Protein AF-0000000071047175 (afdb_homodimer)

Solvent-accessible surface area (backbone atoms only — not comparable to full-atom values): 27008 Å² total; per-residue (Å²): 74,52,68,36,80,56,88,89,31,33,40,33,56,40,33,31,44,79,56,23,27,21,34,29,43,36,45,96,90,42,44,33,27,39,29,23,22,46,61,53,76,79,46,48,75,31,45,37,35,42,34,24,40,42,45,44,27,26,43,45,18,48,69,45,33,38,42,41,19,49,75,69,73,45,76,83,41,38,36,36,29,43,47,86,38,47,66,38,50,52,50,36,31,51,30,47,26,52,40,52,73,45,59,81,89,34,74,54,55,68,49,73,41,68,42,47,70,74,40,72,47,80,78,50,96,44,34,32,39,32,30,36,70,42,41,34,80,52,82,29,31,19,40,35,32,24,42,44,52,93,96,46,78,63,42,50,36,38,34,40,37,49,64,23,24,53,64,47,66,73,45,17,76,80,77,40,48,57,68,39,51,10,51,34,37,37,36,48,32,36,36,73,86,71,65,78,67,49,52,52,49,21,55,72,63,16,28,16,36,39,60,58,50,48,75,46,47,77,63,47,72,55,36,58,26,39,35,34,31,31,35,37,74,89,51,48,42,69,58,46,59,53,54,69,43,49,87,38,60,67,77,55,36,74,28,51,42,75,59,40,49,44,44,50,55,54,65,36,78,107,75,52,67,36,79,55,89,88,32,32,40,34,56,40,32,33,44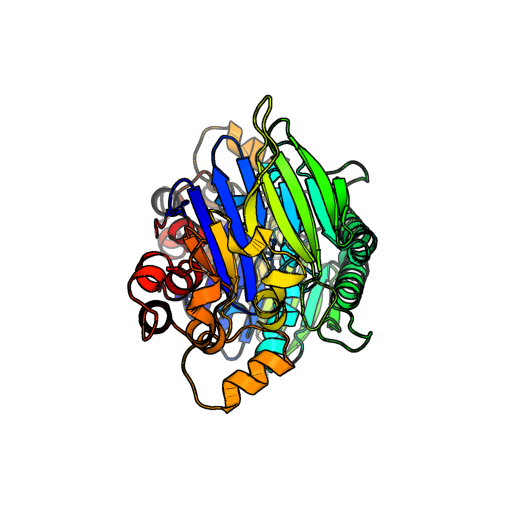,78,57,24,26,21,35,29,43,38,45,96,89,42,43,33,27,40,29,23,22,46,62,52,78,79,46,46,74,31,44,38,35,42,35,24,41,41,44,44,27,26,42,45,18,48,67,45,34,39,42,41,18,50,75,68,72,44,76,82,41,39,38,36,28,46,47,86,40,47,66,39,50,52,50,37,31,51,31,46,27,51,38,50,72,45,60,81,90,36,72,54,55,67,50,73,44,67,41,47,68,73,38,70,45,76,78,50,97,42,34,31,39,30,30,36,71,43,40,35,80,52,81,31,31,19,40,36,34,25,43,44,50,92,99,45,80,63,43,49,37,37,35,40,36,49,65,23,23,50,64,46,68,72,45,17,77,80,77,40,48,57,70,39,52,10,50,34,35,37,37,48,32,37,35,74,84,72,65,78,67,47,52,53,48,21,55,73,63,15,28,16,35,40,60,59,52,48,77,47,47,75,63,45,71,55,36,59,28,41,35,36,31,31,35,38,76,89,51,49,41,68,57,47,58,51,54,70,44,49,86,38,61,68,77,54,37,73,28,51,45,75,58,40,48,42,45,50,56,55,65,36,78,108

pLDDT: mean 94.44, std 6.18, range [58.53, 98.88]

Radius of gyration: 23.99 Å; Cα contacts (8 Å, |Δi|>4): 1275; chains: 2; bounding box: 53×71×54 Å

Foldseek 3Di:
DFFDDAPQKTKDWDAAAPQATKMWIDHPNATEMEFPLDQDPSNLQHQEYEFWDDRSRGHVCVLVSLVVNVVVVHDAHEYEYAQVCQVVLLVVLVVVCVVVVHDPPDSSPHHYDHADAQDKADPDPFKIKGWHFAAFPDTTIKIWIWGDDPPDDTATAEIEGEFAECVCLVCCVPVPLSQQQYQEYEFEAQAFDDDPVVSVVCVVGGHYHLVSCLVPVVSNVNHNAYEYHHYHLVDALVRCLVRNLPNHPPVNSVRYHYDHVNRVVVPDDD/DFFDDAPQKTKDWDAAAPQATKMWIDHPNATEMEFPLDQDPSNLQHQEYEFWDDRNRGHVCVLVSLVVNVVVVHDAHEYEYAQVCQVVLVVVLVVVCVVVVHDPPDSSPHHYDHADAQDKADPDPFKIKGWHFAAFPDTTIKIWIWGDDPPDDTATAEIEGEFAECVCLVCCVPVPLSQQQYQEYEFEAQAFDDDPVVCVVCVVGGHYHLVSCLVPVVSNVNHNAYEYHHYHLVDALVRCLPRNLPNHPPVRSVRYHYDHVNRVVVPDDD

Secondary structure (DSSP, 8-state):
---EEETTEEEEEEEETTTEEEEEEEETTEEEEEEESS--GGGTT--EEE---S-HHHHTTHHHHHHHHHHTTPPPPEEEEEHHHHHHHHHHHHHHHHHTT--SSSTT--EEEEE-TT-EEE-SSSEEEEEEE--SSS--EEEEEEE--TTS--EEEEEE--S--THHHHTHHHH-GGGGG-SEEEEE--B-SSSHHHHHHHHHTT--BHHHHHHTGGGGTT-SEEEEE---TTS-HHHHHHHHHTTS-HHHHTTEEE--HHHHHHT---/---EEETTEEEEEEEETTTEEEEEEEETTEEEEEEESS--GGGTT--EEE---S-HHHHTTHHHHHHHHHHTTPPPPEEEEEHHHHHHHHHHHHHHHHHTT--SSSTT--EEEEE-TT-EEE-SSSEEEEEEE--SSS--EEEEEEE--TTS--EEEEEE--S--THHHHTHHHH-GGGGG-SEEEEE--B-S--THHHHHHHHTT--BHHHHHHTGGGGTT-SEEEEE---TTS-HHHHHHHHHTTS-HHHHTTEEE--HHHHHHT---

Structure (mmCIF, N/CA/C/O backbone):
data_AF-0000000071047175-model_v1
#
loop_
_entity.id
_entity.type
_entity.pdbx_description
1 polymer 'Ribonuclease Z chloroplastic'
#
loop_
_atom_site.group_PDB
_atom_site.id
_atom_site.type_symbol
_atom_site.label_atom_id
_atom_site.label_alt_id
_atom_site.label_comp_id
_atom_site.label_asym_id
_atom_site.label_entity_id
_atom_site.label_seq_id
_atom_site.pdbx_PDB_ins_code
_atom_site.Cartn_x
_atom_site.Cartn_y
_atom_site.Cartn_z
_atom_site.occupancy
_atom_site.B_iso_or_equiv
_atom_site.auth_seq_id
_atom_site.auth_comp_id
_atom_site.auth_asym_id
_atom_site.auth_atom_id
_atom_site.pdbx_PDB_model_num
ATOM 1 N N . MET A 1 1 ? -6.668 2.668 -13.648 1 86.56 1 MET A N 1
ATOM 2 C CA . MET A 1 1 ? -6.102 1.331 -13.5 1 86.56 1 MET A CA 1
ATOM 3 C C . MET A 1 1 ? -7.156 0.261 -13.766 1 86.56 1 MET A C 1
ATOM 5 O O . MET A 1 1 ? -8.125 0.137 -13.016 1 86.56 1 MET A O 1
ATOM 9 N N . LYS A 1 2 ? -7.008 -0.431 -14.93 1 88.94 2 LYS A N 1
ATOM 10 C CA . LYS A 1 2 ? -8.016 -1.401 -15.352 1 88.94 2 LYS A CA 1
ATOM 11 C C . LYS A 1 2 ? -7.391 -2.777 -15.57 1 88.94 2 LYS A C 1
ATOM 13 O O . LYS A 1 2 ? -6.176 -2.898 -15.719 1 88.94 2 LYS A O 1
ATOM 18 N N . TYR A 1 3 ? -8.289 -3.684 -15.5 1 95.12 3 TYR A N 1
ATOM 19 C CA . TYR A 1 3 ? -7.879 -5.031 -15.891 1 95.12 3 TYR A CA 1
ATOM 20 C C . TYR A 1 3 ? -7.469 -5.07 -17.359 1 95.12 3 TYR A C 1
ATOM 22 O O . TYR A 1 3 ? -8.016 -4.336 -18.188 1 95.12 3 TYR A O 1
ATOM 30 N N . GLN A 1 4 ? -6.488 -5.879 -17.672 1 94.88 4 GLN A N 1
ATOM 31 C CA . GLN A 1 4 ? -6.098 -6.113 -19.047 1 94.88 4 GLN A CA 1
ATOM 32 C C . GLN A 1 4 ? -6.449 -7.531 -19.484 1 94.88 4 GLN A C 1
ATOM 34 O O . GLN A 1 4 ? -6.367 -8.469 -18.703 1 94.88 4 GLN A O 1
ATOM 39 N N . PRO A 1 5 ? -6.801 -7.676 -20.719 1 95.19 5 PRO A N 1
ATOM 40 C CA . PRO A 1 5 ? -7.102 -9.023 -21.219 1 95.19 5 PRO A CA 1
ATOM 41 C C . PRO A 1 5 ? -5.852 -9.891 -21.359 1 95.19 5 PRO A C 1
ATOM 43 O O . PRO A 1 5 ? -4.816 -9.414 -21.828 1 95.19 5 PRO A O 1
ATOM 46 N N . VAL A 1 6 ? -5.883 -11.102 -20.938 1 97.12 6 VAL A N 1
ATOM 47 C CA . VAL A 1 6 ? -4.883 -12.148 -21.109 1 97.12 6 VAL A CA 1
ATOM 48 C C . VAL A 1 6 ? -5.57 -13.461 -21.484 1 97.12 6 VAL A C 1
ATOM 50 O O . VAL A 1 6 ? -6.02 -14.203 -20.609 1 97.12 6 VAL A O 1
ATOM 53 N N . GLY A 1 7 ? -5.574 -13.766 -22.766 1 95.5 7 GLY A N 1
ATOM 54 C CA . GLY A 1 7 ? -6.402 -14.875 -23.219 1 95.5 7 GLY A CA 1
ATOM 55 C C . GLY A 1 7 ? -7.871 -14.695 -22.875 1 95.5 7 GLY A C 1
ATOM 56 O O . GLY A 1 7 ? -8.469 -13.672 -23.219 1 95.5 7 GLY A O 1
ATOM 57 N N . ASN A 1 8 ? -8.445 -15.68 -22.219 1 94.38 8 ASN A N 1
ATOM 58 C CA . ASN A 1 8 ? -9.852 -15.641 -21.828 1 94.38 8 ASN A CA 1
ATOM 59 C C . ASN A 1 8 ? -10.031 -15.039 -20.438 1 94.38 8 ASN A C 1
ATOM 61 O O . ASN A 1 8 ? -11.094 -15.18 -19.844 1 94.38 8 ASN A O 1
ATOM 65 N N . TYR A 1 9 ? -8.969 -14.375 -20 1 96.88 9 TYR A N 1
ATOM 66 C CA . TYR A 1 9 ? -8.977 -13.836 -18.641 1 96.88 9 TYR A CA 1
ATOM 67 C C . TYR A 1 9 ? -8.734 -12.328 -18.656 1 96.88 9 TYR A C 1
ATOM 69 O O . TYR A 1 9 ? -8.312 -11.766 -19.672 1 96.88 9 TYR A O 1
ATOM 77 N N . GLU A 1 10 ? -9.172 -11.703 -17.625 1 97.19 10 GLU A N 1
ATOM 78 C CA . GLU A 1 10 ? -8.758 -10.336 -17.328 1 97.19 10 GLU A CA 1
ATOM 79 C C . GLU A 1 10 ? -7.84 -10.289 -16.109 1 97.19 10 GLU A C 1
ATOM 81 O O . GLU A 1 10 ? -8.18 -10.828 -15.047 1 97.19 10 GLU A O 1
ATOM 86 N N . VAL A 1 11 ? -6.688 -9.648 -16.266 1 98.06 11 VAL A N 1
ATOM 87 C CA . VAL A 1 11 ? -5.691 -9.656 -15.195 1 98.06 11 VAL A CA 1
ATOM 88 C C . VAL A 1 11 ? -5.324 -8.227 -14.82 1 98.06 11 VAL A C 1
ATOM 90 O O . VAL A 1 11 ? -5.148 -7.375 -15.695 1 98.06 11 VAL A O 1
ATOM 93 N N . PHE A 1 12 ? -5.355 -7.934 -13.586 1 97.06 12 PHE A N 1
ATOM 94 C CA . PHE A 1 12 ? -4.727 -6.742 -13.031 1 97.06 12 PHE A CA 1
ATOM 95 C C . PHE A 1 12 ? -3.52 -7.109 -12.18 1 97.06 12 PHE A C 1
ATOM 97 O O . PHE A 1 12 ? -3.582 -8.047 -11.375 1 97.06 12 PHE A O 1
ATOM 104 N N . SER A 1 13 ? -2.445 -6.375 -12.367 1 97.38 13 SER A N 1
ATOM 105 C CA . SER A 1 13 ? -1.309 -6.664 -11.5 1 97.38 13 SER A CA 1
ATOM 106 C C . SER A 1 13 ? -0.534 -5.391 -11.172 1 97.38 13 SER A C 1
ATOM 108 O O . SER A 1 13 ? -0.425 -4.488 -12 1 97.38 13 SER A O 1
ATOM 110 N N . TRP A 1 14 ? -0.156 -5.293 -9.992 1 96.38 14 TRP A N 1
ATOM 111 C CA . TRP A 1 14 ? 0.855 -4.383 -9.469 1 96.38 14 TRP A CA 1
ATOM 112 C C . TRP A 1 14 ? 1.952 -5.148 -8.734 1 96.38 14 TRP A C 1
ATOM 114 O O . TRP A 1 14 ? 1.732 -5.656 -7.633 1 96.38 14 TRP A O 1
ATOM 124 N N . SER A 1 15 ? 3.139 -5.137 -9.414 1 97.94 15 SER A N 1
ATOM 125 C CA . SER A 1 15 ? 4.141 -6.043 -8.867 1 97.94 15 SER A CA 1
ATOM 126 C C . SER A 1 15 ? 5.555 -5.539 -9.133 1 97.94 15 SER A C 1
ATOM 128 O O . SER A 1 15 ? 5.961 -5.406 -10.289 1 97.94 15 SER A O 1
ATOM 130 N N . ILE A 1 16 ? 6.215 -5.207 -8.086 1 97.19 16 ILE A N 1
ATOM 131 C CA . ILE A 1 16 ? 7.637 -4.887 -8.078 1 97.19 16 ILE A CA 1
ATOM 132 C C . ILE A 1 16 ? 8.336 -5.672 -6.969 1 97.19 16 ILE A C 1
ATOM 134 O O . ILE A 1 16 ? 7.918 -5.629 -5.809 1 97.19 16 ILE A O 1
ATOM 138 N N . ALA A 1 17 ? 9.398 -6.352 -7.363 1 97.38 17 ALA A N 1
ATOM 139 C CA . ALA A 1 17 ? 10.109 -7.223 -6.434 1 97.38 17 ALA A CA 1
ATOM 140 C C . ALA A 1 17 ? 10.508 -6.465 -5.172 1 97.38 17 ALA A C 1
ATOM 142 O O . ALA A 1 17 ? 11.094 -5.383 -5.25 1 97.38 17 ALA A O 1
ATOM 143 N N . GLY A 1 18 ? 10.172 -7.008 -4.031 1 95.94 18 GLY A N 1
ATOM 144 C CA . GLY A 1 18 ? 10.562 -6.441 -2.748 1 95.94 18 GLY A CA 1
ATOM 145 C C . GLY A 1 18 ? 9.711 -5.262 -2.326 1 95.94 18 GLY A C 1
ATOM 146 O O . GLY A 1 18 ? 9.766 -4.836 -1.171 1 95.94 18 GLY A O 1
ATOM 147 N N . ASN A 1 19 ? 8.906 -4.727 -3.184 1 96 19 ASN A N 1
ATOM 148 C CA . ASN A 1 19 ? 8.117 -3.537 -2.889 1 96 19 ASN A CA 1
ATOM 149 C C . ASN A 1 19 ? 6.648 -3.891 -2.646 1 96 19 ASN A C 1
ATOM 151 O O . ASN A 1 19 ? 6.176 -3.846 -1.511 1 96 19 ASN A O 1
ATOM 155 N N . GLU A 1 20 ? 5.938 -4.297 -3.633 1 96.69 20 GLU A N 1
ATOM 156 C CA . GLU A 1 20 ? 4.566 -4.777 -3.498 1 96.69 20 GLU A CA 1
ATOM 157 C C . GLU A 1 20 ? 4.207 -5.742 -4.625 1 96.69 20 GLU A C 1
ATOM 159 O O . GLU A 1 20 ? 4.602 -5.535 -5.773 1 96.69 20 GLU A O 1
ATOM 164 N N . THR A 1 21 ? 3.467 -6.691 -4.293 1 98.44 21 THR A N 1
ATOM 165 C CA . THR A 1 21 ? 2.936 -7.605 -5.297 1 98.44 21 THR A CA 1
ATOM 166 C C . THR A 1 21 ? 1.473 -7.934 -5.008 1 98.44 21 THR A C 1
ATOM 168 O O . THR A 1 21 ? 1.124 -8.312 -3.889 1 98.44 21 THR A O 1
ATOM 171 N N . CYS A 1 22 ? 0.647 -7.695 -5.945 1 98.5 22 CYS A N 1
ATOM 172 C CA . CYS A 1 22 ? -0.733 -8.164 -5.973 1 98.5 22 CYS A CA 1
ATOM 173 C C . CYS A 1 22 ? -1.187 -8.445 -7.398 1 98.5 22 CYS A C 1
ATOM 175 O O . CYS A 1 22 ? -0.797 -7.742 -8.328 1 98.5 22 CYS A O 1
ATOM 177 N N . VAL A 1 23 ? -1.974 -9.469 -7.566 1 98.81 23 VAL A N 1
ATOM 178 C CA . VAL A 1 23 ? -2.496 -9.859 -8.875 1 98.81 23 VAL A CA 1
ATOM 179 C C . VAL A 1 23 ? -3.975 -10.219 -8.758 1 98.81 23 VAL A C 1
ATOM 181 O O . VAL A 1 23 ? -4.359 -11.023 -7.902 1 98.81 23 VAL A O 1
ATOM 184 N N . GLY A 1 24 ? -4.812 -9.594 -9.562 1 98.5 24 GLY A N 1
ATOM 185 C CA . GLY A 1 24 ? -6.223 -9.938 -9.664 1 98.5 24 GLY A CA 1
ATOM 186 C C . GLY A 1 24 ? -6.566 -10.664 -10.953 1 98.5 24 GLY A C 1
ATOM 187 O O . GLY A 1 24 ? -6.035 -10.328 -12.016 1 98.5 24 GLY A O 1
ATOM 188 N N . VAL A 1 25 ? -7.398 -11.672 -10.867 1 98.44 25 VAL A N 1
ATOM 189 C CA . VAL A 1 25 ? -7.863 -12.398 -12.047 1 98.44 25 VAL A CA 1
ATOM 190 C C . VAL A 1 25 ? -9.391 -12.484 -12.031 1 98.44 25 VAL A C 1
ATOM 192 O O . VAL A 1 25 ? -9.984 -12.812 -11 1 98.44 25 VAL A O 1
ATOM 195 N N . ARG A 1 26 ? -9.898 -12.164 -13.141 1 95.69 26 ARG A N 1
ATOM 196 C CA . ARG A 1 26 ? -11.336 -12.297 -13.352 1 95.69 26 ARG A CA 1
ATOM 197 C C . ARG A 1 26 ? -11.633 -13.164 -14.57 1 95.69 26 ARG A C 1
ATOM 199 O O . ARG A 1 26 ? -11.008 -13.016 -15.617 1 95.69 26 ARG A O 1
ATOM 206 N N . ALA A 1 27 ? -12.516 -14.117 -14.391 1 86.88 27 ALA A N 1
ATOM 207 C CA . ALA A 1 27 ? -13.031 -14.883 -15.516 1 86.88 27 ALA A CA 1
ATOM 208 C C . ALA A 1 27 ? -14.211 -15.758 -15.094 1 86.88 27 ALA A C 1
ATOM 210 O O . ALA A 1 27 ? -14.148 -16.438 -14.07 1 86.88 27 ALA A O 1
ATOM 211 N N . GLY A 1 28 ? -15.203 -15.875 -15.945 1 81.5 28 GLY A N 1
ATOM 212 C CA . GLY A 1 28 ? -16.328 -16.766 -15.727 1 81.5 28 GLY A CA 1
ATOM 213 C C . GLY A 1 28 ? -16.938 -16.625 -14.352 1 81.5 28 GLY A C 1
ATOM 214 O O . GLY A 1 28 ? -17.141 -17.625 -13.648 1 81.5 28 GLY A O 1
ATOM 215 N N . GLY A 1 29 ? -17.078 -15.422 -13.789 1 83.56 29 GLY A N 1
ATOM 216 C CA . GLY A 1 29 ? -17.672 -15.211 -12.477 1 83.56 29 GLY A CA 1
ATOM 217 C C . GLY A 1 29 ? -16.641 -15.234 -11.359 1 83.56 29 GLY A C 1
ATOM 218 O O . GLY A 1 29 ? -16.984 -14.953 -10.203 1 83.56 29 GLY A O 1
ATOM 219 N N . LEU A 1 30 ? -15.461 -15.727 -11.734 1 91 30 LEU A N 1
ATOM 220 C CA . LEU A 1 30 ? -14.383 -15.773 -10.758 1 91 30 LEU A CA 1
ATOM 221 C C . LEU A 1 30 ? -13.758 -14.398 -10.57 1 91 30 LEU A C 1
ATOM 223 O O . LEU A 1 30 ? -13.508 -13.688 -11.547 1 91 30 LEU A O 1
ATOM 227 N N . ARG A 1 31 ? -13.609 -13.93 -9.336 1 95.88 31 ARG A N 1
ATOM 228 C CA . ARG A 1 31 ? -12.859 -12.734 -8.953 1 95.88 31 ARG A CA 1
ATOM 229 C C . ARG A 1 31 ? -11.938 -13.023 -7.777 1 95.88 31 ARG A C 1
ATOM 231 O O . ARG A 1 31 ? -12.367 -13.031 -6.625 1 95.88 31 ARG A O 1
ATOM 238 N N . VAL A 1 32 ? -10.672 -13.242 -8.109 1 98.31 32 VAL A N 1
ATOM 239 C CA . VAL A 1 32 ? -9.742 -13.648 -7.059 1 98.31 32 VAL A CA 1
ATOM 240 C C . VAL A 1 32 ? -8.5 -12.766 -7.102 1 98.31 32 VAL A C 1
ATOM 242 O O . VAL A 1 32 ? -8.211 -12.133 -8.125 1 98.31 32 VAL A O 1
ATOM 245 N N . ALA A 1 33 ? -7.895 -12.688 -6.008 1 98.75 33 ALA A N 1
ATOM 246 C CA . ALA A 1 33 ? -6.617 -11.992 -5.918 1 98.75 33 ALA A CA 1
ATOM 247 C C . ALA A 1 33 ? -5.523 -12.914 -5.387 1 98.75 33 ALA A C 1
ATOM 249 O O . ALA A 1 33 ? -5.793 -13.805 -4.574 1 98.75 33 ALA A O 1
ATOM 250 N N . PHE A 1 34 ? -4.359 -12.719 -5.93 1 98.88 34 PHE A N 1
ATOM 251 C CA . PHE A 1 34 ? -3.162 -13.375 -5.426 1 98.88 34 PHE A CA 1
ATOM 252 C C . PHE A 1 34 ? -2.215 -12.367 -4.789 1 98.88 34 PHE A C 1
ATOM 254 O O . PHE A 1 34 ? -1.811 -11.398 -5.434 1 98.88 34 PHE A O 1
ATOM 261 N N . ASP A 1 35 ? -1.86 -12.641 -3.5 1 98.88 35 ASP A N 1
ATOM 262 C CA . ASP A 1 35 ? -1.046 -11.758 -2.672 1 98.88 35 ASP A CA 1
ATOM 263 C C . ASP A 1 35 ? -1.674 -10.367 -2.57 1 98.88 35 ASP A C 1
ATOM 265 O O . ASP A 1 35 ? -2.504 -9.992 -3.4 1 98.88 35 ASP A O 1
ATOM 269 N N . MET A 1 36 ? -1.304 -9.688 -1.556 1 98.44 36 MET A N 1
ATOM 270 C CA . MET A 1 36 ? -1.877 -8.383 -1.247 1 98.44 36 MET A CA 1
ATOM 271 C C . MET A 1 36 ? -0.84 -7.473 -0.597 1 98.44 36 MET A C 1
ATOM 273 O O . MET A 1 36 ? -1.035 -7.004 0.526 1 98.44 36 MET A O 1
ATOM 277 N N . GLY A 1 37 ? 0.214 -7.238 -1.363 1 97.56 37 GLY A N 1
ATOM 278 C CA . GLY A 1 37 ? 1.187 -6.25 -0.916 1 97.56 37 GLY A CA 1
ATOM 279 C C . GLY A 1 37 ? 0.732 -4.82 -1.136 1 97.56 37 GLY A C 1
ATOM 280 O O . GLY A 1 37 ? 1.274 -3.893 -0.535 1 97.56 37 GLY A O 1
ATOM 281 N N . PHE A 1 38 ? -0.17 -4.695 -1.959 1 94.94 38 PHE A N 1
ATOM 282 C CA . PHE A 1 38 ? -0.89 -3.473 -2.301 1 94.94 38 PHE A CA 1
ATOM 283 C C . PHE A 1 38 ? -2.355 -3.771 -2.592 1 94.94 38 PHE A C 1
ATOM 285 O O . PHE A 1 38 ? -2.678 -4.809 -3.178 1 94.94 38 PHE A O 1
ATOM 292 N N . ALA A 1 39 ? -3.293 -2.92 -2.066 1 96.06 39 ALA A N 1
ATOM 293 C CA . ALA A 1 39 ? -4.723 -3.152 -2.266 1 96.06 39 ALA A CA 1
ATOM 294 C C . ALA A 1 39 ? -5.336 -2.062 -3.139 1 96.06 39 ALA A C 1
ATOM 296 O O . ALA A 1 39 ? -6.156 -1.27 -2.668 1 96.06 39 ALA A O 1
ATOM 297 N N . PRO A 1 40 ? -4.973 -2.117 -4.418 1 93.38 40 PRO A N 1
ATOM 298 C CA . PRO A 1 40 ? -5.547 -1.101 -5.301 1 93.38 40 PRO A CA 1
ATOM 299 C C . PRO A 1 40 ? -7.031 -1.325 -5.574 1 93.38 40 PRO A C 1
ATOM 301 O O . PRO A 1 40 ? -7.562 -2.398 -5.273 1 93.38 40 PRO A O 1
ATOM 304 N N . LEU A 1 41 ? -7.684 -0.363 -6.145 1 91.56 41 LEU A N 1
ATOM 305 C CA . LEU A 1 41 ? -9.133 -0.321 -6.332 1 91.56 41 LEU A CA 1
ATOM 306 C C . LEU A 1 41 ? -9.609 -1.531 -7.129 1 91.56 41 LEU A C 1
ATOM 308 O O . LEU A 1 41 ? -10.617 -2.152 -6.777 1 91.56 41 LEU A O 1
ATOM 312 N N . PRO A 1 42 ? -8.867 -1.979 -8.172 1 93.56 42 PRO A N 1
ATOM 313 C CA . PRO A 1 42 ? -9.367 -3.105 -8.961 1 93.56 42 PRO A CA 1
ATOM 314 C C . PRO A 1 42 ? -9.461 -4.398 -8.156 1 93.56 42 PRO A C 1
ATOM 316 O O . PRO A 1 42 ? -10.234 -5.297 -8.508 1 93.56 42 PRO A O 1
ATOM 319 N N . LEU A 1 43 ? -8.727 -4.488 -7.113 1 97 43 LEU A N 1
ATOM 320 C CA . LEU A 1 43 ? -8.688 -5.75 -6.379 1 97 43 LEU A CA 1
ATOM 321 C C . LEU A 1 43 ? -9.734 -5.758 -5.266 1 97 43 LEU A C 1
ATOM 323 O O . LEU A 1 43 ? -9.984 -6.801 -4.66 1 97 43 LEU A O 1
ATOM 327 N N . ILE A 1 44 ? -10.344 -4.66 -5.004 1 96 44 ILE A N 1
ATOM 328 C CA . ILE A 1 44 ? -11.242 -4.516 -3.863 1 96 44 ILE A CA 1
ATOM 329 C C . ILE A 1 44 ? -12.422 -5.473 -4.016 1 96 44 ILE A C 1
ATOM 331 O O . ILE A 1 44 ? -12.961 -5.973 -3.021 1 96 44 ILE A O 1
ATOM 335 N N . GLU A 1 45 ? -12.812 -5.766 -5.238 1 95.31 45 GLU A N 1
ATOM 336 C CA . GLU A 1 45 ? -13.969 -6.621 -5.484 1 95.31 45 GLU A CA 1
ATOM 337 C C . GLU A 1 45 ? -13.609 -8.094 -5.324 1 95.31 45 GLU A C 1
ATOM 339 O O . GLU A 1 45 ? -14.492 -8.953 -5.301 1 95.31 45 GLU A O 1
ATOM 344 N N . CYS A 1 46 ? -12.352 -8.422 -5.305 1 97.38 46 CYS A N 1
ATOM 345 C CA . CYS A 1 46 ? -11.945 -9.812 -5.133 1 97.38 46 CYS A CA 1
ATOM 346 C C . CYS A 1 46 ? -12.328 -10.328 -3.752 1 97.38 46 CYS A C 1
ATOM 348 O O . CYS A 1 46 ? -11.852 -9.812 -2.738 1 97.38 46 CYS A O 1
ATOM 350 N N . ASP A 1 47 ? -13.148 -11.352 -3.732 1 96.44 47 ASP A N 1
ATOM 351 C CA . ASP A 1 47 ? -13.664 -11.82 -2.449 1 96.44 47 ASP A CA 1
ATOM 352 C C . ASP A 1 47 ? -12.906 -13.055 -1.966 1 96.44 47 ASP A C 1
ATOM 354 O O . ASP A 1 47 ? -13.148 -13.539 -0.857 1 96.44 47 ASP A O 1
ATOM 358 N N . HIS A 1 48 ? -12.055 -13.672 -2.787 1 97.88 48 HIS A N 1
ATOM 359 C CA . HIS A 1 48 ? -11.086 -14.688 -2.389 1 97.88 48 HIS A CA 1
ATOM 360 C C . HIS A 1 48 ? -9.656 -14.211 -2.637 1 97.88 48 HIS A C 1
ATOM 362 O O . HIS A 1 48 ? -9.297 -13.883 -3.768 1 97.88 48 HIS A O 1
ATOM 368 N N . VAL A 1 49 ? -8.898 -14.164 -1.6 1 98.69 49 VAL A N 1
ATOM 369 C CA . VAL A 1 49 ? -7.516 -13.719 -1.683 1 98.69 49 VAL A CA 1
ATOM 370 C C . VAL A 1 49 ? -6.582 -14.852 -1.269 1 98.69 49 VAL A C 1
ATOM 372 O O . VAL A 1 49 ? -6.711 -15.406 -0.174 1 98.69 49 VAL A O 1
ATOM 375 N N . PHE A 1 50 ? -5.676 -15.234 -2.133 1 98.88 50 PHE A N 1
ATOM 376 C CA . PHE A 1 50 ? -4.715 -16.297 -1.883 1 98.88 50 PHE A CA 1
ATOM 377 C C . PHE A 1 50 ? -3.326 -15.727 -1.626 1 98.88 50 PHE A C 1
ATOM 379 O O . PHE A 1 50 ? -2.715 -15.141 -2.523 1 98.88 50 PHE A O 1
ATOM 386 N N . VAL A 1 51 ? -2.789 -15.906 -0.432 1 98.88 51 VAL A N 1
ATOM 387 C CA . VAL A 1 51 ? -1.508 -15.352 -0.015 1 98.88 51 VAL A CA 1
ATOM 388 C C . VAL A 1 51 ? -0.414 -16.406 -0.151 1 98.88 51 VAL A C 1
ATOM 390 O O . VAL A 1 51 ? -0.544 -17.516 0.374 1 98.88 51 VAL A O 1
ATOM 393 N N . SER A 1 52 ? 0.642 -16.047 -0.827 1 98.88 52 SER A N 1
ATOM 394 C CA . SER A 1 52 ? 1.712 -17 -1.081 1 98.88 52 SER A CA 1
ATOM 395 C C . SER A 1 52 ? 2.604 -17.172 0.145 1 98.88 52 SER A C 1
ATOM 397 O O . SER A 1 52 ? 2.875 -18.297 0.569 1 98.88 52 SER A O 1
ATOM 399 N N . HIS A 1 53 ? 3.068 -16.078 0.7 1 98.75 53 HIS A N 1
ATOM 400 C CA . HIS A 1 53 ? 3.969 -16.172 1.844 1 98.75 53 HIS A CA 1
ATOM 401 C C . HIS A 1 53 ? 3.953 -14.883 2.664 1 98.75 53 HIS A C 1
ATOM 403 O O . HIS A 1 53 ? 3.215 -13.945 2.346 1 98.75 53 HIS A O 1
ATOM 409 N N . GLY A 1 54 ? 4.773 -14.859 3.676 1 98.12 54 GLY A N 1
ATOM 410 C CA . GLY A 1 54 ? 4.562 -13.898 4.746 1 98.12 54 GLY A CA 1
ATOM 411 C C . GLY A 1 54 ? 5.348 -12.617 4.562 1 98.12 54 GLY A C 1
ATOM 412 O O . GLY A 1 54 ? 5.242 -11.695 5.371 1 98.12 54 GLY A O 1
ATOM 413 N N . HIS A 1 55 ? 6.152 -12.445 3.514 1 97.62 55 HIS A N 1
ATOM 414 C CA . HIS A 1 55 ? 6.859 -11.188 3.311 1 97.62 55 HIS A CA 1
ATOM 415 C C . HIS A 1 55 ? 5.883 -10.031 3.137 1 97.62 55 HIS A C 1
ATOM 417 O O . HIS A 1 55 ? 4.852 -10.172 2.473 1 97.62 55 HIS A O 1
ATOM 423 N N . ALA A 1 56 ? 6.215 -8.883 3.652 1 96.75 56 ALA A N 1
ATOM 424 C CA . ALA A 1 56 ? 5.328 -7.719 3.701 1 96.75 56 ALA A CA 1
ATOM 425 C C . ALA A 1 56 ? 4.91 -7.289 2.299 1 96.75 56 ALA A C 1
ATOM 427 O O . ALA A 1 56 ? 3.789 -6.816 2.096 1 96.75 56 ALA A O 1
ATOM 428 N N . ASP A 1 57 ? 5.809 -7.434 1.335 1 97.06 57 ASP A N 1
ATOM 429 C CA . ASP A 1 57 ? 5.477 -7.004 -0.02 1 97.06 57 ASP A CA 1
ATOM 430 C C . ASP A 1 57 ? 4.469 -7.949 -0.666 1 97.06 57 ASP A C 1
ATOM 432 O O . ASP A 1 57 ? 3.975 -7.684 -1.765 1 97.06 57 ASP A O 1
ATOM 436 N N . HIS A 1 58 ? 4.043 -9 -0.005 1 98.62 58 HIS A N 1
ATOM 437 C CA . HIS A 1 58 ? 3.051 -9.93 -0.536 1 98.62 58 HIS A CA 1
ATOM 438 C C . HIS A 1 58 ? 1.805 -9.961 0.344 1 98.62 58 HIS A C 1
ATOM 440 O O . HIS A 1 58 ? 0.742 -10.406 -0.096 1 98.62 58 HIS A O 1
ATOM 446 N N . ILE A 1 59 ? 1.888 -9.547 1.558 1 98.38 59 ILE A N 1
ATOM 447 C CA . ILE A 1 59 ? 0.764 -9.758 2.463 1 98.38 59 ILE A CA 1
ATOM 448 C C . ILE A 1 59 ? 0.473 -8.469 3.234 1 98.38 59 ILE A C 1
ATOM 450 O O . ILE A 1 59 ? -0.54 -8.375 3.93 1 98.38 59 ILE A O 1
ATOM 454 N N . GLY A 1 60 ? 1.241 -7.434 3.123 1 97.06 60 GLY A N 1
ATOM 455 C CA . GLY A 1 60 ? 1.274 -6.285 4.012 1 97.06 60 GLY A CA 1
ATOM 456 C C . GLY A 1 60 ? 0.045 -5.402 3.895 1 97.06 60 GLY A C 1
ATOM 457 O O . GLY A 1 60 ? -0.196 -4.547 4.75 1 97.06 60 GLY A O 1
ATOM 458 N N . ALA A 1 61 ? -0.809 -5.566 2.891 1 97.44 61 ALA A N 1
ATOM 459 C CA . ALA A 1 61 ? -1.929 -4.656 2.662 1 97.44 61 ALA A CA 1
ATOM 460 C C . ALA A 1 61 ? -3.264 -5.359 2.891 1 97.44 61 ALA A C 1
ATOM 462 O O . ALA A 1 61 ? -4.309 -4.879 2.453 1 97.44 61 ALA A O 1
ATOM 463 N N . ILE A 1 62 ? -3.287 -6.492 3.564 1 97.38 62 ILE A N 1
ATOM 464 C CA . ILE A 1 62 ? -4.5 -7.27 3.793 1 97.38 62 ILE A CA 1
ATOM 465 C C . ILE A 1 62 ? -5.504 -6.438 4.59 1 97.38 62 ILE A C 1
ATOM 467 O O . ILE A 1 62 ? -6.688 -6.383 4.25 1 97.38 62 ILE A O 1
ATOM 471 N N . THR A 1 63 ? -5.023 -5.734 5.652 1 96.38 63 THR A N 1
ATOM 472 C CA . THR A 1 63 ? -5.93 -4.934 6.465 1 96.38 63 THR A CA 1
ATOM 473 C C . THR A 1 63 ? -6.504 -3.773 5.656 1 96.38 63 THR A C 1
ATOM 475 O O . THR A 1 63 ? -7.656 -3.379 5.855 1 96.38 63 THR A O 1
ATOM 478 N N . GLN A 1 64 ? -5.719 -3.229 4.789 1 96.56 64 GLN A N 1
ATOM 479 C CA . GLN A 1 64 ? -6.219 -2.182 3.904 1 96.56 64 GLN A CA 1
ATOM 480 C C . GLN A 1 64 ? -7.285 -2.725 2.955 1 96.56 64 GLN A C 1
ATOM 482 O O . GLN A 1 64 ? -8.273 -2.047 2.672 1 96.56 64 GLN A O 1
ATOM 487 N N . HIS A 1 65 ? -7.023 -3.91 2.457 1 97.38 65 HIS A N 1
ATOM 488 C CA . HIS A 1 65 ? -8.023 -4.543 1.602 1 97.38 65 HIS A CA 1
ATOM 489 C C . HIS A 1 65 ? -9.344 -4.715 2.334 1 97.38 65 HIS A C 1
ATOM 491 O O . HIS A 1 65 ? -10.406 -4.379 1.797 1 97.38 65 HIS A O 1
ATOM 497 N N . MET A 1 66 ? -9.289 -5.188 3.547 1 96.62 66 MET A N 1
ATOM 498 C CA . MET A 1 66 ? -10.484 -5.355 4.367 1 96.62 66 MET A CA 1
ATOM 499 C C . MET A 1 66 ? -11.211 -4.031 4.543 1 96.62 66 MET A C 1
ATOM 501 O O . MET A 1 66 ? -12.422 -3.951 4.332 1 96.62 66 MET A O 1
ATOM 505 N N . LYS A 1 67 ? -10.461 -3.061 4.914 1 94.75 67 LYS A N 1
ATOM 506 C CA . LYS A 1 67 ? -11.039 -1.744 5.172 1 94.75 67 LYS A CA 1
ATOM 507 C C . LYS A 1 67 ? -11.688 -1.172 3.918 1 94.75 67 LYS A C 1
ATOM 509 O O . LYS A 1 67 ? -12.805 -0.644 3.973 1 94.75 67 LYS A O 1
ATOM 514 N N . LYS A 1 68 ? -10.984 -1.265 2.852 1 95.62 68 LYS A N 1
ATOM 515 C CA . LYS A 1 68 ? -11.484 -0.707 1.599 1 95.62 68 LYS A CA 1
ATOM 516 C C . LYS A 1 68 ? -12.742 -1.431 1.142 1 95.62 68 LYS A C 1
ATOM 518 O O . LYS A 1 68 ? -13.656 -0.812 0.584 1 95.62 68 LYS A O 1
ATOM 523 N N . ARG A 1 69 ? -12.836 -2.738 1.302 1 95.69 69 ARG A N 1
ATOM 524 C CA . ARG A 1 69 ? -14.062 -3.461 0.982 1 95.69 69 ARG A CA 1
ATOM 525 C C . ARG A 1 69 ? -15.234 -2.945 1.814 1 95.69 69 ARG A C 1
ATOM 527 O O . ARG A 1 69 ? -16.312 -2.693 1.282 1 95.69 69 ARG A O 1
ATOM 534 N N . ARG A 1 70 ? -14.969 -2.748 3.076 1 93.44 70 ARG A N 1
ATOM 535 C CA . ARG A 1 70 ? -16.016 -2.227 3.957 1 93.44 70 ARG A CA 1
ATOM 536 C C . ARG A 1 70 ? -16.438 -0.825 3.533 1 93.44 70 ARG A C 1
ATOM 538 O O . ARG A 1 70 ? -17.625 -0.509 3.518 1 93.44 70 ARG A O 1
ATOM 545 N N . LEU A 1 71 ? -15.43 -0.011 3.26 1 92.88 71 LEU A N 1
ATOM 546 C CA . LEU A 1 71 ? -15.68 1.353 2.807 1 92.88 71 LEU A CA 1
ATOM 547 C C . LEU A 1 71 ? -16.609 1.362 1.601 1 92.88 71 LEU A C 1
ATOM 549 O O . LEU A 1 71 ? -17.406 2.289 1.433 1 92.88 71 LEU A O 1
ATOM 553 N N . ASN A 1 72 ? -16.547 0.323 0.817 1 93.81 72 ASN A N 1
ATOM 554 C CA . ASN A 1 72 ? -17.344 0.252 -0.405 1 93.81 72 ASN A CA 1
ATOM 555 C C . ASN A 1 72 ? -18.578 -0.605 -0.213 1 93.81 72 ASN A C 1
ATOM 557 O O . ASN A 1 72 ? -19.25 -0.977 -1.186 1 93.81 72 ASN A O 1
ATOM 561 N N . GLY A 1 73 ? -18.891 -1.042 0.989 1 93.88 73 GLY A N 1
ATOM 562 C CA . GLY A 1 73 ? -20.109 -1.778 1.306 1 93.88 73 GLY A CA 1
ATOM 563 C C . GLY A 1 73 ? -20.078 -3.219 0.831 1 93.88 73 GLY A C 1
ATOM 564 O O . GLY A 1 73 ? -21.125 -3.824 0.591 1 93.88 73 GLY A O 1
ATOM 565 N N . LEU A 1 74 ? -18.906 -3.762 0.618 1 95.12 74 LEU A N 1
ATOM 566 C CA . LEU A 1 74 ? -18.766 -5.129 0.132 1 95.12 74 LEU A CA 1
ATOM 567 C C . LEU A 1 74 ? -18.672 -6.113 1.295 1 95.12 74 LEU A C 1
ATOM 569 O O . LEU A 1 74 ? -18.203 -5.754 2.381 1 95.12 74 LEU A O 1
ATOM 573 N N . PRO A 1 75 ? -19.141 -7.34 1.069 1 94.62 75 PRO A N 1
ATOM 574 C CA . PRO A 1 75 ? -19 -8.352 2.123 1 94.62 75 PRO A CA 1
ATOM 575 C C . PRO A 1 75 ? -17.547 -8.695 2.426 1 94.62 75 PRO A C 1
ATOM 577 O O . PRO A 1 75 ? -16.656 -8.352 1.646 1 94.62 75 PRO A O 1
ATOM 580 N N . LYS A 1 76 ? -17.359 -9.391 3.535 1 95.31 76 LYS A N 1
ATOM 581 C CA . LYS A 1 76 ? -16.031 -9.828 3.939 1 95.31 76 LYS A CA 1
ATOM 582 C C . LYS A 1 76 ? -15.438 -10.805 2.928 1 95.31 76 LYS A C 1
ATOM 584 O O . LYS A 1 76 ? -16.141 -11.672 2.412 1 95.31 76 LYS A O 1
ATOM 589 N N . ALA A 1 77 ? -14.195 -10.609 2.627 1 96.88 77 ALA A N 1
ATOM 590 C CA . ALA A 1 77 ? -13.469 -11.562 1.787 1 96.88 77 ALA A CA 1
ATOM 591 C C . ALA A 1 77 ? -12.945 -12.734 2.613 1 96.88 77 ALA A C 1
ATOM 593 O O . ALA A 1 77 ? -12.961 -12.688 3.846 1 96.88 77 ALA A O 1
ATOM 594 N N . VAL A 1 78 ? -12.625 -13.773 1.93 1 97.88 78 VAL A N 1
ATOM 595 C CA . VAL A 1 78 ? -11.938 -14.914 2.527 1 97.88 78 VAL A CA 1
ATOM 596 C C . VAL A 1 78 ? -10.469 -14.914 2.117 1 97.88 78 VAL A C 1
ATOM 598 O O . VAL A 1 78 ? -10.148 -14.742 0.939 1 97.88 78 VAL A O 1
ATOM 601 N N . TYR A 1 79 ? -9.633 -15.07 3.113 1 98.5 79 TYR A N 1
ATOM 602 C CA . TYR A 1 79 ? -8.195 -15.039 2.873 1 98.5 79 TYR A CA 1
ATOM 603 C C . TYR A 1 79 ? -7.574 -16.406 3.123 1 98.5 79 TYR A C 1
ATOM 605 O O . TYR A 1 79 ? -7.684 -16.953 4.223 1 98.5 79 TYR A O 1
ATOM 613 N N . TYR A 1 80 ? -6.973 -16.953 2.084 1 98.81 80 TYR A N 1
ATOM 614 C CA . TYR A 1 80 ? -6.262 -18.219 2.152 1 98.81 80 TYR A CA 1
ATOM 615 C C . TYR A 1 80 ? -4.758 -18 2.281 1 98.81 80 TYR A C 1
ATOM 617 O O . TYR A 1 80 ? -4.172 -17.234 1.52 1 98.81 80 TYR A O 1
ATOM 625 N N . MET A 1 81 ? -4.145 -18.641 3.236 1 98.75 81 MET A N 1
ATOM 626 C CA . MET A 1 81 ? -2.723 -18.391 3.471 1 98.75 81 MET A CA 1
ATOM 627 C C . MET A 1 81 ? -2.062 -19.609 4.113 1 98.75 81 MET A C 1
ATOM 629 O O . MET A 1 81 ? -2.75 -20.484 4.652 1 98.75 81 MET A O 1
ATOM 633 N N . PRO A 1 82 ? -0.69 -19.719 3.975 1 98.75 82 PRO A N 1
ATOM 634 C CA . PRO A 1 82 ? -0.012 -20.781 4.727 1 98.75 82 PRO A CA 1
ATOM 635 C C 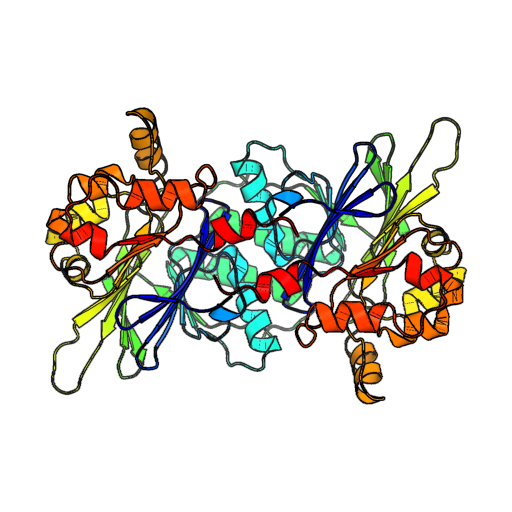. PRO A 1 82 ? -0.427 -20.812 6.195 1 98.75 82 PRO A C 1
ATOM 637 O O . PRO A 1 82 ? -0.561 -19.766 6.832 1 98.75 82 PRO A O 1
ATOM 640 N N . GLU A 1 83 ? -0.6 -21.984 6.688 1 98.5 83 GLU A N 1
ATOM 641 C CA . GLU A 1 83 ? -1.115 -22.203 8.039 1 98.5 83 GLU A CA 1
ATOM 642 C C . GLU A 1 83 ? -0.289 -21.438 9.07 1 98.5 83 GLU A C 1
ATOM 644 O O . GLU A 1 83 ? -0.837 -20.891 10.023 1 98.5 83 GLU A O 1
ATOM 649 N N . CYS A 1 84 ? 1.007 -21.328 8.859 1 98.12 84 CYS A N 1
ATOM 650 C CA . CYS A 1 84 ? 1.918 -20.734 9.836 1 98.12 84 CYS A CA 1
ATOM 651 C C . CYS A 1 84 ? 1.714 -19.234 9.922 1 98.12 84 CYS A C 1
ATOM 653 O O . CYS A 1 84 ? 2.207 -18.594 10.852 1 98.12 84 CYS A O 1
ATOM 655 N N . LEU A 1 85 ? 0.968 -18.641 9.016 1 98.62 85 LEU A N 1
ATOM 656 C CA . LEU A 1 85 ? 0.779 -17.203 8.992 1 98.62 85 LEU A CA 1
ATOM 657 C C . LEU A 1 85 ? -0.497 -16.797 9.727 1 98.62 85 LEU A C 1
ATOM 659 O O . LEU A 1 85 ? -0.666 -15.641 10.109 1 98.62 85 LEU A O 1
ATOM 663 N N . VAL A 1 86 ? -1.426 -17.703 9.906 1 98.5 86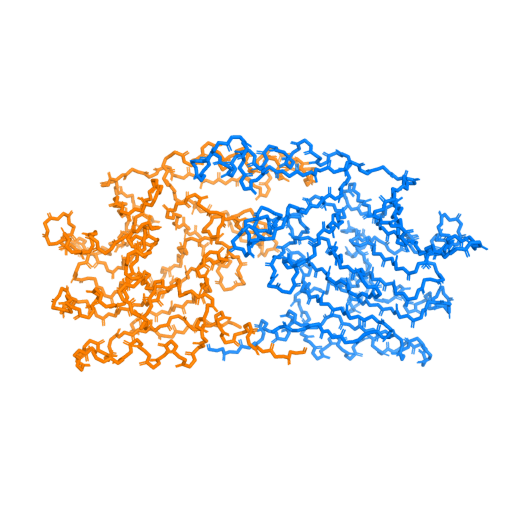 VAL A N 1
ATOM 664 C CA . VAL A 1 86 ? -2.811 -17.438 10.273 1 98.5 86 VAL A CA 1
ATOM 665 C C . VAL A 1 86 ? -2.852 -16.703 11.617 1 98.5 86 VAL A C 1
ATOM 667 O O . VAL A 1 86 ? -3.461 -15.641 11.734 1 98.5 86 VAL A O 1
ATOM 670 N N . GLU A 1 87 ? -2.158 -17.25 12.586 1 98.12 87 GLU A N 1
ATOM 671 C CA . GLU A 1 87 ? -2.211 -16.672 13.922 1 98.12 87 GLU A CA 1
ATOM 672 C C . GLU A 1 87 ? -1.592 -15.273 13.938 1 98.12 87 GLU A C 1
ATOM 674 O O . GLU A 1 87 ? -2.072 -14.383 14.641 1 98.12 87 GLU A O 1
ATOM 679 N N . HIS A 1 88 ? -0.492 -15.133 13.203 1 97.88 88 HIS A N 1
ATOM 680 C CA . HIS A 1 88 ? 0.161 -13.828 13.133 1 97.88 88 HIS A CA 1
ATOM 681 C C . HIS A 1 88 ? -0.741 -12.797 12.461 1 97.88 88 HIS A C 1
ATOM 683 O O . HIS A 1 88 ? -0.802 -11.648 12.891 1 97.88 88 HIS A O 1
ATOM 689 N N . MET A 1 89 ? -1.453 -13.203 11.422 1 97.94 89 MET A N 1
ATOM 690 C CA . MET A 1 89 ? -2.348 -12.281 10.734 1 97.94 89 MET A CA 1
ATOM 691 C C . MET A 1 89 ? -3.531 -11.906 11.617 1 97.94 89 MET A C 1
ATOM 693 O O . MET A 1 89 ? -3.998 -10.766 11.594 1 97.94 89 MET A O 1
ATOM 697 N N . HIS A 1 90 ? -4.082 -12.859 12.414 1 97 90 HIS A N 1
ATOM 698 C CA . HIS A 1 90 ? -5.109 -12.523 13.391 1 97 90 HIS A CA 1
ATOM 699 C C . HIS A 1 90 ? -4.621 -11.453 14.359 1 97 90 HIS A C 1
ATOM 701 O O . HIS A 1 90 ? -5.363 -10.523 14.688 1 97 90 HIS A O 1
ATOM 707 N N . THR A 1 91 ? -3.371 -11.633 14.789 1 96.75 91 THR A N 1
ATOM 708 C CA . THR A 1 91 ? -2.764 -10.672 15.703 1 96.75 91 THR A CA 1
ATOM 709 C C . THR A 1 91 ? -2.693 -9.289 15.055 1 96.75 91 THR A C 1
ATOM 711 O O . THR A 1 91 ? -3.012 -8.281 15.695 1 96.75 91 THR A O 1
ATOM 714 N N . VAL A 1 92 ? -2.309 -9.242 13.82 1 97.06 92 VAL A N 1
ATOM 715 C CA . VAL A 1 92 ? -2.223 -7.988 13.078 1 97.06 92 VAL A CA 1
ATOM 716 C C . VAL A 1 92 ? -3.604 -7.344 12.992 1 97.06 92 VAL A C 1
ATOM 718 O O . VAL A 1 92 ? -3.76 -6.148 13.266 1 97.06 92 VAL A O 1
ATOM 721 N N . CYS A 1 93 ? -4.59 -8.133 12.633 1 96.75 93 CYS A N 1
ATOM 722 C CA . CYS A 1 93 ? -5.949 -7.629 12.492 1 96.75 93 CYS A CA 1
ATOM 723 C C . CYS A 1 93 ? -6.469 -7.082 13.82 1 96.75 93 CYS A C 1
ATOM 725 O O . CYS A 1 93 ? -7.098 -6.023 13.852 1 96.75 93 CYS A O 1
ATOM 727 N N . LYS A 1 94 ? -6.211 -7.785 14.875 1 95.94 94 LYS A N 1
ATOM 728 C CA . LYS A 1 94 ? -6.625 -7.328 16.203 1 95.94 94 LYS A CA 1
ATOM 729 C C . LYS A 1 94 ? -5.961 -6.004 16.562 1 95.94 94 LYS A C 1
ATOM 731 O O . LYS A 1 94 ? -6.605 -5.109 17.109 1 95.94 94 LYS A O 1
ATOM 736 N N . ALA A 1 95 ? -4.672 -5.906 16.266 1 96.44 95 ALA A N 1
ATOM 737 C CA . ALA A 1 95 ? -3.936 -4.68 16.547 1 96.44 95 ALA A CA 1
ATOM 738 C C . ALA A 1 95 ? -4.512 -3.5 15.766 1 96.44 95 ALA A C 1
ATOM 740 O O . ALA A 1 95 ? -4.672 -2.404 16.312 1 96.44 95 ALA A O 1
ATOM 741 N N . PHE A 1 96 ? -4.84 -3.723 14.531 1 97 96 PHE A N 1
ATOM 742 C CA . PHE A 1 96 ? -5.395 -2.65 13.711 1 97 96 PHE A CA 1
ATOM 743 C C . PHE A 1 96 ? -6.789 -2.266 14.188 1 97 96 PHE A C 1
ATOM 745 O O . PHE A 1 96 ? -7.164 -1.093 14.148 1 97 96 PHE A O 1
ATOM 752 N N . ALA A 1 97 ? -7.582 -3.258 14.562 1 96.19 97 ALA A N 1
ATOM 753 C CA . ALA A 1 97 ? -8.883 -2.953 15.164 1 96.19 97 ALA A CA 1
ATOM 754 C C . ALA A 1 97 ? -8.727 -2.051 16.375 1 96.19 97 ALA A C 1
ATOM 756 O O . ALA A 1 97 ? -9.43 -1.045 16.516 1 96.19 97 ALA A O 1
ATOM 757 N N . ALA A 1 98 ? -7.793 -2.385 17.219 1 96.19 98 ALA A N 1
ATOM 758 C CA . ALA A 1 98 ? -7.547 -1.599 18.422 1 96.19 98 ALA A CA 1
ATOM 759 C C . ALA A 1 98 ? -7.094 -0.185 18.078 1 96.19 98 ALA A C 1
ATOM 761 O O . ALA A 1 98 ? -7.562 0.79 18.656 1 96.19 98 ALA A O 1
ATOM 762 N N . MET A 1 99 ? -6.234 -0.042 17.109 1 96.75 99 MET A N 1
ATOM 763 C CA . MET A 1 99 ? -5.699 1.257 16.703 1 96.75 99 MET A CA 1
ATOM 764 C C . MET A 1 99 ? -6.789 2.121 16.078 1 96.75 99 MET A C 1
ATOM 766 O O . MET A 1 99 ? -6.68 3.35 16.062 1 96.75 99 MET A O 1
ATOM 770 N N . SER A 1 100 ? -7.785 1.452 15.555 1 95.19 100 SER A N 1
ATOM 771 C CA . SER A 1 100 ? -8.914 2.168 14.977 1 95.19 100 SER A CA 1
ATOM 772 C C . SER A 1 100 ? -10.031 2.359 15.992 1 95.19 100 SER A C 1
ATOM 774 O O . SER A 1 100 ? -11.133 2.779 15.641 1 95.19 100 SER A O 1
ATOM 776 N N . GLU A 1 101 ? -9.75 1.97 17.25 1 94.94 101 GLU A N 1
ATOM 777 C CA . GLU A 1 101 ? -10.703 2.084 18.344 1 94.94 101 GLU A CA 1
ATOM 778 C C . GLU A 1 101 ? -12.008 1.354 18.031 1 94.94 101 GLU A C 1
ATOM 780 O O . GLU A 1 101 ? -13.094 1.88 18.281 1 94.94 101 GLU A O 1
ATOM 785 N N . LEU A 1 102 ? -11.859 0.219 17.406 1 90.56 102 LEU A N 1
ATOM 786 C CA . LEU A 1 102 ? -13 -0.621 17.078 1 90.56 102 LEU A CA 1
ATOM 787 C C . LEU A 1 102 ? -13.055 -1.853 17.984 1 90.56 102 LEU A C 1
ATOM 789 O O . LEU A 1 102 ? -12.062 -2.188 18.641 1 90.56 102 LEU A O 1
ATOM 793 N N . ASP A 1 103 ? -14.266 -2.465 17.953 1 83.75 103 ASP A N 1
ATOM 794 C CA . ASP A 1 103 ? -14.469 -3.68 18.734 1 83.75 103 ASP A CA 1
ATOM 795 C C . ASP A 1 103 ? -14.062 -4.918 17.953 1 83.75 103 ASP A C 1
ATOM 797 O O . ASP A 1 103 ? -13.664 -4.816 16.781 1 83.75 103 ASP A O 1
ATOM 801 N N . GLU A 1 104 ? -14.242 -6.055 18.609 1 71.25 104 GLU A N 1
ATOM 802 C CA . GLU A 1 104 ? -13.797 -7.312 18.031 1 71.25 104 GLU A CA 1
ATOM 803 C C . GLU A 1 104 ? -14.594 -7.652 16.781 1 71.25 104 GLU A C 1
ATOM 805 O O . GLU A 1 104 ? -14.062 -8.25 15.836 1 71.25 104 GLU A O 1
ATOM 810 N N . ASP A 1 105 ? -15.773 -7.387 16.719 1 76.75 105 ASP A N 1
ATOM 811 C CA . ASP A 1 105 ? -16.609 -7.645 15.555 1 76.75 105 ASP A CA 1
ATOM 812 C C . ASP A 1 105 ? -16.656 -6.434 14.625 1 76.75 105 ASP A C 1
ATOM 814 O O . ASP A 1 105 ? -17.625 -5.668 14.641 1 76.75 105 ASP A O 1
ATOM 818 N N . ASN A 1 106 ? -15.445 -6.254 14.062 1 79.56 106 ASN A N 1
ATOM 819 C CA . ASN A 1 106 ? -15.32 -5.016 13.305 1 79.56 106 ASN A CA 1
ATOM 820 C C . ASN A 1 106 ? -14.766 -5.27 11.906 1 79.56 106 ASN A C 1
ATOM 822 O O . ASN A 1 106 ? -14.797 -6.402 11.414 1 79.56 106 ASN A O 1
ATOM 826 N N . GLU A 1 107 ? -14.297 -4.191 11.289 1 79.69 107 GLU A N 1
ATOM 827 C CA . GLU A 1 107 ? -13.867 -4.156 9.891 1 79.69 107 GLU A CA 1
ATOM 828 C C . GLU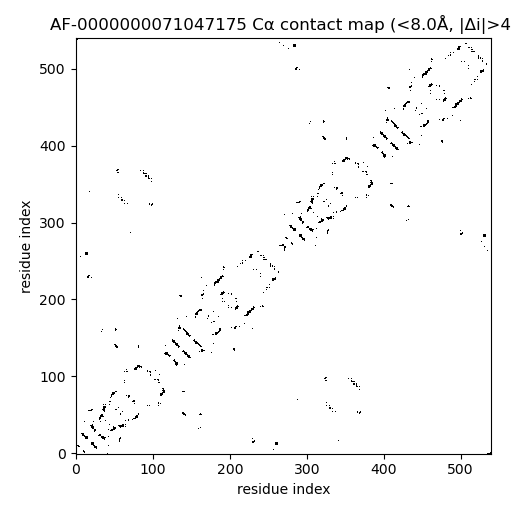 A 1 107 ? -12.68 -5.086 9.656 1 79.69 107 GLU A C 1
ATOM 830 O O . GLU A 1 107 ? -12.359 -5.41 8.508 1 79.69 107 GLU A O 1
ATOM 835 N N . TYR A 1 108 ? -12.117 -5.633 10.758 1 89.75 108 TYR A N 1
ATOM 836 C CA . TYR A 1 108 ? -10.938 -6.48 10.594 1 89.75 108 TYR A CA 1
ATOM 837 C C . TYR A 1 108 ? -11.25 -7.918 11 1 89.75 108 TYR A C 1
ATOM 839 O O . TYR A 1 108 ? -10.352 -8.766 11.031 1 89.75 108 TYR A O 1
ATOM 847 N N . ALA A 1 109 ? -12.57 -8.102 11.281 1 85.69 109 ALA A N 1
ATOM 848 C CA . ALA A 1 109 ? -13.016 -9.484 11.453 1 85.69 109 ALA A CA 1
ATOM 849 C C . ALA A 1 109 ? -13.016 -10.227 10.125 1 85.69 109 ALA A C 1
ATOM 851 O O . ALA A 1 109 ? -13.75 -9.859 9.203 1 85.69 109 ALA A O 1
ATOM 852 N N . CYS A 1 110 ? -12.039 -11.109 9.938 1 86.56 110 CYS A N 1
ATOM 853 C CA . CYS A 1 110 ? -11.891 -11.773 8.648 1 86.56 110 CYS A CA 1
ATOM 854 C C . CYS A 1 110 ? -11.852 -13.289 8.82 1 86.56 110 CYS A C 1
ATOM 856 O O . CYS A 1 110 ? -11.688 -13.797 9.93 1 86.56 110 CYS A O 1
ATOM 858 N N . THR A 1 111 ? -12.219 -13.898 7.727 1 94.19 111 THR A N 1
ATOM 859 C CA . THR A 1 111 ? -12.062 -15.352 7.633 1 94.19 111 THR A CA 1
ATOM 860 C C . THR A 1 111 ? -10.703 -15.703 7.043 1 94.19 111 THR A C 1
ATOM 862 O O . THR A 1 111 ? -10.43 -15.43 5.871 1 94.19 111 THR A O 1
ATOM 865 N N . LEU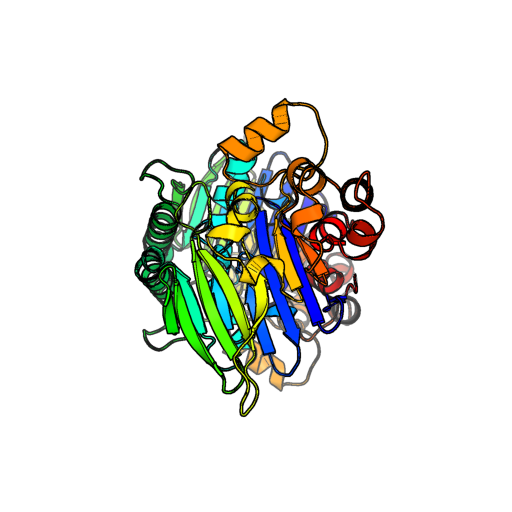 A 1 112 ? -9.859 -16.281 7.871 1 97.69 112 LEU A N 1
ATOM 866 C CA . LEU A 1 112 ? -8.555 -16.781 7.449 1 97.69 112 LEU A CA 1
ATOM 867 C C . LEU A 1 112 ? -8.562 -18.297 7.34 1 97.69 112 LEU A C 1
ATOM 869 O O . LEU A 1 112 ? -8.883 -19 8.305 1 97.69 112 LEU A O 1
ATOM 873 N N . VAL A 1 113 ? -8.273 -18.781 6.199 1 98.38 113 VAL A N 1
ATOM 874 C CA . VAL A 1 113 ? -8.266 -20.219 5.953 1 98.38 113 VAL A CA 1
ATOM 875 C C . VAL A 1 113 ? -6.828 -20.719 5.875 1 98.38 113 VAL A C 1
ATOM 877 O O . VAL A 1 113 ? -6.086 -20.359 4.957 1 98.38 113 VAL A O 1
ATOM 880 N N . PRO A 1 114 ? -6.449 -21.562 6.816 1 98.5 114 PRO A N 1
ATOM 881 C CA . PRO A 1 114 ? -5.105 -22.141 6.738 1 98.5 114 PRO A CA 1
ATOM 882 C C . PRO A 1 114 ? -4.953 -23.125 5.586 1 98.5 114 PRO A C 1
ATOM 884 O O . PRO A 1 114 ? -5.816 -23.984 5.391 1 98.5 114 PRO A O 1
ATOM 887 N N . MET A 1 115 ? -3.951 -22.969 4.852 1 98.56 115 MET A N 1
ATOM 888 C CA . MET A 1 115 ? -3.68 -23.859 3.727 1 98.56 115 MET A CA 1
ATOM 889 C C . MET A 1 115 ? -2.41 -24.672 3.969 1 98.56 115 MET A C 1
ATOM 891 O O . MET A 1 115 ? -1.398 -24.125 4.418 1 98.56 115 MET A O 1
ATOM 895 N N . LEU A 1 116 ? -2.484 -25.938 3.705 1 97.94 116 LEU A N 1
ATOM 896 C CA . LEU A 1 116 ? -1.346 -26.859 3.713 1 97.94 116 LEU A CA 1
ATOM 897 C C . LEU A 1 116 ? -1.047 -27.359 2.305 1 97.94 116 LEU A C 1
ATOM 899 O O . LEU A 1 116 ? -1.939 -27.422 1.456 1 97.94 116 LEU A O 1
ATOM 903 N N . PRO A 1 117 ? 0.238 -27.688 2.076 1 96.81 117 PRO A N 1
ATOM 904 C CA . PRO A 1 117 ? 0.518 -28.266 0.761 1 96.81 117 PRO A CA 1
ATOM 905 C C . PRO A 1 117 ? -0.4 -29.438 0.429 1 96.81 117 PRO A C 1
ATOM 907 O O . PRO A 1 117 ? -0.695 -30.266 1.3 1 96.81 117 PRO A O 1
ATOM 910 N N . ARG A 1 118 ? -0.933 -29.453 -0.735 1 94.25 118 ARG A N 1
ATOM 911 C CA . ARG A 1 118 ? -1.755 -30.5 -1.31 1 94.25 118 ARG A CA 1
ATOM 912 C C . ARG A 1 118 ? -3.17 -30.469 -0.744 1 94.25 118 ARG A C 1
ATOM 914 O O . ARG A 1 118 ? -3.988 -31.344 -1.045 1 94.25 118 ARG A O 1
ATOM 921 N N . SER A 1 119 ? -3.426 -29.438 0.056 1 95.25 119 SER A N 1
ATOM 922 C CA . SER A 1 119 ? -4.809 -29.266 0.481 1 95.25 119 SER A CA 1
ATOM 923 C C . SER A 1 119 ? -5.648 -28.625 -0.621 1 95.25 119 SER A C 1
ATOM 925 O O . SER A 1 119 ? -5.164 -27.75 -1.348 1 95.25 119 SER A O 1
ATOM 927 N N . ARG A 1 120 ? -6.879 -29.172 -0.845 1 95.12 120 ARG A N 1
ATOM 928 C CA . ARG A 1 120 ? -7.812 -28.641 -1.832 1 95.12 120 ARG A CA 1
ATOM 929 C C . ARG A 1 120 ? -9.102 -28.156 -1.168 1 95.12 120 ARG A C 1
ATOM 931 O O . ARG A 1 120 ? -9.68 -28.875 -0.345 1 95.12 120 ARG A O 1
ATOM 938 N N . ILE A 1 121 ? -9.508 -26.984 -1.464 1 96.94 121 ILE A N 1
ATOM 939 C CA . ILE A 1 121 ? -10.703 -26.391 -0.875 1 96.94 121 ILE A CA 1
ATOM 940 C C . ILE A 1 121 ? -11.633 -25.906 -1.98 1 96.94 121 ILE A C 1
ATOM 942 O O . ILE A 1 121 ? -11.188 -25.312 -2.969 1 96.94 121 ILE A O 1
ATOM 946 N N . LYS A 1 122 ? -12.945 -26.234 -1.786 1 95.44 122 LYS A N 1
ATOM 947 C CA . LYS A 1 122 ? -13.953 -25.703 -2.699 1 95.44 122 LYS A CA 1
ATOM 948 C C . LYS A 1 122 ? -14.234 -24.219 -2.41 1 95.44 122 LYS A C 1
ATOM 950 O O . LYS A 1 122 ? -14.477 -23.844 -1.261 1 95.44 122 LYS A O 1
ATOM 955 N N . ILE A 1 123 ? -14.148 -23.391 -3.396 1 94 123 ILE A N 1
ATOM 956 C CA . ILE A 1 123 ? -14.375 -21.969 -3.131 1 94 123 ILE A CA 1
ATOM 957 C C . ILE A 1 123 ? -15.695 -21.547 -3.764 1 94 123 ILE A C 1
ATOM 959 O O . ILE A 1 123 ? -16.25 -20.5 -3.408 1 94 123 ILE A O 1
ATOM 963 N N . SER A 1 124 ? -16.188 -22.203 -4.73 1 92.69 124 SER A N 1
ATOM 964 C CA . SER A 1 124 ? -17.531 -22.047 -5.297 1 92.69 124 SER A CA 1
ATOM 965 C C . SER A 1 124 ? -18 -23.344 -5.953 1 92.69 124 SER A C 1
ATOM 967 O O . SER A 1 124 ? -17.297 -24.359 -5.918 1 92.69 124 SER A O 1
ATOM 969 N N . ASP A 1 125 ? -19.188 -23.297 -6.559 1 90.88 125 ASP A N 1
ATOM 970 C CA . ASP A 1 125 ? -19.719 -24.484 -7.219 1 90.88 125 ASP A CA 1
ATOM 971 C C . ASP A 1 125 ? -18.859 -24.875 -8.414 1 90.88 125 ASP A C 1
ATOM 973 O O . ASP A 1 125 ? -18.812 -26.047 -8.781 1 90.88 125 ASP A O 1
ATOM 977 N N . ARG A 1 126 ? -18.094 -23.969 -8.906 1 93.19 126 ARG A N 1
ATOM 978 C CA . ARG A 1 126 ? -17.391 -24.234 -10.156 1 93.19 126 ARG A CA 1
ATOM 979 C C . ARG A 1 126 ? -15.875 -24.25 -9.93 1 93.19 126 ARG A C 1
ATOM 981 O O . ARG A 1 126 ? -15.117 -24.625 -10.82 1 93.19 126 ARG A O 1
ATOM 988 N N . TRP A 1 127 ? -15.508 -23.812 -8.68 1 95.25 127 TRP A N 1
ATOM 989 C CA . TRP A 1 127 ? -14.07 -23.594 -8.523 1 95.25 127 TRP A CA 1
ATOM 990 C C . TRP A 1 127 ? -13.57 -24.203 -7.215 1 95.25 127 TRP A C 1
ATOM 992 O O . TRP A 1 127 ? -14.25 -24.125 -6.188 1 95.25 127 TRP A O 1
ATOM 1002 N N . SER A 1 128 ? -12.414 -24.797 -7.305 1 96.44 128 SER A N 1
ATOM 1003 C CA . SER A 1 128 ? -11.648 -25.219 -6.133 1 96.44 128 SER A CA 1
ATOM 1004 C C . SER A 1 128 ? -10.195 -24.766 -6.234 1 96.44 128 SER A C 1
ATOM 1006 O O . SER A 1 128 ? -9.727 -24.406 -7.316 1 96.44 128 SER A O 1
ATOM 1008 N N . VAL A 1 129 ? -9.516 -24.703 -5.113 1 98 129 VAL A N 1
ATOM 1009 C CA . VAL A 1 129 ? -8.125 -24.281 -5.082 1 98 129 VAL A CA 1
ATOM 1010 C C . VAL A 1 129 ? -7.277 -25.312 -4.355 1 98 129 VAL A C 1
ATOM 1012 O O . VAL A 1 129 ? -7.707 -25.891 -3.354 1 98 129 VAL A O 1
ATOM 1015 N N . GLU A 1 130 ? -6.184 -25.609 -4.934 1 98.19 130 GLU A N 1
ATOM 1016 C CA . GLU A 1 130 ? -5.191 -26.469 -4.312 1 98.19 130 GLU A CA 1
ATOM 1017 C C . GLU A 1 130 ? -3.891 -25.719 -4.039 1 98.19 130 GLU A C 1
ATOM 1019 O O . GLU A 1 130 ? -3.387 -25 -4.902 1 98.19 130 GLU A O 1
ATOM 1024 N N . ALA A 1 131 ? -3.402 -25.891 -2.779 1 98.5 131 ALA A N 1
ATOM 1025 C CA . ALA A 1 131 ? -2.121 -25.297 -2.43 1 98.5 131 ALA A CA 1
ATOM 1026 C C . ALA A 1 131 ? -0.963 -26.234 -2.742 1 98.5 131 ALA A C 1
ATOM 1028 O O . ALA A 1 131 ? -1.072 -27.453 -2.551 1 98.5 131 ALA A O 1
ATOM 1029 N N . VAL A 1 132 ? 0.132 -25.703 -3.225 1 98.19 132 VAL A N 1
ATOM 1030 C CA . VAL A 1 132 ? 1.351 -26.469 -3.475 1 98.19 132 VAL A CA 1
ATOM 1031 C C . VAL A 1 132 ? 2.541 -25.766 -2.828 1 98.19 132 VAL A C 1
ATOM 1033 O O . VAL A 1 132 ? 2.621 -24.531 -2.828 1 98.19 132 VAL A O 1
ATOM 1036 N N . GLU A 1 133 ? 3.416 -26.531 -2.248 1 97.75 133 GLU A N 1
ATOM 1037 C CA . GLU A 1 133 ? 4.617 -25.953 -1.644 1 97.75 133 GLU A CA 1
ATOM 1038 C C . GLU A 1 133 ? 5.617 -25.516 -2.709 1 97.75 133 GLU A C 1
ATOM 1040 O O . GLU A 1 133 ? 6.035 -26.328 -3.543 1 97.75 133 GLU A O 1
ATOM 1045 N N . THR A 1 134 ? 5.953 -24.219 -2.68 1 97.94 134 THR A N 1
ATOM 1046 C CA . THR A 1 134 ? 6.957 -23.703 -3.613 1 97.94 134 THR A CA 1
ATOM 1047 C C . THR A 1 134 ? 8.328 -23.656 -2.955 1 97.94 134 THR A C 1
ATOM 1049 O O . THR A 1 134 ? 8.5 -24.109 -1.823 1 97.94 134 THR A O 1
ATOM 1052 N N . ASP A 1 135 ? 9.383 -23.25 -3.734 1 97.69 135 ASP A N 1
ATOM 1053 C CA . ASP A 1 135 ? 10.766 -23.219 -3.27 1 97.69 135 ASP A CA 1
ATOM 1054 C C . ASP A 1 135 ? 11.227 -21.781 -3.057 1 97.69 135 ASP A C 1
ATOM 1056 O O . ASP A 1 135 ? 11.773 -21.156 -3.969 1 97.69 135 ASP A O 1
ATOM 1060 N N . HIS A 1 136 ? 11.039 -21.234 -1.868 1 97.75 136 HIS A N 1
ATOM 1061 C CA . HIS A 1 136 ? 11.398 -19.859 -1.533 1 97.75 136 HIS A CA 1
ATOM 1062 C C . HIS A 1 136 ? 12.195 -19.812 -0.231 1 97.75 136 HIS A C 1
ATOM 1064 O O . HIS A 1 136 ? 12.414 -20.828 0.409 1 97.75 136 HIS A O 1
ATOM 1070 N N . ALA A 1 137 ? 12.758 -18.656 0.079 1 95.12 137 ALA A N 1
ATOM 1071 C CA . ALA A 1 137 ? 13.617 -18.453 1.245 1 95.12 137 ALA A CA 1
ATOM 1072 C C . ALA A 1 137 ? 12.844 -18.688 2.541 1 95.12 137 ALA A C 1
ATOM 1074 O O . ALA A 1 137 ? 13.438 -18.969 3.582 1 95.12 137 ALA A O 1
ATOM 1075 N N . VAL A 1 138 ? 11.523 -18.562 2.51 1 97.12 138 VAL A N 1
ATOM 1076 C CA . VAL A 1 138 ? 10.625 -18.828 3.623 1 97.12 138 VAL A CA 1
ATOM 1077 C C . VAL A 1 138 ? 9.523 -19.797 3.17 1 97.12 138 VAL A C 1
ATOM 1079 O O . VAL A 1 138 ? 9.391 -20.078 1.979 1 97.12 138 VAL A O 1
ATOM 1082 N N . LYS A 1 139 ? 8.773 -20.359 4.141 1 97.69 139 LYS A N 1
ATOM 1083 C CA . LYS A 1 139 ? 7.645 -21.203 3.77 1 97.69 139 LYS A CA 1
ATOM 1084 C C . LYS A 1 139 ? 6.699 -20.469 2.822 1 97.69 139 LYS A C 1
ATOM 1086 O O . LYS A 1 139 ? 6.293 -19.344 3.096 1 97.69 139 LYS A O 1
ATOM 1091 N N . SER A 1 140 ? 6.438 -21.016 1.728 1 98.44 140 SER A N 1
ATOM 1092 C CA . SER A 1 140 ? 5.645 -20.375 0.692 1 98.44 140 SER A CA 1
ATOM 1093 C C . SER A 1 140 ? 4.754 -21.375 -0.034 1 98.44 140 SER A C 1
ATOM 1095 O O . SER A 1 140 ? 5.102 -22.547 -0.15 1 98.44 140 SER A O 1
ATOM 1097 N N . LEU A 1 141 ? 3.643 -20.938 -0.421 1 98.75 141 LEU A N 1
ATOM 1098 C CA . LEU A 1 141 ? 2.68 -21.734 -1.167 1 98.75 141 LEU A CA 1
ATOM 1099 C C . LEU A 1 141 ? 2.387 -21.109 -2.525 1 98.75 141 LEU A C 1
ATOM 1101 O O . LEU A 1 141 ? 2.35 -19.891 -2.654 1 98.75 141 LEU A O 1
ATOM 1105 N N . GLY A 1 142 ? 2.25 -21.922 -3.555 1 98.69 142 GLY A N 1
ATOM 1106 C CA . GLY A 1 142 ? 1.505 -21.578 -4.758 1 98.69 142 GLY A CA 1
ATOM 1107 C C . GLY A 1 142 ? 0.08 -22.109 -4.742 1 98.69 142 GLY A C 1
ATOM 1108 O O . GLY A 1 142 ? -0.309 -22.828 -3.826 1 98.69 142 GLY A O 1
ATOM 1109 N N . TYR A 1 143 ? -0.68 -21.703 -5.734 1 98.81 143 TYR A N 1
ATOM 1110 C CA . TYR A 1 143 ? -2.088 -22.078 -5.781 1 98.81 143 TYR A CA 1
ATOM 1111 C C . TYR A 1 143 ? -2.5 -22.484 -7.195 1 98.81 143 TYR A C 1
ATOM 1113 O O . TYR A 1 143 ? -2.186 -21.781 -8.164 1 98.81 143 TYR A O 1
ATOM 1121 N N . LEU A 1 144 ? -3.16 -23.609 -7.301 1 98.56 144 LEU A N 1
ATOM 1122 C CA . LEU A 1 144 ? -3.818 -24.031 -8.531 1 98.56 144 LEU A CA 1
ATOM 1123 C C . LEU A 1 144 ? -5.336 -23.953 -8.391 1 98.56 144 LEU A C 1
ATOM 1125 O O . LEU A 1 144 ? -5.91 -24.516 -7.461 1 98.56 144 LEU A O 1
ATOM 1129 N N . LEU A 1 145 ? -5.93 -23.219 -9.234 1 97.75 145 LEU A N 1
ATOM 1130 C CA . LEU A 1 145 ? -7.387 -23.156 -9.273 1 97.75 145 LEU A CA 1
ATOM 1131 C C . LEU A 1 145 ? -7.945 -24.125 -10.305 1 97.75 145 LEU A C 1
ATOM 1133 O O . LEU A 1 145 ? -7.539 -24.109 -11.469 1 97.75 145 LEU A O 1
ATOM 1137 N N . TYR A 1 146 ? -8.781 -24.969 -9.859 1 96.62 146 TYR A N 1
ATOM 1138 C CA . TYR A 1 146 ? -9.398 -26 -10.695 1 96.62 146 TYR A CA 1
ATOM 1139 C C . TYR A 1 146 ? -10.828 -25.609 -11.055 1 96.62 146 TYR A C 1
ATOM 1141 O O . TYR A 1 146 ? -11.586 -25.141 -10.203 1 96.62 146 TYR A O 1
ATOM 1149 N N . ARG A 1 147 ? -11.148 -25.797 -12.25 1 95.06 147 ARG A N 1
ATOM 1150 C CA . ARG A 1 147 ? -12.516 -25.578 -12.719 1 95.06 147 ARG A CA 1
ATOM 1151 C C . ARG A 1 147 ? -13.266 -26.906 -12.836 1 95.06 147 ARG A C 1
ATOM 1153 O O . ARG A 1 147 ? -12.703 -27.891 -13.305 1 95.06 147 ARG A O 1
ATOM 1160 N N . SER A 1 148 ? -14.445 -26.812 -12.359 1 91.75 148 SER A N 1
ATOM 1161 C CA . SER A 1 148 ? -15.281 -28.016 -12.422 1 91.75 148 SER A CA 1
ATOM 1162 C C . SER A 1 148 ? -16.516 -27.781 -13.297 1 91.75 148 SER A C 1
ATOM 1164 O O . SER A 1 148 ? -17.078 -26.688 -13.289 1 91.75 148 SER A O 1
ATOM 1166 N N . TYR A 1 149 ? -16.797 -28.734 -14.148 1 87.69 149 TYR A N 1
ATOM 1167 C CA . TYR A 1 149 ? -18.047 -28.812 -14.906 1 87.69 149 TYR A CA 1
ATOM 1168 C C . TYR A 1 149 ? -18.859 -30.031 -14.508 1 87.69 149 TYR A C 1
ATOM 1170 O O . TYR A 1 149 ? -18.297 -31.016 -13.992 1 87.69 149 TYR A O 1
ATOM 1178 N N . PRO A 1 150 ? -20.188 -29.844 -14.742 1 86.19 150 PRO A N 1
ATOM 1179 C CA . PRO A 1 150 ? -20.984 -31.031 -14.461 1 86.19 150 PRO A CA 1
ATOM 1180 C C . PRO A 1 150 ? -20.5 -32.25 -15.227 1 86.19 150 PRO A C 1
ATOM 1182 O O . PRO A 1 150 ? -20.188 -32.156 -16.406 1 86.19 150 PRO A O 1
ATOM 1185 N N . ASN A 1 151 ? -20.25 -33.406 -14.602 1 86.81 151 ASN A N 1
ATOM 1186 C CA . ASN A 1 151 ? -19.938 -34.719 -15.141 1 86.81 151 ASN A CA 1
ATOM 1187 C C . ASN A 1 151 ? -18.547 -34.75 -15.758 1 86.81 151 ASN A C 1
ATOM 1189 O O . ASN A 1 151 ? -18.312 -35.469 -16.734 1 86.81 151 ASN A O 1
ATOM 1193 N N . SER A 1 152 ? -17.75 -33.844 -15.398 1 86.62 152 SER A N 1
ATOM 1194 C CA . SER A 1 152 ? -16.359 -33.875 -15.844 1 86.62 152 SER A CA 1
ATOM 1195 C C . SER A 1 152 ? -15.398 -33.688 -14.664 1 86.62 152 SER A C 1
ATOM 1197 O O . SER A 1 152 ? -15.766 -33.125 -13.633 1 86.62 152 SER A O 1
ATOM 1199 N N . ASP A 1 153 ? -14.273 -34.344 -14.805 1 90.56 153 ASP A N 1
ATOM 1200 C CA . ASP A 1 153 ? -13.242 -34.125 -13.789 1 90.56 153 ASP A CA 1
ATOM 1201 C C . ASP A 1 153 ? -12.734 -32.688 -13.797 1 90.56 153 ASP A C 1
ATOM 1203 O O . ASP A 1 153 ? -12.594 -32.094 -14.859 1 90.56 153 ASP A O 1
ATOM 1207 N N . PRO A 1 154 ? -12.492 -32.156 -12.562 1 92.5 154 PRO A 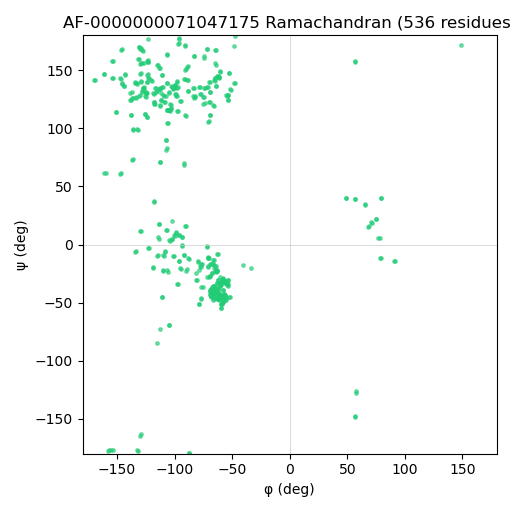N 1
ATOM 1208 C CA . PRO A 1 154 ? -11.93 -30.812 -12.523 1 92.5 154 PRO A CA 1
ATOM 1209 C C . PRO A 1 154 ? -10.562 -30.734 -13.211 1 92.5 154 PRO A C 1
ATOM 1211 O O . PRO A 1 154 ? -9.805 -31.703 -13.211 1 92.5 154 PRO A O 1
ATOM 1214 N N . TYR A 1 155 ? -10.305 -29.688 -13.828 1 94.31 155 TYR A N 1
ATOM 1215 C CA . TYR A 1 155 ? -8.992 -29.469 -14.43 1 94.31 155 TYR A CA 1
ATOM 1216 C C . TYR A 1 155 ? -8.375 -28.172 -13.922 1 94.31 155 TYR A C 1
ATOM 1218 O O . TYR A 1 155 ? -9.086 -27.203 -13.625 1 94.31 155 TYR A O 1
ATOM 1226 N N . ALA A 1 156 ? -7.047 -28.219 -13.797 1 96.31 156 ALA A N 1
ATOM 1227 C CA . ALA A 1 156 ? -6.328 -27.016 -13.375 1 96.31 156 ALA A CA 1
ATOM 1228 C C . ALA A 1 156 ? -6.352 -25.938 -14.461 1 96.31 156 ALA A C 1
ATOM 1230 O O . ALA A 1 156 ? -5.957 -26.203 -15.594 1 96.31 156 ALA A O 1
ATOM 1231 N N . GLU A 1 157 ? -6.855 -24.812 -14.102 1 96.94 157 GLU A N 1
ATOM 1232 C CA . GLU A 1 157 ? -7.047 -23.781 -15.109 1 96.94 157 GLU A CA 1
ATOM 1233 C C . GLU A 1 157 ? -6.094 -22.609 -14.891 1 96.94 157 GLU A C 1
ATOM 1235 O O . GLU A 1 157 ? -5.535 -22.062 -15.844 1 96.94 157 GLU A O 1
ATOM 1240 N N . ILE A 1 158 ? -5.949 -22.141 -13.656 1 98.12 158 ILE A N 1
ATOM 1241 C CA . ILE A 1 158 ? -5.105 -21.016 -13.297 1 98.12 158 ILE A CA 1
ATOM 1242 C C . ILE A 1 158 ? -4.102 -21.438 -12.227 1 98.12 158 ILE A C 1
ATOM 1244 O O . ILE A 1 158 ? -4.445 -22.172 -11.305 1 98.12 158 ILE A O 1
ATOM 1248 N N . ALA A 1 159 ? -2.887 -20.984 -12.336 1 98.75 159 ALA A N 1
ATOM 1249 C CA . ALA A 1 159 ? -1.885 -21.234 -11.305 1 98.75 159 ALA A CA 1
ATOM 1250 C C . ALA A 1 159 ? -1.138 -19.953 -10.945 1 98.75 159 ALA A C 1
ATOM 1252 O O . ALA A 1 159 ? -0.831 -19.141 -11.82 1 98.75 159 ALA A O 1
ATOM 1253 N N . TYR A 1 160 ? -0.915 -19.781 -9.727 1 98.88 160 TYR A N 1
ATOM 1254 C CA . TYR A 1 160 ? -0.105 -18.688 -9.172 1 98.88 160 TYR A CA 1
ATOM 1255 C C . TYR A 1 160 ? 1.002 -19.25 -8.281 1 98.88 160 TYR A C 1
ATOM 1257 O O . TYR A 1 160 ? 0.731 -19.969 -7.32 1 98.88 160 TYR A O 1
ATOM 1265 N N . LEU A 1 161 ? 2.264 -18.844 -8.531 1 98.62 161 LEU A N 1
ATOM 1266 C CA . LEU A 1 161 ? 3.365 -19.5 -7.836 1 98.62 161 LEU A CA 1
ATOM 1267 C C . LEU A 1 161 ? 4 -18.562 -6.816 1 98.62 161 LEU A C 1
ATOM 1269 O O . LEU A 1 161 ? 4.801 -18.984 -5.984 1 98.62 161 LEU A O 1
ATOM 1273 N N . GLY A 1 162 ? 3.652 -17.234 -6.773 1 97.94 162 GLY A N 1
ATOM 1274 C CA . GLY A 1 162 ? 4.371 -16.312 -5.902 1 97.94 162 GLY A CA 1
ATOM 1275 C C . GLY A 1 162 ? 5.867 -16.297 -6.164 1 97.94 162 GLY A C 1
ATOM 1276 O O . GLY A 1 162 ? 6.301 -16.406 -7.312 1 97.94 162 GLY A O 1
ATOM 1277 N N . ASP A 1 163 ? 6.641 -16.047 -5.078 1 98.56 163 ASP A N 1
ATOM 1278 C CA . ASP A 1 163 ? 8.102 -16.094 -5.168 1 98.56 163 ASP A CA 1
ATOM 1279 C C . ASP A 1 163 ? 8.625 -17.516 -5.051 1 98.56 163 ASP A C 1
ATOM 1281 O O . ASP A 1 163 ? 8.266 -18.234 -4.121 1 98.56 163 ASP A O 1
ATOM 1285 N N . SER A 1 164 ? 9.43 -17.891 -6.004 1 98.5 164 SER A N 1
ATOM 1286 C CA . SER A 1 164 ? 9.977 -19.25 -5.965 1 98.5 164 SER A CA 1
ATOM 1287 C C . SER A 1 164 ? 11.211 -19.359 -6.855 1 98.5 164 SER A C 1
ATOM 1289 O O . SER A 1 164 ? 11.273 -18.75 -7.926 1 98.5 164 SER A O 1
ATOM 1291 N N . ARG A 1 165 ? 12.109 -20.219 -6.375 1 98 165 ARG A N 1
ATOM 1292 C CA . ARG A 1 165 ? 13.141 -20.672 -7.297 1 98 165 ARG A CA 1
ATOM 1293 C C . ARG A 1 165 ? 12.523 -21.484 -8.438 1 98 165 ARG A C 1
ATOM 1295 O O . ARG A 1 165 ? 11.461 -22.078 -8.281 1 98 165 ARG A O 1
ATOM 1302 N N . PHE A 1 166 ? 13.266 -21.5 -9.531 1 97.25 166 PHE A N 1
ATOM 1303 C CA . PHE A 1 166 ? 12.781 -22.188 -10.727 1 97.25 166 PHE A CA 1
ATOM 1304 C C . PHE A 1 166 ? 12.758 -23.688 -10.508 1 97.25 166 PHE A C 1
ATOM 1306 O O . PHE A 1 166 ? 12.102 -24.422 -11.25 1 97.25 166 PHE A O 1
ATOM 1313 N N . SER A 1 167 ? 13.43 -24.172 -9.531 1 96.5 167 SER A N 1
ATOM 1314 C CA . SER A 1 167 ? 13.492 -25.594 -9.242 1 96.5 167 SER A CA 1
ATOM 1315 C C . SER A 1 167 ? 12.094 -26.188 -9.086 1 96.5 167 SER A C 1
ATOM 1317 O O . SER A 1 167 ? 11.859 -27.344 -9.453 1 96.5 167 SER A O 1
ATOM 1319 N N . PHE A 1 168 ? 11.188 -25.406 -8.562 1 97.69 168 PHE A N 1
ATOM 1320 C CA . PHE A 1 168 ? 9.828 -25.891 -8.406 1 97.69 168 PHE A CA 1
ATOM 1321 C C . PHE A 1 168 ? 9.211 -26.219 -9.766 1 97.69 168 PHE A C 1
ATOM 1323 O O . PHE A 1 168 ? 8.609 -27.266 -9.945 1 97.69 168 PHE A O 1
ATOM 1330 N N . VAL A 1 169 ? 9.367 -25.312 -10.734 1 97.88 169 VAL A N 1
ATOM 1331 C CA . VAL A 1 169 ? 8.82 -25.5 -12.07 1 97.88 169 VAL A CA 1
ATOM 1332 C C . VAL A 1 169 ? 9.562 -26.625 -12.781 1 97.88 169 VAL A C 1
ATOM 1334 O O . VAL A 1 169 ? 8.953 -27.453 -13.469 1 97.88 169 VAL A O 1
ATOM 1337 N N . GLN A 1 170 ? 10.844 -26.641 -12.555 1 96.38 170 GLN A N 1
ATOM 1338 C CA . GLN A 1 170 ? 11.672 -27.656 -13.195 1 96.38 170 GLN A CA 1
ATOM 1339 C C . GLN A 1 170 ? 11.234 -29.062 -12.781 1 96.38 170 GLN A C 1
ATOM 1341 O O . GLN A 1 170 ? 11.289 -30 -13.578 1 96.38 170 GLN A O 1
ATOM 1346 N N . ASN A 1 171 ? 10.773 -29.172 -11.586 1 96.56 171 ASN A N 1
ATOM 1347 C CA . ASN A 1 171 ? 10.406 -30.484 -11.047 1 96.56 171 ASN A CA 1
ATOM 1348 C C . ASN A 1 171 ? 8.906 -30.719 -11.141 1 96.56 171 ASN A C 1
ATOM 1350 O O . ASN A 1 171 ? 8.398 -31.703 -10.602 1 96.56 171 ASN A O 1
ATOM 1354 N N . ALA A 1 172 ? 8.203 -29.891 -11.812 1 96.12 172 ALA A N 1
ATOM 1355 C CA . ALA A 1 172 ? 6.746 -29.906 -11.781 1 96.12 172 ALA A CA 1
ATOM 1356 C C . ALA A 1 172 ? 6.199 -31.141 -12.5 1 96.12 172 ALA A C 1
ATOM 1358 O O . ALA A 1 172 ? 5.133 -31.656 -12.156 1 96.12 172 ALA A O 1
ATOM 1359 N N . LEU A 1 173 ? 6.926 -31.672 -13.484 1 93.75 173 LEU A N 1
ATOM 1360 C CA . LEU A 1 173 ? 6.473 -32.875 -14.195 1 93.75 173 LEU A CA 1
ATOM 1361 C C . LEU A 1 173 ? 6.223 -34 -13.219 1 93.75 173 LEU A C 1
ATOM 1363 O O . LEU A 1 173 ? 5.293 -34.781 -13.406 1 93.75 173 LEU A O 1
ATOM 1367 N N . ASN A 1 174 ? 6.969 -34.031 -12.18 1 93.81 174 ASN A N 1
ATOM 1368 C CA . ASN A 1 174 ? 6.879 -35.125 -11.211 1 93.81 174 ASN A CA 1
ATOM 1369 C C . ASN A 1 174 ? 6.004 -34.75 -10.023 1 93.81 174 ASN A C 1
ATOM 1371 O O . ASN A 1 174 ? 5.262 -35.562 -9.5 1 93.81 174 ASN A O 1
ATOM 1375 N N . ASN A 1 175 ? 6.039 -33.531 -9.656 1 92.38 175 ASN A N 1
ATOM 1376 C CA . ASN A 1 175 ? 5.48 -33.156 -8.359 1 92.38 175 ASN A CA 1
ATOM 1377 C C . ASN A 1 175 ? 4.152 -32.406 -8.516 1 92.38 175 ASN A C 1
ATOM 1379 O O . ASN A 1 175 ? 3.357 -32.375 -7.574 1 92.38 175 ASN A O 1
ATOM 1383 N N . CYS A 1 176 ? 3.895 -31.828 -9.633 1 95.31 176 CYS A N 1
ATOM 1384 C CA . CYS A 1 176 ? 2.703 -31.016 -9.883 1 95.31 176 CYS A CA 1
ATOM 1385 C C . CYS A 1 176 ? 2.447 -30.859 -11.375 1 95.31 176 CYS A C 1
ATOM 1387 O O . CYS A 1 176 ? 2.463 -29.75 -11.898 1 95.31 176 CYS A O 1
ATOM 1389 N N . PRO A 1 177 ? 2.211 -31.984 -12.062 1 95.38 177 PRO A N 1
ATOM 1390 C CA . PRO A 1 177 ? 2.109 -31.938 -13.523 1 95.38 177 PRO A CA 1
ATOM 1391 C C . PRO A 1 177 ? 1.011 -30.984 -14.008 1 95.38 177 PRO A C 1
ATOM 1393 O O . PRO A 1 177 ? 1.124 -30.406 -15.094 1 95.38 177 PRO A O 1
ATOM 1396 N N . ASP A 1 178 ? -0.042 -30.797 -13.25 1 96.62 178 ASP A N 1
ATOM 1397 C CA . ASP A 1 178 ? -1.149 -29.922 -13.617 1 96.62 178 ASP A CA 1
ATOM 1398 C C . ASP A 1 178 ? -0.665 -28.484 -13.844 1 96.62 178 ASP A C 1
ATOM 1400 O O . ASP A 1 178 ? -1.262 -27.734 -14.617 1 96.62 178 ASP A O 1
ATOM 1404 N N . LEU A 1 179 ? 0.429 -28.125 -13.117 1 97.75 179 LEU A N 1
ATOM 1405 C CA . LEU A 1 179 ? 1.001 -26.797 -13.234 1 97.75 179 LEU A CA 1
ATOM 1406 C C . LEU A 1 179 ? 1.35 -26.484 -14.688 1 97.75 179 LEU A C 1
ATOM 1408 O O . LEU A 1 179 ? 1.24 -25.328 -15.125 1 97.75 179 LEU A O 1
ATOM 1412 N N . LEU A 1 180 ? 1.705 -27.469 -15.453 1 97.62 180 LEU A N 1
ATOM 1413 C CA . LEU A 1 180 ? 2.299 -27.281 -16.766 1 97.62 180 LEU A CA 1
ATOM 1414 C C . LEU A 1 180 ? 1.237 -27.375 -17.859 1 97.62 180 LEU A C 1
ATOM 1416 O O . LEU A 1 180 ? 1.562 -27.344 -19.047 1 97.62 180 LEU A O 1
ATOM 1420 N N . THR A 1 181 ? -0.014 -27.438 -17.531 1 97.38 181 THR A N 1
ATOM 1421 C CA . THR A 1 181 ? -1.074 -27.562 -18.531 1 97.38 181 THR A CA 1
ATOM 1422 C C . THR A 1 181 ? -2.164 -26.531 -18.297 1 97.38 181 THR A C 1
ATOM 1424 O O . THR A 1 181 ? -3.248 -26.609 -18.875 1 97.38 181 THR A O 1
ATOM 1427 N N . VAL A 1 182 ? -1.944 -25.562 -17.453 1 98.12 182 VAL A N 1
ATOM 1428 C CA . VAL A 1 182 ? -2.951 -24.578 -17.094 1 98.12 182 VAL A CA 1
ATOM 1429 C C . VAL A 1 182 ? -3.131 -23.578 -18.25 1 98.12 182 VAL A C 1
ATOM 1431 O O . VAL A 1 182 ? -2.273 -23.484 -19.125 1 98.12 182 VAL A O 1
ATOM 1434 N N . GLN A 1 183 ? -4.27 -22.875 -18.203 1 97.75 183 GLN A N 1
ATOM 1435 C CA . GLN A 1 183 ? -4.578 -21.859 -19.203 1 97.75 183 GLN A CA 1
ATOM 1436 C C . GLN A 1 183 ? -3.875 -20.547 -18.875 1 97.75 183 GLN A C 1
ATOM 1438 O O . GLN A 1 183 ? -3.572 -19.75 -19.766 1 97.75 183 GLN A O 1
ATOM 1443 N N . LEU A 1 184 ? -3.672 -20.312 -17.609 1 98.56 184 LEU A N 1
ATOM 1444 C CA . LEU A 1 184 ? -2.977 -19.109 -17.141 1 98.56 184 LEU A CA 1
ATOM 1445 C C . LEU A 1 184 ? -2.016 -19.453 -16.016 1 98.56 184 LEU A C 1
ATOM 1447 O O . LEU A 1 184 ? -2.443 -19.859 -14.93 1 98.56 184 LEU A O 1
ATOM 1451 N N . LEU A 1 185 ? -0.751 -19.344 -16.297 1 98.81 185 LEU A N 1
ATOM 1452 C CA . LEU A 1 185 ? 0.29 -19.516 -15.289 1 98.81 185 LEU A CA 1
ATOM 1453 C C . LEU A 1 185 ? 0.902 -18.172 -14.914 1 98.81 185 LEU A C 1
ATOM 1455 O O . LEU A 1 185 ? 1.494 -17.5 -15.758 1 98.81 185 LEU A O 1
ATOM 1459 N N . ILE A 1 186 ? 0.733 -17.766 -13.672 1 98.88 186 ILE A N 1
ATOM 1460 C CA . ILE A 1 186 ? 1.326 -16.547 -13.148 1 98.88 186 ILE A CA 1
ATOM 1461 C C . ILE A 1 186 ? 2.535 -16.875 -12.281 1 98.88 186 ILE A C 1
ATOM 1463 O O . ILE A 1 186 ? 2.404 -17.562 -11.258 1 98.88 186 ILE A O 1
ATOM 1467 N N . MET A 1 187 ? 3.699 -16.438 -12.648 1 98.81 187 MET A N 1
ATOM 1468 C CA . MET A 1 187 ? 4.914 -16.734 -11.891 1 98.81 187 MET A CA 1
ATOM 1469 C C . MET A 1 187 ? 5.895 -15.562 -11.977 1 98.81 187 MET A C 1
ATOM 1471 O O . MET A 1 187 ? 5.711 -14.648 -12.781 1 98.81 187 MET A O 1
ATOM 1475 N N . GLU A 1 188 ? 6.883 -15.602 -11.156 1 98.62 188 GLU A N 1
ATOM 1476 C CA . GLU A 1 188 ? 7.84 -14.5 -11.109 1 98.62 188 GLU A CA 1
ATOM 1477 C C . GLU A 1 188 ? 8.969 -14.711 -12.117 1 98.62 188 GLU A C 1
ATOM 1479 O O . GLU A 1 188 ? 9.227 -15.836 -12.547 1 98.62 188 GLU A O 1
ATOM 1484 N N . ALA A 1 189 ? 9.516 -13.664 -12.531 1 96.69 189 ALA A N 1
ATOM 1485 C CA . ALA A 1 189 ? 10.844 -13.562 -13.133 1 96.69 189 ALA A CA 1
ATOM 1486 C C . ALA A 1 189 ? 11.602 -12.352 -12.586 1 96.69 189 ALA A C 1
ATOM 1488 O O . ALA A 1 189 ? 11.812 -11.375 -13.297 1 96.69 189 ALA A O 1
ATOM 1489 N N . THR A 1 190 ? 12.023 -12.461 -11.359 1 97 190 THR A N 1
ATOM 1490 C CA . THR A 1 190 ? 12.57 -11.344 -10.602 1 97 190 THR A CA 1
ATOM 1491 C C . THR A 1 190 ? 13.828 -10.797 -11.273 1 97 190 THR A C 1
ATOM 1493 O O . THR A 1 190 ? 14.023 -9.586 -11.359 1 97 190 THR A O 1
ATOM 1496 N N . PHE A 1 191 ? 14.625 -11.766 -11.82 1 95.5 191 PHE A N 1
ATOM 1497 C CA . PHE A 1 191 ? 15.883 -11.398 -12.453 1 95.5 191 PHE A CA 1
ATOM 1498 C C . PHE A 1 191 ? 15.828 -11.633 -13.953 1 95.5 191 PHE A C 1
ATOM 1500 O O . PHE A 1 191 ? 15.305 -12.656 -14.406 1 95.5 191 PHE A O 1
ATOM 1507 N N . LEU A 1 192 ? 16.219 -10.664 -14.758 1 91.81 192 LEU A N 1
ATOM 1508 C CA . LEU A 1 192 ? 16.094 -10.766 -16.219 1 91.81 192 LEU A CA 1
ATOM 1509 C C . LEU A 1 192 ? 17.469 -10.844 -16.875 1 91.81 192 LEU A C 1
ATOM 1511 O O . LEU A 1 192 ? 17.656 -11.586 -17.828 1 91.81 192 LEU A O 1
ATOM 1515 N N . ASP A 1 193 ? 18.203 -9.414 -16.828 1 71.44 193 ASP A N 1
ATOM 1516 C CA . ASP A 1 193 ? 19.406 -9.227 -17.641 1 71.44 193 ASP A CA 1
ATOM 1517 C C . ASP A 1 193 ? 20.656 -9.18 -16.766 1 71.44 193 ASP A C 1
ATOM 1519 O O . ASP A 1 193 ? 20.562 -9.148 -15.539 1 71.44 193 ASP A O 1
ATOM 1523 N N . GLN A 1 194 ? 21.797 -9.953 -16.938 1 63.78 194 GLN A N 1
ATOM 1524 C CA . GLN A 1 194 ? 23.25 -9.859 -16.766 1 63.78 194 GLN A CA 1
ATOM 1525 C C . GLN A 1 194 ? 23.844 -11.219 -16.406 1 63.78 194 GLN A C 1
ATOM 1527 O O . GLN A 1 194 ? 23.125 -12.133 -15.992 1 63.78 194 GLN A O 1
ATOM 1532 N N . PRO A 1 195 ? 25.188 -11.125 -16.438 1 61 195 PRO A N 1
ATOM 1533 C CA . PRO A 1 195 ? 26.094 -12.258 -16.312 1 61 195 PRO A CA 1
ATOM 1534 C C . PRO A 1 195 ? 25.734 -13.18 -15.148 1 61 195 PRO A C 1
ATOM 1536 O O . PRO A 1 195 ? 24.812 -12.883 -14.375 1 61 195 PRO A O 1
ATOM 1539 N N . GLN A 1 196 ? 26.484 -14.258 -14.945 1 59.09 196 GLN A N 1
ATOM 1540 C CA . GLN A 1 196 ? 26.5 -15.375 -14.008 1 59.09 196 GLN A CA 1
ATOM 1541 C C . GLN A 1 196 ? 26.172 -14.914 -12.594 1 59.09 196 GLN A C 1
ATOM 1543 O O . GLN A 1 196 ? 25.5 -15.617 -11.844 1 59.09 196 GLN A O 1
ATOM 1548 N N . LYS A 1 197 ? 26.281 -13.547 -12.336 1 72.94 197 LYS A N 1
ATOM 1549 C CA . LYS A 1 197 ? 26.172 -13.062 -10.961 1 72.94 197 LYS A CA 1
ATOM 1550 C C . LYS A 1 197 ? 24.703 -12.938 -10.547 1 72.94 197 LYS A C 1
ATOM 1552 O O . LYS A 1 197 ? 24.344 -13.219 -9.398 1 72.94 197 LYS A O 1
ATOM 1557 N N . LEU A 1 198 ? 23.781 -12.773 -11.516 1 78.5 198 LEU A N 1
ATOM 1558 C CA . LEU A 1 198 ? 22.375 -12.57 -11.148 1 78.5 198 LEU A CA 1
ATOM 1559 C C . LEU A 1 198 ? 21.656 -13.898 -11.023 1 78.5 198 LEU A C 1
ATOM 1561 O O . LEU A 1 198 ? 20.641 -14 -10.32 1 78.5 198 LEU A O 1
ATOM 1565 N N . LEU A 1 199 ? 22.188 -14.867 -11.625 1 83 199 LEU A N 1
ATOM 1566 C CA . LEU A 1 199 ? 21.625 -16.203 -11.453 1 83 199 LEU A CA 1
ATOM 1567 C C . LEU A 1 199 ? 21.875 -16.719 -10.039 1 83 199 LEU A C 1
ATOM 1569 O O . LEU A 1 199 ? 20.984 -17.297 -9.422 1 83 199 LEU A O 1
ATOM 1573 N N . GLU A 1 200 ? 23.047 -16.469 -9.633 1 86.25 200 GLU A N 1
ATOM 1574 C CA . GLU A 1 200 ? 23.406 -16.891 -8.281 1 86.25 200 GLU A CA 1
ATOM 1575 C C . GLU A 1 200 ? 22.562 -16.141 -7.242 1 86.25 200 GLU A C 1
ATOM 1577 O O . GLU A 1 200 ? 22.125 -16.734 -6.25 1 86.25 200 GLU A O 1
ATOM 1582 N N . ARG A 1 201 ? 22.406 -14.898 -7.477 1 88.31 201 ARG A N 1
ATOM 1583 C CA . ARG A 1 201 ? 21.609 -14.094 -6.559 1 88.31 201 ARG A CA 1
ATOM 1584 C C . ARG A 1 201 ? 20.156 -14.562 -6.551 1 88.31 201 ARG A C 1
ATOM 1586 O O . ARG A 1 201 ? 19.516 -14.586 -5.496 1 88.31 201 ARG A O 1
ATOM 1593 N N . ALA A 1 202 ? 19.641 -14.859 -7.715 1 91.88 202 ALA A N 1
ATOM 1594 C CA . ALA A 1 202 ? 18.281 -15.383 -7.816 1 91.88 202 ALA A CA 1
ATOM 1595 C C . ALA A 1 202 ? 18.109 -16.641 -6.965 1 91.88 202 ALA A C 1
ATOM 1597 O O . ALA A 1 202 ? 17.156 -16.75 -6.199 1 91.88 202 ALA A O 1
ATOM 1598 N N . GLN A 1 203 ? 19.047 -17.531 -7.102 1 91.19 203 GLN A N 1
ATOM 1599 C CA . GLN A 1 203 ? 19.016 -18.766 -6.348 1 91.19 203 GLN A CA 1
ATOM 1600 C C . GLN A 1 203 ? 19.156 -18.516 -4.848 1 91.19 203 GLN A C 1
ATOM 1602 O O . GLN A 1 203 ? 18.406 -19.062 -4.043 1 91.19 203 GLN A O 1
ATOM 1607 N N . LYS A 1 204 ? 20.078 -17.719 -4.527 1 92 204 LYS A N 1
ATOM 1608 C CA . LYS A 1 204 ? 20.359 -17.422 -3.125 1 92 204 LYS A CA 1
ATOM 1609 C C . LYS A 1 204 ? 19.141 -16.797 -2.436 1 92 204 LYS A C 1
ATOM 1611 O O . LYS A 1 204 ? 18.859 -17.125 -1.279 1 92 204 LYS A O 1
ATOM 1616 N N . HIS A 1 205 ? 18.375 -15.992 -3.164 1 92.5 205 HIS A N 1
ATOM 1617 C CA . HIS A 1 205 ? 17.281 -15.25 -2.541 1 92.5 205 HIS A CA 1
ATOM 1618 C C . HIS A 1 205 ? 15.93 -15.906 -2.824 1 92.5 205 HIS A C 1
ATOM 1620 O O . HIS A 1 205 ? 14.891 -15.359 -2.469 1 92.5 205 HIS A O 1
ATOM 1626 N N . GLY A 1 206 ? 15.977 -17.031 -3.465 1 96.88 206 GLY A N 1
ATOM 1627 C CA . GLY A 1 206 ? 14.758 -17.812 -3.631 1 96.88 206 GLY A CA 1
ATOM 1628 C C . GLY A 1 206 ? 13.867 -17.297 -4.75 1 96.88 206 GLY A C 1
ATOM 1629 O O . GLY A 1 206 ? 12.648 -17.25 -4.602 1 96.88 206 GLY A O 1
ATOM 1630 N N . HIS A 1 207 ? 14.508 -16.891 -5.879 1 97.88 207 HIS A N 1
ATOM 1631 C CA . HIS A 1 207 ? 13.734 -16.312 -6.977 1 97.88 207 HIS A CA 1
ATOM 1632 C C . HIS A 1 207 ? 14.078 -16.984 -8.305 1 97.88 207 HIS A C 1
ATOM 1634 O O . HIS A 1 207 ? 15.016 -17.797 -8.375 1 97.88 207 HIS A O 1
ATOM 1640 N N . THR A 1 208 ? 13.32 -16.734 -9.305 1 97.19 208 THR A N 1
ATOM 1641 C CA . THR A 1 208 ? 13.508 -17.234 -10.656 1 97.19 208 THR A CA 1
ATOM 1642 C C . THR A 1 208 ? 14.219 -16.203 -11.531 1 97.19 208 THR A C 1
ATOM 1644 O O . THR A 1 208 ? 13.93 -15.016 -11.461 1 97.19 208 THR A O 1
ATOM 1647 N N . HIS A 1 209 ? 15.18 -16.703 -12.281 1 96.06 209 HIS A N 1
ATOM 1648 C CA . HIS A 1 209 ? 15.812 -15.906 -13.328 1 96.06 209 HIS A CA 1
ATOM 1649 C C . HIS A 1 209 ? 15.211 -16.219 -14.695 1 96.06 209 HIS A C 1
ATOM 1651 O O . HIS A 1 209 ? 14.945 -17.375 -15.008 1 96.06 209 HIS A O 1
ATOM 1657 N N . LEU A 1 210 ? 15.031 -15.18 -15.477 1 95.31 210 LEU A N 1
ATOM 1658 C CA . LEU A 1 210 ? 14.414 -15.312 -16.797 1 95.31 210 LEU A CA 1
ATOM 1659 C C . LEU A 1 210 ? 15.156 -16.344 -17.641 1 95.31 210 LEU A C 1
ATOM 1661 O O . LEU A 1 210 ? 14.539 -17.062 -18.422 1 95.31 210 LEU A O 1
ATOM 1665 N N . GLN A 1 211 ? 16.438 -16.469 -17.484 1 93.19 211 GLN A N 1
ATOM 1666 C CA . GLN A 1 211 ? 17.266 -17.406 -18.25 1 93.19 211 GLN A CA 1
ATOM 1667 C C . GLN A 1 211 ? 16.812 -18.844 -18 1 93.19 211 GLN A C 1
ATOM 1669 O O . GLN A 1 211 ? 16.859 -19.688 -18.906 1 93.19 211 GLN A O 1
ATOM 1674 N N . GLU A 1 212 ? 16.344 -19.125 -16.812 1 94.88 212 GLU A N 1
ATOM 1675 C CA . GLU A 1 212 ? 15.875 -20.469 -16.5 1 94.88 212 GLU A CA 1
ATOM 1676 C C . GLU A 1 212 ? 14.609 -20.812 -17.281 1 94.88 212 GLU A C 1
ATOM 1678 O O . GLU A 1 212 ? 14.438 -21.938 -17.734 1 94.88 212 GLU A O 1
ATOM 1683 N N . ILE A 1 213 ? 13.773 -19.859 -17.469 1 95.06 213 ILE A N 1
ATOM 1684 C CA . ILE A 1 213 ? 12.57 -20.047 -18.266 1 95.06 213 ILE A CA 1
ATOM 1685 C C . ILE A 1 213 ? 12.953 -20.297 -19.719 1 95.06 213 ILE A C 1
ATOM 1687 O O . ILE A 1 213 ? 12.422 -21.203 -20.359 1 95.06 213 ILE A O 1
ATOM 1691 N N . ARG A 1 214 ? 13.93 -19.547 -20.188 1 93.94 214 ARG A N 1
ATOM 1692 C CA . ARG A 1 214 ? 14.406 -19.703 -21.562 1 93.94 214 ARG A CA 1
ATOM 1693 C C . ARG A 1 214 ? 14.984 -21.094 -21.797 1 93.94 214 ARG A C 1
ATOM 1695 O O . ARG A 1 214 ? 14.664 -21.75 -22.781 1 93.94 214 ARG A O 1
ATOM 1702 N N . GLN A 1 215 ? 15.766 -21.516 -20.875 1 93.25 215 GLN A N 1
ATOM 1703 C CA . GLN A 1 215 ? 16.484 -22.781 -21 1 93.25 215 GLN A CA 1
ATOM 1704 C C . GLN A 1 215 ? 15.523 -23.969 -20.922 1 93.25 215 GLN A C 1
ATOM 1706 O O . GLN A 1 215 ? 15.82 -25.047 -21.438 1 93.25 215 GLN A O 1
ATOM 1711 N N . HIS A 1 216 ? 14.445 -23.75 -20.25 1 96.12 216 HIS A N 1
ATOM 1712 C CA . HIS A 1 216 ? 13.492 -24.844 -20.062 1 96.12 216 HIS A CA 1
ATOM 1713 C C . HIS A 1 216 ? 12.148 -24.516 -20.703 1 96.12 216 HIS A C 1
ATOM 1715 O O . HIS A 1 216 ? 11.094 -24.844 -20.156 1 96.12 216 HIS A O 1
ATOM 1721 N N . ALA A 1 217 ? 12.195 -23.875 -21.812 1 96.62 217 ALA A N 1
ATOM 1722 C CA . ALA A 1 217 ? 11.008 -23.375 -22.5 1 96.62 217 ALA A CA 1
ATOM 1723 C C . ALA A 1 217 ? 10.039 -24.516 -22.812 1 96.62 217 ALA A C 1
ATOM 1725 O O . ALA A 1 217 ? 8.82 -24.328 -22.812 1 96.62 217 ALA A O 1
ATOM 1726 N N . SER A 1 218 ? 10.5 -25.703 -23.047 1 96.62 218 SER A N 1
ATOM 1727 C CA . SER A 1 218 ? 9.688 -26.844 -23.453 1 96.62 218 SER A CA 1
ATOM 1728 C C . SER A 1 218 ? 8.703 -27.234 -22.359 1 96.62 218 SER A C 1
ATOM 1730 O O . SER A 1 218 ? 7.684 -27.859 -22.625 1 96.62 218 SER A O 1
ATOM 1732 N N . LEU A 1 219 ? 8.992 -26.859 -21.078 1 97.5 219 LEU A N 1
ATOM 1733 C CA . LEU A 1 219 ? 8.109 -27.172 -19.953 1 97.5 219 LEU A CA 1
ATOM 1734 C C . LEU A 1 219 ? 6.777 -26.438 -20.109 1 97.5 219 LEU A C 1
ATOM 1736 O O . LEU A 1 219 ? 5.77 -26.844 -19.516 1 97.5 219 LEU A O 1
ATOM 1740 N N . PHE A 1 220 ? 6.762 -25.406 -20.953 1 97.81 220 PHE A N 1
ATOM 1741 C CA . PHE A 1 220 ? 5.594 -24.531 -21 1 97.81 220 PHE A CA 1
ATOM 1742 C C . PHE A 1 220 ? 4.797 -24.766 -22.281 1 97.81 220 PHE A C 1
ATOM 1744 O O . PHE A 1 220 ? 3.939 -23.953 -22.641 1 97.81 220 PHE A O 1
ATOM 1751 N N . LYS A 1 221 ? 5.078 -25.828 -23 1 96.69 221 LYS A N 1
ATOM 1752 C CA . LYS A 1 221 ? 4.469 -26.094 -24.312 1 96.69 221 LYS A CA 1
ATOM 1753 C C . LYS A 1 221 ? 2.947 -26.141 -24.203 1 96.69 221 LYS A C 1
ATOM 1755 O O . LYS A 1 221 ? 2.238 -25.75 -25.125 1 96.69 221 LYS A O 1
ATOM 1760 N N . SER A 1 222 ? 2.461 -26.609 -23.078 1 97.31 222 SER A N 1
ATOM 1761 C CA . SER A 1 222 ? 1.021 -26.797 -22.938 1 97.31 222 SER A CA 1
ATOM 1762 C C . SER A 1 222 ? 0.4 -25.688 -22.078 1 97.31 222 SER A C 1
ATOM 1764 O O . SER A 1 222 ? -0.774 -25.766 -21.719 1 97.31 222 SER A O 1
ATOM 1766 N N . VAL A 1 223 ? 1.143 -24.719 -21.641 1 98 223 VAL A N 1
ATOM 1767 C CA . VAL A 1 223 ? 0.635 -23.547 -20.938 1 98 223 VAL A CA 1
ATOM 1768 C C . VAL A 1 223 ? 0.111 -22.516 -21.938 1 98 223 VAL A C 1
ATOM 1770 O O . VAL A 1 223 ? 0.813 -22.141 -22.875 1 98 223 VAL A O 1
ATOM 1773 N N . ALA A 1 224 ? -1.119 -22.078 -21.766 1 98 224 ALA A N 1
ATOM 1774 C CA . ALA A 1 224 ? -1.737 -21.203 -22.766 1 98 224 ALA A CA 1
ATOM 1775 C C . ALA A 1 224 ? -1.212 -19.781 -22.641 1 98 224 ALA A C 1
ATOM 1777 O O . ALA A 1 224 ? -0.927 -19.125 -23.641 1 98 224 ALA A O 1
ATOM 1778 N N . ASN A 1 225 ? -1.151 -19.266 -21.438 1 98.12 225 ASN A N 1
ATOM 1779 C CA . ASN A 1 225 ? -0.639 -17.922 -21.156 1 98.12 225 ASN A CA 1
ATOM 1780 C C . ASN A 1 225 ? 0.323 -17.938 -19.969 1 98.12 225 ASN A C 1
ATOM 1782 O O . ASN A 1 225 ? -0.015 -18.438 -18.891 1 98.12 225 ASN A O 1
ATOM 1786 N N . LEU A 1 226 ? 1.49 -17.391 -20.203 1 98.44 226 LEU A N 1
ATOM 1787 C CA . LEU A 1 226 ? 2.494 -17.25 -19.156 1 98.44 226 LEU A CA 1
ATOM 1788 C C . LEU A 1 226 ? 2.607 -15.797 -18.703 1 98.44 226 LEU A C 1
ATOM 1790 O O . LEU A 1 226 ? 3.137 -14.953 -19.438 1 98.44 226 LEU A O 1
ATOM 1794 N N . TYR A 1 227 ? 2.076 -15.445 -17.562 1 98.69 227 TYR A N 1
ATOM 1795 C CA . TYR A 1 227 ? 2.072 -14.086 -17.031 1 98.69 227 TYR A CA 1
ATOM 1796 C C . TYR A 1 227 ? 3.203 -13.898 -16.031 1 98.69 227 TYR A C 1
ATOM 1798 O O . TYR A 1 227 ? 3.199 -14.508 -14.953 1 98.69 227 TYR A O 1
ATOM 1806 N N . LEU A 1 228 ? 4.164 -13.039 -16.344 1 98.62 228 LEU A N 1
ATOM 1807 C CA . LEU A 1 228 ? 5.359 -12.867 -15.516 1 98.62 228 LEU A CA 1
ATOM 1808 C C . LEU A 1 228 ? 5.25 -11.617 -14.656 1 98.62 228 LEU A C 1
ATOM 1810 O O . LEU A 1 228 ? 4.902 -10.539 -15.156 1 98.62 228 LEU A O 1
ATOM 1814 N N . ILE A 1 229 ? 5.598 -11.773 -13.375 1 98.69 229 ILE A N 1
ATOM 1815 C CA . ILE A 1 229 ? 5.477 -10.68 -12.422 1 98.69 229 ILE A CA 1
ATOM 1816 C C . ILE A 1 229 ? 6.77 -10.547 -11.625 1 98.69 229 ILE A C 1
ATOM 1818 O O . ILE A 1 229 ? 7.754 -11.242 -11.898 1 98.69 229 ILE A O 1
ATOM 1822 N N . HIS A 1 230 ? 6.75 -9.602 -10.672 1 98.62 230 HIS A N 1
ATOM 1823 C CA . HIS A 1 230 ? 7.738 -9.484 -9.602 1 98.62 230 HIS A CA 1
ATOM 1824 C C . HIS A 1 230 ? 9.117 -9.141 -10.156 1 98.62 230 HIS A C 1
ATOM 1826 O O . HIS A 1 230 ? 10.125 -9.672 -9.695 1 98.62 230 HIS A O 1
ATOM 1832 N N . PHE A 1 231 ? 9.164 -8.344 -11.234 1 97.62 231 PHE A N 1
ATOM 1833 C CA . PHE A 1 231 ? 10.422 -7.844 -11.773 1 97.62 231 PHE A CA 1
ATOM 1834 C C . PHE A 1 231 ? 11.102 -6.906 -10.781 1 97.62 231 PHE A C 1
ATOM 1836 O O . PHE A 1 231 ? 10.438 -6.105 -10.125 1 97.62 231 PHE A O 1
ATOM 1843 N N . SER A 1 232 ? 12.43 -7.012 -10.758 1 95.25 232 SER A N 1
ATOM 1844 C CA . SER A 1 232 ? 13.203 -6.098 -9.922 1 95.25 232 SER A CA 1
ATOM 1845 C C . SER A 1 232 ? 12.984 -4.648 -10.336 1 95.25 232 SER A C 1
ATOM 1847 O O . SER A 1 232 ? 12.836 -4.352 -11.523 1 95.25 232 SER A O 1
ATOM 1849 N N . ALA A 1 233 ? 13.062 -3.779 -9.359 1 92.94 233 ALA A N 1
ATOM 1850 C CA . ALA A 1 233 ? 12.867 -2.352 -9.602 1 92.94 233 ALA A CA 1
ATOM 1851 C C . ALA A 1 233 ? 13.984 -1.782 -10.477 1 92.94 233 ALA A C 1
ATOM 1853 O O . ALA A 1 233 ? 13.867 -0.666 -10.984 1 92.94 233 ALA A O 1
ATOM 1854 N N . ARG A 1 234 ? 15.031 -2.477 -10.664 1 90.88 234 ARG A N 1
ATOM 1855 C CA . ARG A 1 234 ? 16.172 -2 -11.438 1 90.88 234 ARG A CA 1
ATOM 1856 C C . ARG A 1 234 ? 15.836 -1.929 -12.922 1 90.88 234 ARG A C 1
ATOM 1858 O O . ARG A 1 234 ? 16.547 -1.286 -13.695 1 90.88 234 ARG A O 1
ATOM 1865 N N . TYR A 1 235 ? 14.789 -2.635 -13.336 1 93.56 235 TYR A N 1
ATOM 1866 C CA . TYR A 1 235 ? 14.391 -2.666 -14.734 1 93.56 235 TYR A CA 1
ATOM 1867 C C . TYR A 1 235 ? 13.234 -1.711 -14.992 1 93.56 235 TYR A C 1
ATOM 1869 O O . TYR A 1 235 ? 12.305 -1.612 -14.18 1 93.56 235 TYR A O 1
ATOM 1877 N N . ASP A 1 236 ? 13.32 -1.017 -16.062 1 94.19 236 ASP A N 1
ATOM 1878 C CA . ASP A 1 236 ? 12.148 -0.235 -16.469 1 94.19 236 ASP A CA 1
ATOM 1879 C C . ASP A 1 236 ? 11.25 -1.039 -17.391 1 94.19 236 ASP A C 1
ATOM 1881 O O . ASP A 1 236 ? 11.609 -2.139 -17.828 1 94.19 236 ASP A O 1
ATOM 1885 N N . ALA A 1 237 ? 10.094 -0.482 -17.656 1 95.88 237 ALA A N 1
ATOM 1886 C CA . ALA A 1 237 ? 9.055 -1.207 -18.391 1 95.88 237 ALA A CA 1
ATOM 1887 C C . ALA A 1 237 ? 9.555 -1.607 -19.766 1 95.88 237 ALA A C 1
ATOM 1889 O O . ALA A 1 237 ? 9.336 -2.74 -20.219 1 95.88 237 ALA A O 1
ATOM 1890 N N . ASN A 1 238 ? 10.188 -0.73 -20.484 1 95.38 238 ASN A N 1
ATOM 1891 C CA . ASN A 1 238 ? 10.672 -1.01 -21.828 1 95.38 238 ASN A CA 1
ATOM 1892 C C . ASN A 1 238 ? 11.727 -2.113 -21.828 1 95.38 238 ASN A C 1
ATOM 1894 O O . ASN A 1 238 ? 11.695 -3.002 -22.688 1 95.38 238 ASN A O 1
ATOM 1898 N N . HIS A 1 239 ? 12.641 -2.027 -20.891 1 94.88 239 HIS A N 1
ATOM 1899 C CA . HIS A 1 239 ? 13.68 -3.047 -20.766 1 94.88 239 HIS A CA 1
ATOM 1900 C C . HIS A 1 239 ? 13.07 -4.414 -20.469 1 94.88 239 HIS A C 1
ATOM 1902 O O . HIS A 1 239 ? 13.492 -5.426 -21.031 1 94.88 239 HIS A O 1
ATOM 1908 N N . ILE A 1 240 ? 12.117 -4.441 -19.562 1 96.5 240 ILE A N 1
ATOM 1909 C CA . ILE A 1 240 ? 11.445 -5.688 -19.219 1 96.5 240 ILE A CA 1
ATOM 1910 C C . ILE A 1 240 ? 10.781 -6.281 -20.469 1 96.5 240 ILE A C 1
ATOM 1912 O O . ILE A 1 240 ? 10.969 -7.461 -20.766 1 96.5 240 ILE A O 1
ATOM 1916 N N . GLU A 1 241 ? 10.023 -5.484 -21.141 1 95.06 241 GLU A N 1
ATOM 1917 C CA . GLU A 1 241 ? 9.297 -5.938 -22.328 1 95.06 241 GLU A CA 1
ATOM 1918 C C . GLU A 1 241 ? 10.258 -6.523 -23.359 1 95.06 241 GLU A C 1
ATOM 1920 O O . GLU A 1 241 ? 9.977 -7.574 -23.953 1 95.06 241 GLU A O 1
ATOM 1925 N N . GLN A 1 242 ? 11.336 -5.875 -23.578 1 93.5 242 GLN A N 1
ATOM 1926 C CA . GLN A 1 242 ? 12.32 -6.328 -24.547 1 93.5 242 GLN A CA 1
ATOM 1927 C C . GLN A 1 242 ? 12.977 -7.637 -24.109 1 93.5 242 GLN A C 1
ATOM 1929 O O . GLN A 1 242 ? 13.094 -8.57 -24.906 1 93.5 242 GLN A O 1
ATOM 1934 N N . LEU A 1 243 ? 13.367 -7.691 -22.875 1 93.19 243 LEU A N 1
ATOM 1935 C CA . LEU A 1 243 ? 14.109 -8.844 -22.391 1 93.19 243 LEU A CA 1
ATOM 1936 C C . LEU A 1 243 ? 13.219 -10.078 -22.328 1 93.19 243 LEU A C 1
ATOM 1938 O O . LEU A 1 243 ? 13.664 -11.188 -22.625 1 93.19 243 LEU A O 1
ATOM 1942 N N . VAL A 1 244 ? 11.992 -9.953 -21.906 1 94.38 244 VAL A N 1
ATOM 1943 C CA . VAL A 1 244 ? 11.078 -11.078 -21.688 1 94.38 244 VAL A CA 1
ATOM 1944 C C . VAL A 1 244 ? 10.82 -11.797 -23.016 1 94.38 244 VAL A C 1
ATOM 1946 O O . VAL A 1 244 ? 10.711 -13.023 -23.047 1 94.38 244 VAL A O 1
ATOM 1949 N N . ARG A 1 245 ? 10.812 -11.125 -24.062 1 89.5 245 ARG A N 1
ATOM 1950 C CA . ARG A 1 245 ? 10.484 -11.75 -25.328 1 89.5 245 ARG A CA 1
ATOM 1951 C C . ARG A 1 245 ? 11.75 -12.148 -26.094 1 89.5 245 ARG A C 1
ATOM 1953 O O . ARG A 1 245 ? 11.695 -12.977 -27 1 89.5 245 ARG A O 1
ATOM 1960 N N . SER A 1 246 ? 12.781 -11.602 -25.609 1 89.5 246 SER A N 1
ATOM 1961 C CA . SER A 1 246 ? 14.031 -11.891 -26.297 1 89.5 246 SER A CA 1
ATOM 1962 C C . SER A 1 246 ? 14.508 -13.312 -26 1 89.5 246 SER A C 1
ATOM 1964 O O . SER A 1 246 ? 14.422 -13.773 -24.875 1 89.5 246 SER A O 1
ATOM 1966 N N . ASN A 1 247 ? 14.938 -14.055 -27.031 1 87.62 247 ASN A N 1
ATOM 1967 C CA . ASN A 1 247 ? 15.578 -15.367 -26.953 1 87.62 247 ASN A CA 1
ATOM 1968 C C . ASN A 1 247 ? 14.602 -16.438 -26.469 1 87.62 247 ASN A C 1
ATOM 1970 O O . ASN A 1 247 ? 15.016 -17.406 -25.844 1 87.62 247 ASN A O 1
ATOM 1974 N N . LEU A 1 248 ? 13.336 -16.234 -26.453 1 92.62 248 LEU A N 1
ATOM 1975 C CA . LEU A 1 248 ? 12.312 -17.266 -26.281 1 92.62 248 LEU A CA 1
ATOM 1976 C C . LEU A 1 248 ? 11.859 -17.812 -27.625 1 92.62 248 LEU A C 1
ATOM 1978 O O . LEU A 1 248 ? 11.859 -17.094 -28.625 1 92.62 248 LEU A O 1
ATOM 1982 N N . PRO A 1 249 ? 11.594 -19.141 -27.672 1 94.69 249 PRO A N 1
ATOM 1983 C CA . PRO A 1 249 ? 10.961 -19.609 -28.906 1 94.69 249 PRO A CA 1
ATOM 1984 C C . PRO A 1 249 ? 9.711 -18.812 -29.266 1 94.69 249 PRO A C 1
ATOM 1986 O O . PRO A 1 249 ? 8.969 -18.375 -28.375 1 94.69 249 PRO A O 1
ATOM 1989 N N . GLY A 1 250 ? 9.445 -18.656 -30.562 1 94.56 250 GLY A N 1
ATOM 1990 C CA . GLY A 1 250 ? 8.359 -17.828 -31.062 1 94.56 250 GLY A CA 1
ATOM 1991 C C . GLY A 1 250 ? 7.02 -18.156 -30.438 1 94.56 250 GLY A C 1
ATOM 1992 O O . GLY A 1 250 ? 6.277 -17.25 -30.031 1 94.56 250 GLY A O 1
ATOM 1993 N N . TRP A 1 251 ? 6.785 -19.406 -30.375 1 94.81 251 TRP A N 1
ATOM 1994 C CA . TRP A 1 251 ? 5.488 -19.828 -29.844 1 94.81 251 TRP A CA 1
ATOM 1995 C C . TRP A 1 251 ? 5.336 -19.391 -28.375 1 94.81 251 TRP A C 1
ATOM 1997 O O . TRP A 1 251 ? 4.238 -19.047 -27.938 1 94.81 251 TRP A O 1
ATOM 2007 N N . LEU A 1 252 ? 6.41 -19.469 -27.547 1 95.88 252 LEU A N 1
ATOM 2008 C CA . LEU A 1 252 ? 6.34 -19.047 -26.156 1 95.88 252 LEU A CA 1
ATOM 2009 C C . LEU A 1 252 ? 6.352 -17.531 -26.031 1 95.88 252 LEU A C 1
ATOM 2011 O O . LEU A 1 252 ? 5.66 -16.969 -25.188 1 95.88 252 LEU A O 1
ATOM 2015 N N . ALA A 1 253 ? 7.113 -16.891 -26.906 1 95.25 253 ALA A N 1
ATOM 2016 C CA . ALA A 1 253 ? 7.191 -15.43 -26.906 1 95.25 253 ALA A CA 1
ATOM 2017 C C . ALA A 1 253 ? 5.816 -14.805 -27.109 1 95.25 253 ALA A C 1
ATOM 2019 O O . ALA A 1 253 ? 5.512 -13.742 -26.562 1 95.25 253 ALA A O 1
ATOM 2020 N N . LEU A 1 254 ? 4.996 -15.477 -27.859 1 94.44 254 LEU A N 1
ATOM 2021 C CA . LEU A 1 254 ? 3.662 -14.977 -28.172 1 94.44 254 LEU A CA 1
ATOM 2022 C C . LEU A 1 254 ? 2.717 -15.164 -27 1 94.44 254 LEU A C 1
ATOM 2024 O O . LEU A 1 254 ? 1.658 -14.539 -26.938 1 94.44 254 LEU A O 1
ATOM 2028 N N . ARG A 1 255 ? 3.109 -16.031 -26.031 1 96.19 255 ARG A N 1
ATOM 2029 C CA . ARG A 1 255 ? 2.205 -16.391 -24.953 1 96.19 255 ARG A CA 1
ATOM 2030 C C . ARG A 1 255 ? 2.635 -15.758 -23.641 1 96.19 255 ARG A C 1
ATOM 2032 O O . ARG A 1 255 ? 1.936 -15.867 -22.625 1 96.19 255 ARG A O 1
ATOM 2039 N N . VAL A 1 256 ? 3.756 -15.117 -23.641 1 97.44 256 VAL A N 1
ATOM 2040 C CA . VAL A 1 256 ? 4.277 -14.508 -22.422 1 97.44 256 VAL A CA 1
ATOM 2041 C C . VAL A 1 256 ? 3.74 -13.086 -22.281 1 97.44 256 VAL A C 1
ATOM 2043 O O . VAL A 1 256 ? 3.742 -12.32 -23.25 1 97.44 256 VAL A O 1
ATOM 2046 N N . VAL A 1 257 ? 3.238 -12.703 -21.156 1 97.44 257 VAL A N 1
ATOM 2047 C CA . VAL A 1 257 ? 2.732 -11.367 -20.844 1 97.44 257 VAL A CA 1
ATOM 2048 C C . VAL A 1 257 ? 3.426 -10.828 -19.594 1 97.44 257 VAL A C 1
ATOM 2050 O O . VAL A 1 257 ? 3.207 -11.328 -18.5 1 97.44 257 VAL A O 1
ATOM 2053 N N . PRO A 1 258 ? 4.242 -9.797 -19.75 1 97.81 258 PRO A N 1
ATOM 2054 C CA . PRO A 1 258 ? 4.898 -9.227 -18.578 1 97.81 258 PRO A CA 1
ATOM 2055 C C . PRO A 1 258 ? 4.016 -8.219 -17.844 1 97.81 258 PRO A C 1
ATOM 2057 O O . PRO A 1 258 ? 3.297 -7.445 -18.484 1 97.81 258 PRO A O 1
ATOM 2060 N N . SER A 1 259 ? 3.986 -8.336 -16.531 1 97.5 259 SER A N 1
ATOM 2061 C CA . SER A 1 259 ? 3.359 -7.316 -15.695 1 97.5 259 SER A CA 1
ATOM 2062 C C . SER A 1 259 ? 4.164 -6.02 -15.711 1 97.5 259 SER A C 1
ATOM 2064 O O . SER A 1 259 ? 5.242 -5.941 -15.125 1 97.5 259 SER A O 1
ATOM 2066 N N . LEU A 1 260 ? 3.613 -4.953 -16.328 1 96.19 260 LEU A N 1
ATOM 2067 C CA . LEU A 1 260 ? 4.426 -3.76 -16.531 1 96.19 260 LEU A CA 1
ATOM 2068 C C . LEU A 1 260 ? 3.764 -2.541 -15.883 1 96.19 260 LEU A C 1
ATOM 2070 O O . LEU A 1 260 ? 4.34 -1.45 -15.883 1 96.19 260 LEU A O 1
ATOM 2074 N N . ARG A 1 261 ? 2.635 -2.703 -15.336 1 94.44 261 ARG A N 1
ATOM 2075 C CA . ARG A 1 261 ? 1.831 -1.577 -14.875 1 94.44 261 ARG A CA 1
ATOM 2076 C C . ARG A 1 261 ? 2.576 -0.771 -13.82 1 94.44 261 ARG A C 1
ATOM 2078 O O . ARG A 1 261 ? 2.693 0.451 -13.93 1 94.44 261 ARG A O 1
ATOM 2085 N N . ALA A 1 262 ? 3.02 -1.426 -12.789 1 93.62 262 ALA A N 1
ATOM 2086 C CA . ALA A 1 262 ? 3.699 -0.725 -11.703 1 93.62 262 ALA A CA 1
ATOM 2087 C C . ALA A 1 262 ? 4.906 0.049 -12.219 1 93.62 262 ALA A C 1
ATOM 2089 O O . ALA A 1 262 ? 5.105 1.213 -11.867 1 93.62 262 ALA A O 1
ATOM 2090 N N . GLN A 1 263 ? 5.703 -0.604 -13.133 1 94.25 263 GLN A N 1
ATOM 2091 C CA . GLN A 1 263 ? 6.875 0.051 -13.703 1 94.25 263 GLN A CA 1
ATOM 2092 C C . GLN A 1 263 ? 6.48 1.305 -14.484 1 94.25 263 GLN A C 1
ATOM 2094 O O . GLN A 1 263 ? 7.133 2.346 -14.359 1 94.25 263 GLN A O 1
ATOM 2099 N N . ARG A 1 264 ? 5.473 1.165 -15.211 1 93.25 264 ARG A N 1
ATOM 2100 C CA . ARG A 1 264 ? 5.031 2.281 -16.047 1 93.25 264 ARG A CA 1
ATOM 2101 C C . ARG A 1 264 ? 4.5 3.426 -15.188 1 93.25 264 ARG A C 1
ATOM 2103 O O . ARG A 1 264 ? 4.812 4.59 -15.438 1 93.25 264 ARG A O 1
ATOM 2110 N N . VAL A 1 265 ? 3.738 3.105 -14.18 1 90.5 265 VAL A N 1
ATOM 2111 C CA . VAL A 1 265 ? 3.117 4.113 -13.32 1 90.5 265 VAL A CA 1
ATOM 2112 C C . VAL A 1 265 ? 4.191 4.836 -12.508 1 90.5 265 VAL A C 1
ATOM 2114 O O . VAL A 1 265 ? 4.16 6.059 -12.383 1 90.5 265 VAL A O 1
ATOM 2117 N N . LEU A 1 266 ? 5.09 4.074 -11.969 1 86.69 266 LEU A N 1
ATOM 2118 C CA . LEU A 1 266 ? 6.117 4.648 -11.109 1 86.69 266 LEU A CA 1
ATOM 2119 C C . LEU A 1 266 ? 7.047 5.555 -11.914 1 86.69 266 LEU A C 1
ATOM 2121 O O . LEU A 1 266 ? 7.762 6.383 -11.336 1 86.69 266 LEU A O 1
ATOM 2125 N N . ALA A 1 267 ? 7.023 5.426 -13.234 1 88.5 267 ALA A N 1
ATOM 2126 C CA . ALA A 1 267 ? 7.875 6.242 -14.102 1 88.5 267 ALA A CA 1
ATOM 2127 C C . ALA A 1 267 ? 7.188 7.555 -14.461 1 88.5 267 ALA A C 1
ATOM 2129 O O . ALA A 1 267 ? 7.812 8.453 -15.031 1 88.5 267 ALA A O 1
ATOM 2130 N N . LEU A 1 268 ? 5.91 7.617 -14.164 1 85.81 268 LEU A N 1
ATOM 2131 C CA . LEU A 1 268 ? 5.164 8.82 -14.508 1 85.81 268 LEU A CA 1
ATOM 2132 C C . LEU A 1 268 ? 5.605 10 -13.648 1 85.81 268 LEU A C 1
ATOM 2134 O O . LEU A 1 268 ? 5.973 9.82 -12.484 1 85.81 268 LEU A O 1
ATOM 2138 N N . ASP A 1 269 ? 5.711 11.195 -14.297 1 76.56 269 ASP A N 1
ATOM 2139 C CA . ASP A 1 269 ? 6.031 12.438 -13.586 1 76.56 269 ASP A CA 1
ATOM 2140 C C . ASP A 1 269 ? 4.805 13.336 -13.484 1 76.56 269 ASP A C 1
ATOM 2142 O O . ASP A 1 269 ? 4.344 13.883 -14.492 1 76.56 269 ASP A O 1
ATOM 2146 N N . PHE A 1 270 ? 3.945 13.086 -12.547 1 65.94 270 PHE A N 1
ATOM 2147 C CA . PHE A 1 270 ? 2.828 14.016 -12.398 1 65.94 270 PHE A CA 1
ATOM 2148 C C . PHE A 1 270 ? 3.242 15.234 -11.578 1 65.94 270 PHE A C 1
ATOM 2150 O O . PHE A 1 270 ? 4.121 15.141 -10.719 1 65.94 270 PHE A O 1
ATOM 2157 N N . MET B 1 1 ? 7.199 8.875 -10.43 1 86.38 1 MET B N 1
ATOM 2158 C CA . MET B 1 1 ? 6.609 9.617 -9.32 1 86.38 1 MET B CA 1
ATOM 2159 C C . MET B 1 1 ? 7.652 10.484 -8.625 1 86.38 1 MET B C 1
ATOM 2161 O O . MET B 1 1 ? 8.617 9.969 -8.062 1 86.38 1 MET B O 1
ATOM 2165 N N . LYS B 1 2 ? 7.496 11.852 -8.789 1 88.94 2 LYS B N 1
ATOM 2166 C CA . LYS B 1 2 ? 8.5 12.773 -8.273 1 88.94 2 LYS B CA 1
ATOM 2167 C C . LYS B 1 2 ? 7.871 13.797 -7.328 1 88.94 2 LYS B C 1
ATOM 2169 O O . LYS B 1 2 ? 6.656 13.992 -7.344 1 88.94 2 LYS B O 1
ATOM 2174 N N . TYR B 1 3 ? 8.75 14.281 -6.547 1 95.12 3 TYR B N 1
ATOM 2175 C CA . TYR B 1 3 ? 8.344 15.414 -5.727 1 95.12 3 TYR B CA 1
ATOM 2176 C C . TYR B 1 3 ? 7.953 16.609 -6.598 1 95.12 3 TYR B C 1
ATOM 2178 O O . TYR B 1 3 ? 8.516 16.797 -7.68 1 95.12 3 TYR B O 1
ATOM 2186 N N . GLN B 1 4 ? 6.984 17.344 -6.16 1 94.81 4 GLN B N 1
ATOM 2187 C CA . GLN B 1 4 ? 6.609 18.594 -6.828 1 94.81 4 GLN B CA 1
ATOM 2188 C C . GLN B 1 4 ? 6.957 19.812 -5.977 1 94.81 4 GLN B C 1
ATOM 2190 O O . GLN B 1 4 ? 6.855 19.75 -4.746 1 94.81 4 GLN B O 1
ATOM 2195 N N . PRO B 1 5 ? 7.316 20.859 -6.617 1 95.12 5 PRO B N 1
ATOM 2196 C CA . PRO B 1 5 ? 7.613 22.078 -5.852 1 95.12 5 PRO B CA 1
ATOM 2197 C C . PRO B 1 5 ? 6.359 22.734 -5.277 1 95.12 5 PRO B C 1
ATOM 2199 O O . PRO B 1 5 ? 5.336 22.812 -5.961 1 95.12 5 PRO B O 1
ATOM 2202 N N . VAL B 1 6 ? 6.387 23.141 -4.059 1 97.12 6 VAL B N 1
ATOM 2203 C CA . VAL B 1 6 ? 5.383 23.922 -3.354 1 97.12 6 VAL B CA 1
ATOM 2204 C C . VAL B 1 6 ? 6.066 25.016 -2.541 1 97.12 6 VAL B C 1
ATOM 2206 O O . VAL B 1 6 ? 6.5 24.781 -1.412 1 97.12 6 VAL B O 1
ATOM 2209 N N . GLY B 1 7 ? 6.078 26.219 -3.072 1 95.5 7 GLY B N 1
ATOM 2210 C CA . GLY B 1 7 ? 6.902 27.25 -2.457 1 95.5 7 GLY B CA 1
ATOM 2211 C C . GLY B 1 7 ? 8.367 26.859 -2.375 1 95.5 7 GLY B C 1
ATOM 2212 O O . GLY B 1 7 ? 8.977 26.5 -3.385 1 95.5 7 GLY B O 1
ATOM 2213 N N . ASN B 1 8 ? 8.93 26.953 -1.189 1 94.38 8 ASN B N 1
ATOM 2214 C CA . ASN B 1 8 ? 10.328 26.609 -0.965 1 94.38 8 ASN B CA 1
ATOM 2215 C C . ASN B 1 8 ? 10.492 25.141 -0.588 1 94.38 8 ASN B C 1
ATOM 2217 O O . ASN B 1 8 ? 11.547 24.734 -0.097 1 94.38 8 ASN B O 1
ATOM 2221 N N . TYR B 1 9 ? 9.422 24.375 -0.854 1 96.88 9 TYR B N 1
ATOM 2222 C CA . TYR B 1 9 ? 9.414 22.984 -0.451 1 96.88 9 TYR B CA 1
ATOM 2223 C C . TYR B 1 9 ? 9.188 22.062 -1.652 1 96.88 9 TYR B C 1
ATOM 2225 O O . TYR B 1 9 ? 8.781 22.531 -2.723 1 96.88 9 TYR B O 1
ATOM 2233 N N . GLU B 1 10 ? 9.609 20.859 -1.499 1 97.19 10 GLU B N 1
ATOM 2234 C CA . GLU B 1 10 ? 9.203 19.797 -2.402 1 97.19 10 GLU B CA 1
ATOM 2235 C C . GLU B 1 10 ? 8.266 18.812 -1.704 1 97.19 10 GLU B C 1
ATOM 2237 O O . GLU B 1 10 ? 8.586 18.297 -0.625 1 97.19 10 GLU B O 1
ATOM 2242 N N . VAL B 1 11 ? 7.129 18.547 -2.322 1 98.06 11 VAL B N 1
ATOM 2243 C CA . VAL B 1 11 ? 6.117 17.719 -1.677 1 98.06 11 VAL B CA 1
ATOM 2244 C C . VAL B 1 11 ? 5.754 16.547 -2.586 1 98.06 11 VAL B C 1
ATOM 2246 O O . VAL B 1 11 ? 5.598 16.719 -3.797 1 98.06 11 VAL B O 1
ATOM 2249 N N . PHE B 1 12 ? 5.762 15.391 -2.057 1 97.12 12 PHE B N 1
ATOM 2250 C CA . PHE B 1 12 ? 5.133 14.227 -2.668 1 97.12 12 PHE B CA 1
ATOM 2251 C C . PHE B 1 12 ? 3.91 13.789 -1.869 1 97.12 12 PHE B C 1
ATOM 2253 O O . PHE B 1 12 ? 3.957 13.727 -0.639 1 97.12 12 PHE B O 1
ATOM 2260 N N . SER B 1 13 ? 2.844 13.492 -2.58 1 97.44 13 SER B N 1
ATOM 2261 C CA . SER B 1 13 ? 1.692 12.992 -1.836 1 97.44 13 SER B CA 1
ATOM 2262 C C . SER B 1 13 ? 0.917 11.961 -2.648 1 97.44 13 SER B C 1
ATOM 2264 O O . SER B 1 13 ? 0.824 12.07 -3.873 1 97.44 13 SER B O 1
ATOM 2266 N N . TRP B 1 14 ? 0.524 10.969 -2.018 1 96.44 14 TRP B N 1
ATOM 2267 C CA . TRP B 1 14 ? -0.488 10.008 -2.432 1 96.44 14 TRP B CA 1
ATOM 2268 C C . TRP B 1 14 ? -1.599 9.898 -1.392 1 96.44 14 TRP B C 1
ATOM 2270 O O . TRP B 1 14 ? -1.398 9.344 -0.312 1 96.44 14 TRP B O 1
ATOM 2280 N N . SER B 1 15 ? -2.783 10.438 -1.836 1 97.94 15 SER B N 1
ATOM 2281 C CA . SER B 1 15 ? -3.793 10.57 -0.792 1 97.94 15 SER B CA 1
ATOM 2282 C C . SER B 1 15 ? -5.203 10.477 -1.372 1 97.94 15 SER B C 1
ATOM 2284 O O . SER B 1 15 ? -5.598 11.312 -2.189 1 97.94 15 SER B O 1
ATOM 2286 N N . ILE B 1 16 ? -5.867 9.461 -0.999 1 97.19 16 ILE B N 1
ATOM 2287 C CA . ILE B 1 16 ? -7.289 9.266 -1.262 1 97.19 16 ILE B CA 1
ATOM 2288 C C . ILE B 1 16 ? -8 8.883 0.03 1 97.19 16 ILE B C 1
ATOM 2290 O O . ILE B 1 16 ? -7.605 7.93 0.708 1 97.19 16 ILE B O 1
ATOM 2294 N N . ALA B 1 17 ? -9.062 9.617 0.309 1 97.31 17 ALA B N 1
ATOM 2295 C CA . ALA B 1 17 ? -9.797 9.422 1.56 1 97.31 17 ALA B CA 1
ATOM 2296 C C . ALA B 1 17 ? -10.211 7.961 1.729 1 97.31 17 ALA B C 1
ATOM 2298 O O . ALA B 1 17 ? -10.797 7.367 0.821 1 97.31 17 ALA B O 1
ATOM 2299 N N . GLY B 1 18 ? -9.891 7.395 2.869 1 95.94 18 GLY B N 1
ATOM 2300 C CA . GLY B 1 18 ? -10.305 6.043 3.205 1 95.94 18 GLY B CA 1
ATOM 2301 C C . GLY B 1 18 ? -9.453 4.977 2.543 1 95.94 18 GLY B C 1
ATOM 2302 O O . GLY B 1 18 ? -9.516 3.803 2.912 1 95.94 18 GLY B O 1
ATOM 2303 N N . ASN B 1 19 ? -8.633 5.312 1.604 1 95.94 19 ASN B N 1
ATOM 2304 C CA . ASN B 1 19 ? -7.84 4.344 0.853 1 95.94 19 ASN B CA 1
ATOM 2305 C C . ASN B 1 19 ? -6.379 4.359 1.291 1 95.94 19 ASN B C 1
ATOM 2307 O O . ASN B 1 19 ? -5.918 3.436 1.963 1 95.94 19 ASN B O 1
ATOM 2311 N N . GLU B 1 20 ? -5.656 5.379 1.005 1 96.62 20 GLU B N 1
ATOM 2312 C CA . GLU B 1 20 ? -4.285 5.555 1.479 1 96.62 20 GLU B CA 1
ATOM 2313 C C . GLU B 1 20 ? -3.912 7.035 1.55 1 96.62 20 GLU B C 1
ATOM 2315 O O . GLU B 1 20 ? -4.293 7.816 0.679 1 96.62 20 GLU B O 1
ATOM 2320 N N . THR B 1 21 ? -3.18 7.348 2.521 1 98.44 21 THR B N 1
ATOM 2321 C CA . THR B 1 21 ? -2.641 8.695 2.639 1 98.44 21 THR B CA 1
ATOM 2322 C C . THR B 1 21 ? -1.183 8.656 3.09 1 98.44 21 THR B C 1
ATOM 2324 O O . THR B 1 21 ? -0.85 7.996 4.074 1 98.44 21 THR B O 1
ATOM 2327 N N . CYS B 1 22 ? -0.336 9.25 2.338 1 98.56 22 CYS B N 1
ATOM 2328 C CA . CYS B 1 22 ? 1.041 9.547 2.713 1 98.56 22 CYS B CA 1
ATOM 2329 C C . CYS B 1 22 ? 1.511 10.852 2.074 1 98.56 22 CYS B C 1
ATOM 2331 O O . CYS B 1 22 ? 1.137 11.164 0.941 1 98.56 22 CYS B O 1
ATOM 2333 N N . VAL B 1 23 ? 2.285 11.602 2.795 1 98.81 23 VAL B N 1
ATOM 2334 C CA . VAL B 1 23 ? 2.826 12.867 2.311 1 98.81 23 VAL B CA 1
ATOM 2335 C C . VAL B 1 23 ? 4.301 12.977 2.688 1 98.81 23 VAL B C 1
ATOM 2337 O O . VAL B 1 23 ? 4.668 12.789 3.85 1 98.81 23 VAL B O 1
ATOM 2340 N N . GLY B 1 24 ? 5.16 13.227 1.709 1 98.5 24 GLY B N 1
ATOM 2341 C CA . GLY B 1 24 ? 6.566 13.508 1.941 1 98.5 24 GLY B CA 1
ATOM 2342 C C . GLY B 1 24 ? 6.93 14.969 1.726 1 98.5 24 GLY B C 1
ATOM 2343 O O . GLY B 1 24 ? 6.418 15.609 0.806 1 98.5 24 GLY B O 1
ATOM 2344 N N . VAL B 1 25 ? 7.754 15.516 2.584 1 98.44 25 VAL B N 1
ATOM 2345 C CA . VAL B 1 25 ? 8.234 16.891 2.449 1 98.44 25 VAL B CA 1
ATOM 2346 C C . VAL B 1 25 ? 9.758 16.922 2.547 1 98.44 25 VAL B C 1
ATOM 2348 O O . VAL B 1 25 ? 10.336 16.297 3.439 1 98.44 25 VAL B O 1
ATOM 2351 N N . ARG B 1 26 ? 10.281 17.594 1.617 1 95.75 26 ARG B N 1
ATOM 2352 C CA . ARG B 1 26 ? 11.719 17.844 1.61 1 95.75 26 ARG B CA 1
ATOM 2353 C C . ARG B 1 26 ? 12.031 19.328 1.561 1 95.75 26 ARG B C 1
ATOM 2355 O O . ARG B 1 26 ? 11.422 20.078 0.785 1 95.75 26 ARG B O 1
ATOM 2362 N N . ALA B 1 27 ? 12.891 19.766 2.447 1 87.06 27 ALA B N 1
ATOM 2363 C CA . ALA B 1 27 ? 13.414 21.125 2.379 1 87.06 27 ALA B CA 1
ATOM 2364 C C . ALA B 1 27 ? 14.586 21.312 3.338 1 87.06 27 ALA B C 1
ATOM 2366 O O . ALA B 1 27 ? 14.508 20.938 4.508 1 87.06 27 ALA B O 1
ATOM 2367 N N . GLY B 1 28 ? 15.586 22.047 2.932 1 81.69 28 GLY B N 1
ATOM 2368 C CA . GLY B 1 28 ? 16.703 22.422 3.793 1 81.69 28 GLY B CA 1
ATOM 2369 C C . GLY B 1 28 ? 17.297 21.25 4.539 1 81.69 28 GLY B C 1
ATOM 2370 O O . GLY B 1 28 ? 17.469 21.297 5.758 1 81.69 28 GLY B O 1
ATOM 2371 N N . GLY B 1 29 ? 17.438 20.062 3.922 1 83.88 29 GLY B N 1
ATOM 2372 C CA . GLY B 1 29 ? 18.016 18.906 4.57 1 83.88 29 GLY B CA 1
ATOM 2373 C C . GLY B 1 29 ? 16.969 18.031 5.258 1 83.88 29 GLY B C 1
ATOM 2374 O O . GLY B 1 29 ? 17.297 16.938 5.742 1 83.88 29 GLY B O 1
ATOM 2375 N N . LEU B 1 30 ? 15.781 18.625 5.398 1 91.38 30 LEU B N 1
ATOM 2376 C CA . LEU B 1 30 ? 14.688 17.891 6.012 1 91.38 30 LEU B CA 1
ATOM 2377 C C . LEU B 1 30 ? 14.07 16.906 5.023 1 91.38 30 LEU B C 1
ATOM 2379 O O . LEU B 1 30 ? 13.852 17.25 3.857 1 91.38 30 LEU B O 1
ATOM 2383 N N . ARG B 1 31 ? 13.914 15.641 5.398 1 96 31 ARG B N 1
ATOM 2384 C CA . ARG B 1 31 ? 13.172 14.609 4.676 1 96 31 ARG B CA 1
ATOM 2385 C C . ARG B 1 31 ? 12.227 13.859 5.605 1 96 31 ARG B C 1
ATOM 2387 O O . ARG B 1 31 ? 12.641 12.945 6.32 1 96 31 ARG B O 1
ATOM 2394 N N . VAL B 1 32 ? 10.969 14.273 5.562 1 98.31 32 VAL B N 1
ATOM 2395 C CA . VAL B 1 32 ? 10.031 13.695 6.512 1 98.31 32 VAL B CA 1
ATOM 2396 C C . VAL B 1 32 ? 8.789 13.195 5.77 1 98.31 32 VAL B C 1
ATOM 2398 O O . VAL B 1 32 ? 8.516 13.625 4.645 1 98.31 32 VAL B O 1
ATOM 2401 N N . ALA B 1 33 ? 8.164 12.289 6.375 1 98.75 33 ALA B N 1
ATOM 2402 C CA . ALA B 1 33 ? 6.891 11.797 5.859 1 98.75 33 ALA B CA 1
ATOM 2403 C C . ALA B 1 33 ? 5.785 11.945 6.902 1 98.75 33 ALA B C 1
ATOM 2405 O O . ALA B 1 33 ? 6.039 11.852 8.102 1 98.75 33 ALA B O 1
ATOM 2406 N N . PHE B 1 34 ? 4.637 12.266 6.402 1 98.88 34 PHE B N 1
ATOM 2407 C CA . PHE B 1 34 ? 3.428 12.281 7.215 1 98.88 34 PHE B CA 1
ATOM 2408 C C . PHE B 1 34 ? 2.475 11.172 6.793 1 98.88 34 PHE B C 1
ATOM 2410 O O . PHE B 1 34 ? 2.088 11.086 5.625 1 98.88 34 PHE B O 1
ATOM 2417 N N . ASP B 1 35 ? 2.1 10.32 7.793 1 98.88 35 ASP B N 1
ATOM 2418 C CA . ASP B 1 35 ? 1.273 9.141 7.586 1 98.88 35 ASP B CA 1
ATOM 2419 C C . ASP B 1 35 ? 1.905 8.203 6.559 1 98.88 35 ASP B C 1
ATOM 2421 O O . ASP B 1 35 ? 2.74 8.625 5.758 1 98.88 35 ASP B O 1
ATOM 2425 N N . MET B 1 36 ? 1.532 6.988 6.645 1 98.44 36 MET B N 1
ATOM 2426 C CA . MET B 1 36 ? 2.109 5.941 5.809 1 98.44 36 MET B CA 1
ATOM 2427 C C . MET B 1 36 ? 1.069 4.875 5.477 1 98.44 36 MET B C 1
ATOM 2429 O O . MET B 1 36 ? 1.251 3.701 5.801 1 98.44 36 MET B O 1
ATOM 2433 N N . GLY B 1 37 ? 0.029 5.336 4.801 1 97.56 37 GLY B N 1
ATOM 2434 C CA . GLY B 1 37 ? -0.942 4.387 4.285 1 97.56 37 GLY B CA 1
ATOM 2435 C C . GLY B 1 37 ? -0.477 3.684 3.021 1 97.56 37 GLY B C 1
ATOM 2436 O O . GLY B 1 37 ? -1.027 2.648 2.643 1 97.56 37 GLY B O 1
ATOM 2437 N N . PHE B 1 38 ? 0.44 4.25 2.432 1 95.06 38 PHE B N 1
ATOM 2438 C CA . PHE B 1 38 ? 1.174 3.77 1.266 1 95.06 38 PHE B CA 1
ATOM 2439 C C . PHE B 1 38 ? 2.641 4.176 1.344 1 95.06 38 PHE B C 1
ATOM 2441 O O . PHE B 1 38 ? 2.963 5.273 1.804 1 95.06 38 PHE B O 1
ATOM 2448 N N . ALA B 1 39 ? 3.572 3.234 1.015 1 96.06 39 ALA B N 1
ATOM 2449 C CA . ALA B 1 39 ? 5 3.527 1.094 1 96.06 39 ALA B CA 1
ATOM 2450 C C . ALA B 1 39 ? 5.637 3.543 -0.294 1 96.06 39 ALA B C 1
ATOM 2452 O O . ALA B 1 39 ? 6.449 2.674 -0.622 1 96.06 39 ALA B O 1
ATOM 2453 N N . PRO B 1 40 ? 5.293 4.582 -1.043 1 93.44 40 PRO B N 1
ATOM 2454 C CA . PRO B 1 40 ? 5.887 4.648 -2.381 1 93.44 40 PRO B CA 1
ATOM 2455 C C . PRO B 1 40 ? 7.371 4.988 -2.352 1 93.44 40 PRO B C 1
ATOM 2457 O O . PRO B 1 40 ? 7.895 5.406 -1.313 1 93.44 40 PRO B O 1
ATOM 2460 N N . LEU B 1 41 ? 8.039 4.844 -3.455 1 91.56 41 LEU B N 1
ATOM 2461 C CA . LEU B 1 41 ? 9.492 4.957 -3.586 1 91.56 41 LEU B CA 1
ATOM 2462 C C . LEU B 1 41 ? 9.977 6.324 -3.113 1 91.56 41 LEU B C 1
ATOM 2464 O O . LEU B 1 41 ? 10.969 6.422 -2.395 1 91.56 41 LEU B O 1
ATOM 2468 N N . PRO B 1 42 ? 9.242 7.426 -3.404 1 93.56 42 PRO B N 1
ATOM 2469 C CA . PRO B 1 42 ? 9.742 8.742 -2.996 1 93.56 42 PRO B CA 1
ATOM 2470 C C . PRO B 1 42 ? 9.828 8.898 -1.479 1 93.56 42 PRO B C 1
ATOM 2472 O O . PRO B 1 42 ? 10.594 9.719 -0.979 1 93.56 42 PRO B O 1
ATOM 2475 N N . LEU B 1 43 ? 9.062 8.125 -0.775 1 97.06 43 LEU B N 1
ATOM 2476 C CA . LEU B 1 43 ? 9.008 8.32 0.67 1 97.06 43 LEU B CA 1
ATOM 2477 C C . LEU B 1 43 ? 10.039 7.445 1.372 1 97.06 43 LEU B C 1
ATOM 2479 O O . LEU B 1 43 ? 10.289 7.602 2.57 1 97.06 43 LEU B O 1
ATOM 2483 N N . ILE B 1 44 ? 10.656 6.562 0.675 1 96.06 44 ILE B N 1
ATOM 2484 C CA . ILE B 1 44 ? 11.539 5.57 1.275 1 96.06 44 ILE B CA 1
ATOM 2485 C C . ILE B 1 44 ? 12.719 6.266 1.951 1 96.06 44 ILE B C 1
ATOM 2487 O O . ILE B 1 44 ? 13.234 5.789 2.963 1 96.06 44 ILE B O 1
ATOM 2491 N N . GLU B 1 45 ? 13.117 7.402 1.434 1 95.31 45 GLU B N 1
ATOM 2492 C CA . GLU B 1 45 ? 14.273 8.109 1.971 1 95.31 45 GLU B CA 1
ATOM 2493 C C . GLU B 1 45 ? 13.906 8.898 3.227 1 95.31 45 GLU B C 1
ATOM 2495 O O . GLU B 1 45 ? 14.781 9.398 3.932 1 95.31 45 GLU B O 1
ATOM 2500 N N . CYS B 1 46 ? 12.648 9.086 3.488 1 97.38 46 CYS B N 1
ATOM 2501 C CA . CYS B 1 46 ? 12.227 9.805 4.688 1 97.38 46 CYS B CA 1
ATOM 2502 C C . CYS B 1 46 ? 12.586 9.023 5.945 1 97.38 46 CYS B C 1
ATOM 2504 O O . CYS B 1 46 ? 12.102 7.91 6.148 1 97.38 46 CYS B O 1
ATOM 2506 N N . ASP B 1 47 ? 13.391 9.633 6.773 1 96.5 47 ASP B N 1
ATOM 2507 C CA . ASP B 1 47 ? 13.891 8.898 7.934 1 96.5 47 ASP B CA 1
ATOM 2508 C C . ASP B 1 47 ? 13.117 9.281 9.195 1 96.5 47 ASP B C 1
ATOM 2510 O O . ASP B 1 47 ? 13.344 8.703 10.258 1 96.5 47 ASP B O 1
ATOM 2514 N N . HIS B 1 48 ? 12.273 10.312 9.164 1 97.88 48 HIS B N 1
ATOM 2515 C CA . HIS B 1 48 ? 11.297 10.625 10.203 1 97.88 48 HIS B CA 1
ATOM 2516 C C . HIS B 1 48 ? 9.867 10.547 9.656 1 97.88 48 HIS B C 1
ATOM 2518 O O . HIS B 1 48 ? 9.523 11.234 8.695 1 97.88 48 HIS B O 1
ATOM 2524 N N . VAL B 1 49 ? 9.102 9.703 10.25 1 98.75 49 VAL B N 1
ATOM 2525 C CA . VAL B 1 49 ? 7.715 9.508 9.828 1 98.75 49 VAL B CA 1
ATOM 2526 C C . VAL B 1 49 ? 6.77 9.883 10.969 1 98.75 49 VAL B C 1
ATOM 2528 O O . VAL B 1 49 ? 6.883 9.352 12.07 1 98.75 49 VAL B O 1
ATOM 2531 N N . PHE B 1 50 ? 5.883 10.805 10.727 1 98.88 50 PHE B N 1
ATOM 2532 C CA . PHE B 1 50 ? 4.91 11.266 11.703 1 98.88 50 PHE B CA 1
ATOM 2533 C C . PHE B 1 50 ? 3.523 10.719 11.391 1 98.88 50 PHE B C 1
ATOM 2535 O O . PHE B 1 50 ? 2.93 11.07 10.367 1 98.88 50 PHE B O 1
ATOM 2542 N N . VAL B 1 51 ? 2.971 9.891 12.266 1 98.88 51 VAL B N 1
ATOM 2543 C CA . VAL B 1 51 ? 1.686 9.234 12.062 1 98.88 51 VAL B CA 1
ATOM 2544 C C . VAL B 1 51 ? 0.589 10 12.805 1 98.88 51 VAL B C 1
ATOM 2546 O O . VAL B 1 51 ? 0.708 10.266 14 1 98.88 51 VAL B O 1
ATOM 2549 N N . SER B 1 52 ? -0.445 10.32 12.078 1 98.88 52 SER B N 1
ATOM 2550 C CA . SER B 1 52 ? -1.517 11.117 12.672 1 98.88 52 SER B CA 1
ATOM 2551 C C . SER B 1 52 ? -2.426 10.258 13.547 1 98.88 52 SER B C 1
ATOM 2553 O O . SER B 1 52 ? -2.711 10.609 14.688 1 98.88 52 SER B O 1
ATOM 2555 N N . HIS B 1 53 ? -2.898 9.148 13.008 1 98.75 53 HIS B N 1
ATOM 2556 C CA . HIS B 1 53 ? -3.814 8.305 13.766 1 98.75 53 HIS B CA 1
ATOM 2557 C C . HIS B 1 53 ? -3.805 6.871 13.25 1 98.75 53 HIS B C 1
ATOM 2559 O O . HIS B 1 53 ? -3.059 6.547 12.32 1 98.75 53 HIS B O 1
ATOM 2565 N N . GLY B 1 54 ? -4.641 6.066 13.836 1 98.12 54 GLY B N 1
ATOM 2566 C CA . GLY B 1 54 ? -4.441 4.629 13.734 1 98.12 54 GLY B CA 1
ATOM 2567 C C . GLY B 1 54 ? -5.219 3.998 12.594 1 98.12 54 GLY B C 1
ATOM 2568 O O . GLY B 1 54 ? -5.109 2.793 12.359 1 98.12 54 GLY B O 1
ATOM 2569 N N . HIS B 1 55 ? -6.008 4.727 11.812 1 97.62 55 HIS B N 1
ATOM 2570 C CA . HIS B 1 55 ? -6.703 4.117 10.688 1 97.62 55 HIS B CA 1
ATOM 2571 C C . HIS B 1 55 ? -5.719 3.539 9.68 1 97.62 55 HIS B C 1
ATOM 2573 O O . HIS B 1 55 ? -4.684 4.145 9.398 1 97.62 55 HIS B O 1
ATOM 2579 N N . ALA B 1 56 ? -6.059 2.434 9.086 1 96.62 56 ALA B N 1
ATOM 2580 C CA . ALA B 1 56 ? -5.168 1.676 8.211 1 96.62 56 ALA B CA 1
ATOM 2581 C C . ALA B 1 56 ? -4.727 2.516 7.016 1 96.62 56 ALA B C 1
ATOM 2583 O O . ALA B 1 56 ? -3.602 2.379 6.531 1 96.62 56 ALA B O 1
ATOM 2584 N N . ASP B 1 57 ? -5.605 3.377 6.527 1 97.06 57 ASP B N 1
ATOM 2585 C CA . ASP B 1 57 ? -5.254 4.184 5.363 1 97.06 57 ASP B CA 1
ATOM 2586 C C . ASP B 1 57 ? -4.238 5.262 5.727 1 97.06 57 ASP B C 1
ATOM 2588 O O . ASP B 1 57 ? -3.725 5.965 4.852 1 97.06 57 ASP B O 1
ATOM 2592 N N . HIS B 1 58 ? -3.834 5.383 6.969 1 98.62 58 HIS B N 1
ATOM 2593 C CA . HIS B 1 58 ? -2.84 6.363 7.391 1 98.62 58 HIS B CA 1
ATOM 2594 C C . HIS B 1 58 ? -1.608 5.68 7.973 1 98.62 58 HIS B C 1
ATOM 2596 O O . HIS B 1 58 ? -0.543 6.293 8.078 1 98.62 58 HIS B O 1
ATOM 2602 N N . ILE B 1 59 ? -1.703 4.469 8.375 1 98.38 59 ILE B N 1
ATOM 2603 C CA . ILE B 1 59 ? -0.593 3.875 9.117 1 98.38 59 ILE B CA 1
ATOM 2604 C C . ILE B 1 59 ? -0.302 2.477 8.578 1 98.38 59 ILE B C 1
ATOM 2606 O O . ILE B 1 59 ? 0.705 1.861 8.938 1 98.38 59 ILE B O 1
ATOM 2610 N N . GLY B 1 60 ? -1.066 1.931 7.684 1 97 60 GLY B N 1
ATOM 2611 C CA . GLY B 1 60 ? -1.104 0.523 7.32 1 97 60 GLY B CA 1
ATOM 2612 C C . GLY B 1 60 ? 0.134 0.068 6.57 1 97 60 GLY B C 1
ATOM 2613 O O . GLY B 1 60 ? 0.368 -1.133 6.418 1 97 60 GLY B O 1
ATOM 2614 N N . ALA B 1 61 ? 1.005 0.954 6.098 1 97.44 61 ALA B N 1
ATOM 2615 C CA . ALA B 1 61 ? 2.135 0.57 5.254 1 97.44 61 ALA B CA 1
ATOM 2616 C C . ALA B 1 61 ? 3.461 0.81 5.969 1 97.44 61 ALA B C 1
ATOM 2618 O O . ALA B 1 61 ? 4.516 0.849 5.336 1 97.44 61 ALA B O 1
ATOM 2619 N N . ILE B 1 62 ? 3.467 0.97 7.281 1 97.44 62 ILE B N 1
ATOM 2620 C CA . ILE B 1 62 ? 4.672 1.257 8.055 1 97.44 62 ILE B CA 1
ATOM 2621 C C . ILE B 1 62 ? 5.668 0.111 7.902 1 97.44 62 ILE B C 1
ATOM 2623 O O . ILE B 1 62 ? 6.855 0.34 7.664 1 97.44 62 ILE B O 1
ATOM 2627 N N . THR B 1 63 ? 5.184 -1.155 7.988 1 96.5 63 THR B N 1
ATOM 2628 C CA . THR B 1 63 ? 6.086 -2.295 7.871 1 96.5 63 THR B CA 1
ATOM 2629 C C . THR B 1 63 ? 6.68 -2.373 6.469 1 96.5 63 THR B C 1
ATOM 2631 O O . THR B 1 63 ? 7.832 -2.781 6.297 1 96.5 63 THR B O 1
ATOM 2634 N N . GLN B 1 64 ? 5.91 -2.021 5.496 1 96.62 64 GLN B N 1
ATOM 2635 C CA . GLN B 1 64 ? 6.426 -1.971 4.133 1 96.62 64 GLN B CA 1
ATOM 2636 C C . GLN B 1 64 ? 7.5 -0.895 3.99 1 96.62 64 GLN B C 1
ATOM 2638 O O . GLN B 1 64 ? 8.5 -1.095 3.297 1 96.62 64 GL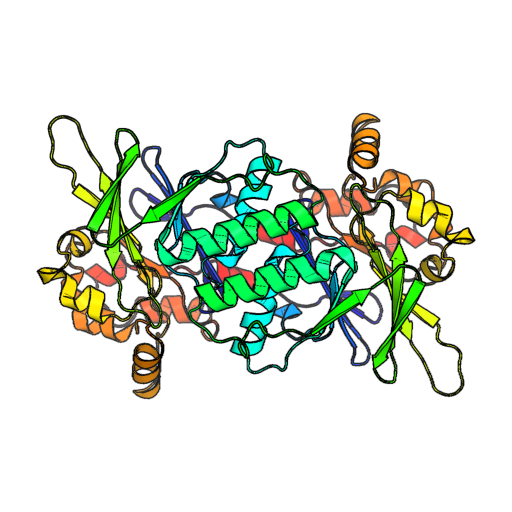N B O 1
ATOM 2643 N N . HIS B 1 65 ? 7.234 0.232 4.617 1 97.44 65 HIS B N 1
ATOM 2644 C CA . HIS B 1 65 ? 8.234 1.29 4.605 1 97.44 65 HIS B CA 1
ATOM 2645 C C . HIS B 1 65 ? 9.555 0.806 5.207 1 97.44 65 HIS B C 1
ATOM 2647 O O . HIS B 1 65 ? 10.617 1.016 4.629 1 97.44 65 HIS B O 1
ATOM 2653 N N . MET B 1 66 ? 9.477 0.141 6.328 1 96.69 66 MET B N 1
ATOM 2654 C CA . MET B 1 66 ? 10.664 -0.411 6.98 1 96.69 66 MET B CA 1
ATOM 2655 C C . MET B 1 66 ? 11.398 -1.371 6.055 1 96.69 66 MET B C 1
ATOM 2657 O O . MET B 1 66 ? 12.609 -1.26 5.875 1 96.69 66 MET B O 1
ATOM 2661 N N . LYS B 1 67 ? 10.641 -2.252 5.508 1 94.81 67 LYS B N 1
ATOM 2662 C CA . LYS B 1 67 ? 11.219 -3.271 4.637 1 94.81 67 LYS B CA 1
ATOM 2663 C C . LYS B 1 67 ? 11.891 -2.639 3.42 1 94.81 67 LYS B C 1
ATOM 2665 O O . LYS B 1 67 ? 13.008 -3.016 3.053 1 94.81 67 LYS B O 1
ATOM 2670 N N . LYS B 1 68 ? 11.203 -1.737 2.828 1 95.69 68 LYS B N 1
ATOM 2671 C CA . LYS B 1 68 ? 11.727 -1.095 1.626 1 95.69 68 LYS B CA 1
ATOM 2672 C C . LYS B 1 68 ? 12.992 -0.303 1.934 1 95.69 68 LYS B C 1
ATOM 2674 O O . LYS B 1 68 ? 13.914 -0.256 1.117 1 95.69 68 LYS B O 1
ATOM 2679 N N . ARG B 1 69 ? 13.078 0.375 3.059 1 95.69 69 ARG B N 1
ATOM 2680 C CA . ARG B 1 69 ? 14.305 1.063 3.445 1 95.69 69 ARG B CA 1
ATOM 2681 C C . ARG B 1 69 ? 15.469 0.083 3.572 1 95.69 69 ARG B C 1
ATOM 2683 O O . ARG B 1 69 ? 16.562 0.338 3.062 1 95.69 69 ARG B O 1
ATOM 2690 N N . ARG B 1 70 ? 15.18 -1.025 4.188 1 93.5 70 ARG B N 1
ATOM 2691 C CA . ARG B 1 70 ? 16.203 -2.049 4.336 1 93.5 70 ARG B CA 1
ATOM 2692 C C . ARG B 1 70 ? 16.656 -2.584 2.979 1 93.5 70 ARG B C 1
ATOM 2694 O O . ARG B 1 70 ? 17.844 -2.777 2.738 1 93.5 70 ARG B O 1
ATOM 2701 N N . LEU B 1 71 ? 15.656 -2.863 2.162 1 92.88 71 LEU B N 1
ATOM 2702 C CA . LEU B 1 71 ? 15.93 -3.35 0.813 1 92.88 71 LEU B CA 1
ATOM 2703 C C . LEU B 1 71 ? 16.875 -2.414 0.076 1 92.88 71 LEU B C 1
ATOM 2705 O O . LEU B 1 71 ? 17.688 -2.861 -0.743 1 92.88 71 LEU B O 1
ATOM 2709 N N . ASN B 1 72 ? 16.812 -1.153 0.405 1 93.94 72 ASN B N 1
ATOM 2710 C CA . ASN B 1 72 ? 17.625 -0.153 -0.28 1 93.94 72 ASN B CA 1
ATOM 2711 C C . ASN B 1 72 ? 18.859 0.212 0.532 1 93.94 72 ASN B C 1
ATOM 2713 O O . ASN B 1 72 ? 19.531 1.201 0.235 1 93.94 72 ASN B O 1
ATOM 2717 N N . GLY B 1 73 ? 19.141 -0.463 1.621 1 93.94 73 GLY B N 1
ATOM 2718 C CA . GLY B 1 73 ? 20.344 -0.27 2.416 1 93.94 73 GLY B CA 1
ATOM 2719 C C . GLY B 1 73 ? 20.312 0.993 3.256 1 93.94 73 GLY B C 1
ATOM 2720 O O . GLY B 1 73 ? 21.359 1.546 3.6 1 93.94 73 GLY B O 1
ATOM 2721 N N . LEU B 1 74 ? 19.141 1.506 3.533 1 95.12 74 LEU B N 1
ATOM 2722 C CA . LEU B 1 74 ? 19 2.732 4.309 1 95.12 74 LEU B CA 1
ATOM 2723 C C . LEU B 1 74 ? 18.891 2.422 5.801 1 95.12 74 LEU B C 1
ATOM 2725 O O . LEU B 1 74 ? 18.422 1.349 6.18 1 95.12 74 LEU B O 1
ATOM 2729 N N . PRO B 1 75 ? 19.344 3.355 6.637 1 94.56 75 PRO B N 1
ATOM 2730 C CA . PRO B 1 75 ? 19.188 3.148 8.078 1 94.56 75 PRO B CA 1
ATOM 2731 C C . PRO B 1 75 ? 17.719 3.123 8.516 1 94.56 75 PRO B C 1
ATOM 2733 O O . PRO B 1 75 ? 16.844 3.529 7.754 1 94.56 75 PRO B O 1
ATOM 2736 N N . LYS B 1 76 ? 17.531 2.682 9.742 1 95.25 76 LYS B N 1
ATOM 2737 C CA . LYS B 1 76 ? 16.188 2.635 10.32 1 95.25 76 LYS B CA 1
ATOM 2738 C C . LYS B 1 76 ? 15.602 4.035 10.461 1 95.25 76 LYS B C 1
ATOM 2740 O O . LYS B 1 76 ? 16.312 4.973 10.836 1 95.25 76 LYS B O 1
ATOM 2745 N N . ALA B 1 77 ? 14.375 4.152 10.102 1 96.88 77 ALA B N 1
ATOM 2746 C CA . ALA B 1 77 ? 13.648 5.398 10.32 1 96.88 77 ALA B CA 1
ATOM 2747 C C . ALA B 1 77 ? 13.102 5.469 11.75 1 96.88 77 ALA B C 1
ATOM 2749 O O . ALA B 1 77 ? 13.102 4.465 12.469 1 96.88 77 ALA B O 1
ATOM 2750 N N . VAL B 1 78 ? 12.773 6.656 12.141 1 97.88 78 VAL B N 1
ATOM 2751 C CA . VAL B 1 78 ? 12.078 6.887 13.406 1 97.88 78 VAL B CA 1
ATOM 2752 C C . VAL B 1 78 ? 10.617 7.215 13.133 1 97.88 78 VAL B C 1
ATOM 2754 O O . VAL B 1 78 ? 10.305 8.039 12.266 1 97.88 78 VAL B O 1
ATOM 2757 N N . TYR B 1 79 ? 9.766 6.52 13.852 1 98.5 79 TYR B N 1
ATOM 2758 C CA . TYR B 1 79 ? 8.328 6.703 13.664 1 98.5 79 TYR B CA 1
ATOM 2759 C C . TYR B 1 79 ? 7.699 7.348 14.898 1 98.5 79 TYR B C 1
ATOM 2761 O O . TYR B 1 79 ? 7.793 6.812 16 1 98.5 79 TYR B O 1
ATOM 2769 N N . TYR B 1 80 ? 7.117 8.508 14.68 1 98.81 80 TYR B N 1
ATOM 2770 C CA . TYR B 1 80 ? 6.398 9.242 15.719 1 98.81 80 TYR B CA 1
ATOM 2771 C C . TYR B 1 80 ? 4.895 9.008 15.602 1 98.81 80 TYR B C 1
ATOM 2773 O O . TYR B 1 80 ? 4.324 9.148 14.516 1 98.81 80 TYR B O 1
ATOM 2781 N N . MET B 1 81 ? 4.258 8.648 16.688 1 98.75 81 MET B N 1
ATOM 2782 C CA . MET B 1 81 ? 2.834 8.328 16.609 1 98.75 81 MET B CA 1
ATOM 2783 C C . MET B 1 81 ? 2.158 8.562 17.953 1 98.75 81 MET B C 1
ATOM 2785 O O . MET B 1 81 ? 2.83 8.672 18.984 1 98.75 81 MET B O 1
ATOM 2789 N N . PRO B 1 82 ? 0.789 8.766 17.953 1 98.75 82 PRO B N 1
ATOM 2790 C CA . PRO B 1 82 ? 0.094 8.82 19.234 1 98.75 82 PRO B CA 1
ATOM 2791 C C . PRO B 1 82 ? 0.486 7.68 20.172 1 98.75 82 PRO B C 1
ATOM 2793 O O . PRO B 1 82 ? 0.617 6.535 19.719 1 98.75 82 PRO B O 1
ATOM 2796 N N . GLU B 1 83 ? 0.641 8.008 21.391 1 98.5 83 GLU B N 1
ATOM 2797 C CA . GLU B 1 83 ? 1.135 7.062 22.391 1 98.5 83 GLU B CA 1
ATOM 2798 C C . GLU B 1 83 ? 0.297 5.789 22.422 1 98.5 83 GLU B C 1
ATOM 2800 O O . GLU B 1 83 ? 0.833 4.691 22.562 1 98.5 83 GLU B O 1
ATOM 2805 N N . CYS B 1 84 ? -0.99 5.902 22.188 1 98.12 84 CYS B N 1
ATOM 2806 C CA . CYS B 1 84 ? -1.912 4.777 22.297 1 98.12 84 CYS B CA 1
ATOM 2807 C C . CYS B 1 84 ? -1.702 3.779 21.172 1 98.12 84 CYS B C 1
ATOM 2809 O O . CYS B 1 84 ? -2.207 2.656 21.219 1 98.12 84 CYS B O 1
ATOM 2811 N N . LEU B 1 85 ? -0.938 4.129 20.156 1 98.62 85 LEU B N 1
ATOM 2812 C CA . LEU B 1 85 ? -0.739 3.26 19 1 98.62 85 LEU B CA 1
ATOM 2813 C C . LEU B 1 85 ? 0.528 2.426 19.156 1 98.62 85 LEU B C 1
ATOM 2815 O O . LEU B 1 85 ? 0.697 1.41 18.469 1 98.62 85 LEU B O 1
ATOM 2819 N N . VAL B 1 86 ? 1.453 2.84 19.984 1 98.5 86 VAL B N 1
ATOM 2820 C CA . VAL B 1 86 ? 2.834 2.369 20.016 1 98.5 86 VAL B CA 1
ATOM 2821 C C . VAL B 1 86 ? 2.861 0.863 20.266 1 98.5 86 VAL B C 1
ATOM 2823 O O . VAL B 1 86 ? 3.477 0.112 19.5 1 98.5 86 VAL B O 1
ATOM 2826 N N . GLU B 1 87 ? 2.15 0.439 21.281 1 98.12 87 GLU B N 1
ATOM 2827 C CA . GLU B 1 87 ? 2.191 -0.976 21.641 1 98.12 87 GLU B CA 1
ATOM 2828 C C . GLU B 1 87 ? 1.579 -1.841 20.547 1 98.12 87 GLU B C 1
ATOM 2830 O O . GLU B 1 87 ? 2.057 -2.947 20.281 1 98.12 87 GLU B O 1
ATOM 2835 N N . HIS B 1 88 ? 0.492 -1.348 19.969 1 97.88 88 HIS B N 1
ATOM 2836 C CA . HIS B 1 88 ? -0.153 -2.084 18.891 1 97.88 88 HIS B CA 1
ATOM 2837 C C . HIS B 1 88 ? 0.762 -2.191 17.672 1 97.88 88 HIS B C 1
ATOM 2839 O O . HIS B 1 88 ? 0.824 -3.24 17.031 1 97.88 88 HIS B O 1
ATOM 2845 N N . MET B 1 89 ? 1.479 -1.124 17.359 1 97.94 89 MET B N 1
ATOM 2846 C CA . MET B 1 89 ? 2.387 -1.151 16.219 1 97.94 89 MET B CA 1
ATOM 2847 C C . MET B 1 89 ? 3.564 -2.086 16.484 1 97.94 89 MET B C 1
ATOM 2849 O O . MET B 1 89 ? 4.035 -2.768 15.57 1 97.94 89 MET B O 1
ATOM 2853 N N . HIS B 1 90 ? 4.098 -2.129 17.734 1 97 90 HIS B N 1
ATOM 2854 C CA . HIS B 1 90 ? 5.117 -3.111 18.094 1 97 90 HIS B CA 1
ATOM 2855 C C . HIS B 1 90 ? 4.625 -4.531 17.828 1 97 90 HIS B C 1
ATOM 2857 O O . HIS B 1 90 ? 5.367 -5.363 17.297 1 97 90 HIS B O 1
ATOM 2863 N N . THR B 1 91 ? 3.361 -4.746 18.219 1 96.75 91 THR B N 1
ATOM 2864 C CA . THR B 1 91 ? 2.752 -6.055 18.016 1 96.75 91 THR B CA 1
ATOM 2865 C C . THR B 1 91 ? 2.697 -6.395 16.516 1 96.75 91 THR B C 1
ATOM 2867 O O . THR B 1 91 ? 3.012 -7.52 16.125 1 96.75 91 THR B O 1
ATOM 2870 N N . VAL B 1 92 ? 2.332 -5.449 15.719 1 97.06 92 VAL B N 1
ATOM 2871 C CA . VAL B 1 92 ? 2.262 -5.637 14.273 1 97.06 92 VAL B CA 1
ATOM 2872 C C . VAL B 1 92 ? 3.65 -5.965 13.727 1 97.06 92 VAL B C 1
ATOM 2874 O O . VAL B 1 92 ? 3.812 -6.91 12.953 1 97.06 92 VAL B O 1
ATOM 2877 N N . CYS B 1 93 ? 4.633 -5.199 14.141 1 96.81 93 CYS B N 1
ATOM 2878 C CA . CYS B 1 93 ? 6 -5.406 13.672 1 96.81 93 CYS B CA 1
ATOM 2879 C C . CYS B 1 93 ? 6.504 -6.789 14.062 1 96.81 93 CYS B C 1
ATOM 2881 O O . CYS B 1 93 ? 7.137 -7.473 13.258 1 96.81 93 CYS B O 1
ATOM 2883 N N . LYS B 1 94 ? 6.227 -7.199 15.266 1 95.94 94 LYS B N 1
ATOM 2884 C CA . LYS B 1 94 ? 6.629 -8.523 15.727 1 95.94 94 LYS B CA 1
ATOM 2885 C C . LYS B 1 94 ? 5.969 -9.617 14.891 1 95.94 94 LYS B C 1
ATOM 2887 O O . LYS B 1 94 ? 6.613 -10.609 14.531 1 95.94 94 LYS B O 1
ATOM 2892 N N . ALA B 1 95 ? 4.684 -9.43 14.617 1 96.5 95 ALA B N 1
ATOM 2893 C CA . ALA B 1 95 ? 3.955 -10.406 13.812 1 96.5 95 ALA B CA 1
ATOM 2894 C C . ALA B 1 95 ? 4.551 -10.516 12.406 1 96.5 95 ALA B C 1
ATOM 2896 O O . ALA B 1 95 ? 4.707 -11.617 11.875 1 96.5 95 ALA B O 1
ATOM 2897 N N . PHE B 1 96 ? 4.891 -9.398 11.828 1 97 96 PHE B N 1
ATOM 2898 C CA . PHE B 1 96 ? 5.461 -9.414 10.484 1 97 96 PHE B CA 1
ATOM 2899 C C . PHE B 1 96 ? 6.852 -10.039 10.492 1 97 96 PHE B C 1
ATOM 2901 O O . PHE B 1 96 ? 7.234 -10.734 9.547 1 97 96 PHE B O 1
ATOM 2908 N N . ALA B 1 97 ? 7.641 -9.734 11.523 1 96.25 97 ALA B N 1
ATOM 2909 C CA . ALA B 1 97 ? 8.93 -10.398 11.664 1 96.25 97 ALA B CA 1
ATOM 2910 C C . ALA B 1 97 ? 8.773 -11.914 11.695 1 96.25 97 ALA B C 1
ATOM 2912 O O . ALA B 1 97 ? 9.477 -12.641 10.992 1 96.25 97 ALA B O 1
ATOM 2913 N N . ALA B 1 98 ? 7.82 -12.359 12.461 1 96.25 98 ALA B N 1
ATOM 2914 C CA . ALA B 1 98 ? 7.562 -13.797 12.578 1 96.25 98 ALA B CA 1
ATOM 2915 C C . ALA B 1 98 ? 7.121 -14.383 11.234 1 96.25 98 ALA B C 1
ATOM 2917 O O . ALA B 1 98 ? 7.594 -15.453 10.836 1 96.25 98 ALA B O 1
ATOM 2918 N N . MET B 1 99 ? 6.277 -13.703 10.523 1 96.81 99 MET B N 1
ATOM 2919 C CA . MET B 1 99 ? 5.758 -14.18 9.242 1 96.81 99 MET B CA 1
ATOM 2920 C C . MET B 1 99 ? 6.859 -14.227 8.195 1 96.81 99 MET B C 1
ATOM 2922 O O . MET B 1 99 ? 6.762 -14.977 7.215 1 96.81 99 MET B O 1
ATOM 2926 N N . SER B 1 100 ? 7.855 -13.414 8.414 1 95.25 100 SER B N 1
ATOM 2927 C CA . SER B 1 100 ? 8.992 -13.398 7.5 1 95.25 100 SER B CA 1
ATOM 2928 C C . SER B 1 100 ? 10.109 -14.32 7.988 1 95.25 100 SER B C 1
ATOM 2930 O O . SER B 1 100 ? 11.219 -14.305 7.457 1 95.25 100 SER B O 1
ATOM 2932 N N . GLU B 1 101 ? 9.812 -15.078 9.062 1 95 101 GLU B N 1
ATOM 2933 C CA . GLU B 1 101 ? 10.742 -16.031 9.664 1 95 101 GLU B CA 1
ATOM 2934 C C . GLU B 1 101 ? 12.047 -15.336 10.07 1 95 101 GLU B C 1
ATOM 2936 O O . GLU B 1 101 ? 13.133 -15.859 9.82 1 95 101 GLU B O 1
ATOM 2941 N N . LEU B 1 102 ? 11.898 -14.148 10.578 1 90.75 102 LEU B N 1
ATOM 2942 C CA . LEU B 1 102 ? 13.039 -13.375 11.047 1 90.75 102 LEU B CA 1
ATOM 2943 C C . LEU B 1 102 ? 13.07 -13.336 12.57 1 90.75 102 LEU B C 1
ATOM 2945 O O . LEU B 1 102 ? 12.07 -13.633 13.227 1 90.75 102 LEU B O 1
ATOM 2949 N N . ASP B 1 103 ? 14.281 -12.953 13.062 1 83.81 103 ASP B N 1
ATOM 2950 C CA . ASP B 1 103 ? 14.469 -12.828 14.5 1 83.81 103 ASP B CA 1
ATOM 2951 C C . ASP B 1 103 ? 14.07 -11.438 14.984 1 83.81 103 ASP B C 1
ATOM 2953 O O . ASP B 1 103 ? 13.688 -10.578 14.188 1 83.81 103 ASP B O 1
ATOM 2957 N N . GLU B 1 104 ? 14.242 -11.266 16.281 1 71.62 104 GLU B N 1
ATOM 2958 C CA . GLU B 1 104 ? 13.797 -10.023 16.906 1 71.62 104 GLU B CA 1
ATOM 2959 C C . GLU B 1 104 ? 14.625 -8.836 16.422 1 71.62 104 GLU B C 1
ATOM 2961 O O . GLU B 1 104 ? 14.109 -7.719 16.312 1 71.62 104 GLU B O 1
ATOM 2966 N N . ASP B 1 105 ? 15.812 -8.984 16.188 1 77.12 105 ASP B N 1
ATOM 2967 C CA . ASP B 1 105 ? 16.672 -7.918 15.68 1 77.12 105 ASP B CA 1
ATOM 2968 C C . ASP B 1 105 ? 16.703 -7.938 14.156 1 77.12 105 ASP B C 1
ATOM 2970 O O . ASP B 1 105 ? 17.672 -8.438 13.555 1 77.12 105 ASP B O 1
ATOM 2974 N N . ASN B 1 106 ? 15.508 -7.547 13.656 1 79.88 106 ASN B N 1
ATOM 2975 C CA . ASN B 1 106 ? 15.375 -7.703 12.211 1 79.88 106 ASN B CA 1
ATOM 2976 C C . ASN B 1 106 ? 14.859 -6.43 11.555 1 79.88 106 ASN B C 1
ATOM 2978 O O . ASN B 1 106 ? 14.914 -5.352 12.148 1 79.88 106 ASN B O 1
ATOM 2982 N N . GLU B 1 107 ? 14.414 -6.582 10.328 1 79.56 107 GLU B N 1
ATOM 2983 C CA . GLU B 1 107 ? 14.016 -5.484 9.453 1 79.56 107 GLU B CA 1
ATOM 2984 C C . GLU B 1 107 ? 12.82 -4.73 10.023 1 79.56 107 GLU B C 1
ATOM 2986 O O . GLU B 1 107 ? 12.508 -3.625 9.578 1 79.56 107 GLU B O 1
ATOM 2991 N N . TYR B 1 108 ? 12.227 -5.277 11.109 1 89.75 108 TYR B N 1
ATOM 2992 C CA . TYR B 1 108 ? 11.047 -4.625 11.672 1 89.75 108 TYR B CA 1
ATOM 2993 C C . TYR B 1 108 ? 11.336 -4.062 13.055 1 89.75 108 TYR B C 1
ATOM 2995 O O . TYR B 1 108 ? 10.438 -3.551 13.727 1 89.75 108 TYR B O 1
ATOM 3003 N N . ALA B 1 109 ? 12.641 -4.203 13.391 1 85.56 109 ALA B N 1
ATOM 3004 C CA . ALA B 1 109 ? 13.086 -3.494 14.594 1 85.56 109 ALA B CA 1
ATOM 3005 C C . ALA B 1 109 ? 13.109 -1.986 14.359 1 85.56 109 ALA B C 1
ATOM 3007 O O . ALA B 1 109 ? 13.859 -1.497 13.508 1 85.56 109 ALA B O 1
ATOM 3008 N N . CYS B 1 110 ? 12.141 -1.288 14.945 1 86.44 110 CYS B N 1
ATOM 3009 C CA . CYS B 1 110 ? 12.016 0.14 14.68 1 86.44 110 CYS B CA 1
ATOM 3010 C C . CYS B 1 110 ? 11.945 0.933 15.977 1 86.44 110 CYS B C 1
ATOM 3012 O O . CYS B 1 110 ? 11.742 0.359 17.047 1 86.44 110 CYS B O 1
ATOM 3014 N N . THR B 1 111 ? 12.32 2.172 15.805 1 94.12 111 THR B N 1
ATOM 3015 C CA . THR B 1 111 ? 12.141 3.127 16.891 1 94.12 111 THR B CA 1
ATOM 3016 C C . THR B 1 111 ? 10.781 3.812 16.797 1 94.12 111 THR B C 1
ATOM 3018 O O . THR B 1 111 ? 10.539 4.578 15.852 1 94.12 111 THR B O 1
ATOM 3021 N N . LEU B 1 112 ? 9.922 3.5 17.719 1 97.69 112 LEU B N 1
ATOM 3022 C CA . LEU B 1 112 ? 8.617 4.145 17.844 1 97.69 112 LEU B CA 1
ATOM 3023 C C . LEU B 1 112 ? 8.609 5.16 18.984 1 97.69 112 LEU B C 1
ATOM 3025 O O . LEU B 1 112 ? 8.898 4.812 20.125 1 97.69 112 LEU B O 1
ATOM 3029 N N . VAL B 1 113 ? 8.352 6.367 18.656 1 98.38 113 VAL B N 1
ATOM 3030 C CA . VAL B 1 113 ? 8.336 7.441 19.641 1 98.38 113 VAL B CA 1
ATOM 3031 C C . VAL B 1 113 ? 6.895 7.82 19.969 1 98.38 113 VAL B C 1
ATOM 3033 O O . VAL B 1 113 ? 6.168 8.336 19.125 1 98.38 113 VAL B O 1
ATOM 3036 N N . PRO B 1 114 ? 6.496 7.586 21.203 1 98.5 114 PRO B N 1
ATOM 3037 C CA . PRO B 1 114 ? 5.148 8.016 21.594 1 98.5 114 PRO B CA 1
ATOM 3038 C C . PRO B 1 114 ? 5.016 9.531 21.672 1 98.5 114 PRO B C 1
ATOM 3040 O O . PRO B 1 114 ? 5.875 10.203 22.25 1 98.5 114 PRO B O 1
ATOM 3043 N N . MET B 1 115 ? 4.023 10.023 21.078 1 98.56 115 MET B N 1
ATOM 3044 C CA . MET B 1 115 ? 3.766 11.461 21.094 1 98.56 115 MET B CA 1
ATOM 3045 C C . MET B 1 115 ? 2.49 11.781 21.875 1 98.56 115 MET B C 1
ATOM 3047 O O . MET B 1 115 ? 1.475 11.102 21.703 1 98.56 115 MET B O 1
ATOM 3051 N N . LEU B 1 116 ? 2.559 12.773 22.719 1 97.94 116 LEU B N 1
ATOM 3052 C CA . LEU B 1 116 ? 1.415 13.336 23.422 1 97.94 116 LEU B CA 1
ATOM 3053 C C . LEU B 1 116 ? 1.136 14.758 22.969 1 97.94 116 LEU B C 1
ATOM 3055 O O . LEU B 1 116 ? 2.041 15.453 22.5 1 97.94 116 LEU B O 1
ATOM 3059 N N . PRO B 1 117 ? -0.154 15.148 23.062 1 96.81 117 PRO B N 1
ATOM 3060 C CA . PRO B 1 117 ? -0.416 16.547 22.719 1 96.81 117 PRO B CA 1
ATOM 3061 C C . PRO B 1 117 ? 0.501 17.516 23.469 1 96.81 117 PRO B C 1
ATOM 3063 O O . PRO B 1 117 ? 0.779 17.328 24.656 1 96.81 117 PRO B O 1
ATOM 3066 N N . ARG B 1 118 ? 1.065 18.438 22.766 1 94.25 118 ARG B N 1
ATOM 3067 C CA . ARG B 1 118 ? 1.889 19.531 23.266 1 94.25 118 ARG B CA 1
ATOM 3068 C C . ARG B 1 118 ? 3.297 19.062 23.594 1 94.25 118 ARG B C 1
ATOM 3070 O O . ARG B 1 118 ? 4.117 19.828 24.094 1 94.25 118 ARG B O 1
ATOM 3077 N N . SER B 1 119 ? 3.545 17.797 23.266 1 95.25 119 SER B N 1
ATOM 3078 C CA . SER B 1 119 ? 4.922 17.328 23.391 1 95.25 119 SER B CA 1
ATOM 3079 C C . SER B 1 119 ? 5.777 17.812 22.219 1 95.25 119 SER B C 1
ATOM 3081 O O . SER B 1 119 ? 5.309 17.859 21.078 1 95.25 119 SER B O 1
ATOM 3083 N N . ARG B 1 120 ? 7.016 18.312 22.547 1 95.12 120 ARG B N 1
ATOM 3084 C CA . ARG B 1 120 ? 7.961 18.75 21.516 1 95.12 120 ARG B CA 1
ATOM 3085 C C . ARG B 1 120 ? 9.242 17.938 21.562 1 95.12 120 ARG B C 1
ATOM 3087 O O . ARG B 1 120 ? 9.805 17.719 22.641 1 95.12 120 ARG B O 1
ATOM 3094 N N . ILE B 1 121 ? 9.664 17.453 20.469 1 97 121 ILE B N 1
ATOM 3095 C CA . ILE B 1 121 ? 10.852 16.609 20.359 1 97 121 ILE B CA 1
ATOM 3096 C C . ILE B 1 121 ? 11.797 17.172 19.312 1 97 121 ILE B C 1
ATOM 3098 O O . ILE B 1 121 ? 11.367 17.609 18.234 1 97 121 ILE B O 1
ATOM 3102 N N . LYS B 1 122 ? 13.102 17.219 19.703 1 95.5 122 LYS B N 1
ATOM 3103 C CA . LYS B 1 122 ? 14.125 17.594 18.734 1 95.5 122 LYS B CA 1
ATOM 3104 C C . LYS B 1 122 ? 14.406 16.469 17.75 1 95.5 122 LYS B C 1
ATOM 3106 O O . LYS B 1 122 ? 14.633 15.328 18.156 1 95.5 122 LYS B O 1
ATOM 3111 N N . ILE B 1 123 ? 14.336 16.734 16.484 1 94.12 123 ILE B N 1
ATOM 3112 C CA . ILE B 1 123 ? 14.578 15.656 15.523 1 94.12 123 ILE B CA 1
ATOM 3113 C C . ILE B 1 123 ? 15.906 15.891 14.805 1 94.12 123 ILE B C 1
ATOM 3115 O O . ILE B 1 123 ? 16.453 14.969 14.195 1 94.12 123 ILE B O 1
ATOM 3119 N N . SER B 1 124 ? 16.406 17.047 14.758 1 92.81 124 SER B N 1
ATOM 3120 C CA . SER B 1 124 ? 17.75 17.391 14.305 1 92.81 124 SER B CA 1
ATOM 3121 C C . SER B 1 124 ? 18.219 18.703 14.93 1 92.81 124 SER B C 1
ATOM 3123 O O . SER B 1 124 ? 17.516 19.297 15.742 1 92.81 124 SER B O 1
ATOM 3125 N N . ASP B 1 125 ? 19.422 19.141 14.531 1 90.88 125 ASP B N 1
ATOM 3126 C CA . ASP B 1 125 ? 19.953 20.391 15.07 1 90.88 125 ASP B CA 1
ATOM 3127 C C . ASP B 1 125 ? 19.094 21.578 14.656 1 90.88 125 ASP B C 1
ATOM 3129 O O . ASP B 1 125 ? 19.047 22.594 15.367 1 90.88 125 ASP B O 1
ATOM 3133 N N . ARG B 1 126 ? 18.359 21.422 13.617 1 93.19 126 ARG B N 1
ATOM 3134 C CA . ARG B 1 126 ? 17.656 22.578 13.062 1 93.19 126 ARG B CA 1
ATOM 3135 C C . ARG B 1 126 ? 16.141 22.422 13.195 1 93.19 126 ARG B C 1
ATOM 3137 O O . ARG B 1 126 ? 15.391 23.375 12.961 1 93.19 126 ARG B O 1
ATOM 3144 N N . TRP B 1 127 ? 15.758 21.172 13.617 1 95.31 127 TRP B N 1
ATOM 3145 C CA . TRP B 1 127 ? 14.32 20.922 13.523 1 95.31 127 TRP B CA 1
ATOM 3146 C C . TRP B 1 127 ? 13.805 20.266 14.797 1 95.31 127 TRP B C 1
ATOM 3148 O O . TRP B 1 127 ? 14.469 19.406 15.367 1 95.31 127 TRP B O 1
ATOM 3158 N N . SER B 1 128 ? 12.648 20.719 15.211 1 96.5 128 SER B N 1
ATOM 3159 C CA . SER B 1 128 ? 11.867 20.047 16.25 1 96.5 128 SER B CA 1
ATOM 3160 C C . SER B 1 128 ? 10.422 19.859 15.812 1 96.5 128 SER B C 1
ATOM 3162 O O . SER B 1 128 ? 9.969 20.5 14.859 1 96.5 128 SER B O 1
ATOM 3164 N N . VAL B 1 129 ? 9.727 18.938 16.438 1 98 129 VAL B N 1
ATOM 3165 C CA . VAL B 1 129 ? 8.336 18.656 16.094 1 98 129 VAL B CA 1
ATOM 3166 C C . VAL B 1 129 ? 7.473 18.719 17.359 1 98 129 VAL B C 1
ATOM 3168 O O . VAL B 1 129 ? 7.891 18.281 18.422 1 98 129 VAL B O 1
ATOM 3171 N N . GLU B 1 130 ? 6.383 19.359 17.219 1 98.19 130 GLU B N 1
ATOM 3172 C CA . GLU B 1 130 ? 5.375 19.406 18.266 1 98.19 130 GLU B CA 1
ATOM 3173 C C . GLU B 1 130 ? 4.078 18.75 17.828 1 98.19 130 GLU B C 1
ATOM 3175 O O . GLU B 1 130 ? 3.59 19 16.719 1 98.19 130 GLU B O 1
ATOM 3180 N N . ALA B 1 131 ? 3.574 17.859 18.719 1 98.5 131 ALA B N 1
ATOM 3181 C CA . ALA B 1 131 ? 2.291 17.219 18.438 1 98.5 131 ALA B CA 1
ATOM 3182 C C . ALA B 1 131 ? 1.134 18.047 18.984 1 98.5 131 ALA B C 1
ATOM 3184 O O . ALA B 1 131 ? 1.235 18.641 20.062 1 98.5 131 ALA B O 1
ATOM 3185 N N . VAL B 1 132 ? 0.053 18.109 18.25 1 98.19 132 VAL B N 1
ATOM 3186 C CA . VAL B 1 132 ? -1.165 18.797 18.688 1 98.19 132 VAL B CA 1
ATOM 3187 C C . VAL B 1 132 ? -2.361 17.859 18.516 1 98.19 132 VAL B C 1
ATOM 3189 O O . VAL B 1 132 ? -2.436 17.109 17.547 1 98.19 132 VAL B O 1
ATOM 3192 N N . GLU B 1 133 ? -3.258 17.891 19.469 1 97.75 133 GLU B N 1
ATOM 3193 C CA . GLU B 1 133 ? -4.465 17.062 19.375 1 97.75 133 GLU B CA 1
ATOM 3194 C C . GLU B 1 133 ? -5.449 17.656 18.359 1 97.75 133 GLU B C 1
ATOM 3196 O O . GLU B 1 133 ? -5.875 18.797 18.5 1 97.75 133 GLU B O 1
ATOM 3201 N N . THR B 1 134 ? -5.762 16.828 17.344 1 97.94 134 THR B N 1
ATOM 3202 C CA . THR B 1 134 ? -6.75 17.266 16.359 1 97.94 134 THR B CA 1
ATOM 3203 C C . THR B 1 134 ? -8.133 16.719 16.703 1 97.94 134 THR B C 1
ATOM 3205 O O . THR B 1 134 ? -8.32 16.109 17.75 1 97.94 134 THR B O 1
ATOM 3208 N N . ASP B 1 135 ? -9.172 17.094 15.898 1 97.69 135 ASP B N 1
ATOM 3209 C CA . ASP B 1 135 ? -10.555 16.719 16.141 1 97.69 135 ASP B CA 1
ATOM 3210 C C . ASP B 1 135 ? -11.016 15.672 15.117 1 97.69 135 ASP B C 1
ATOM 3212 O O . ASP B 1 135 ? -11.562 16.016 14.062 1 97.69 135 ASP B O 1
ATOM 3216 N N . HIS B 1 136 ? -10.844 14.398 15.422 1 97.75 136 HIS B N 1
ATOM 3217 C CA . HIS B 1 136 ? -11.203 13.297 14.539 1 97.75 136 HIS B CA 1
ATOM 3218 C C . HIS B 1 136 ? -12.023 12.242 15.273 1 97.75 136 HIS B C 1
ATOM 3220 O O . HIS B 1 136 ? -12.266 12.367 16.484 1 97.75 136 HIS B O 1
ATOM 3226 N N . ALA B 1 137 ? -12.586 11.297 14.547 1 95.12 137 ALA B N 1
ATOM 3227 C CA . ALA B 1 137 ? -13.461 10.266 15.094 1 95.12 137 ALA B CA 1
ATOM 3228 C C . ALA B 1 137 ? -12.711 9.367 16.078 1 95.12 137 ALA B C 1
ATOM 3230 O O . ALA B 1 137 ? -13.32 8.727 16.938 1 95.12 137 ALA B O 1
ATOM 3231 N N . VAL B 1 138 ? -11.391 9.312 15.977 1 97.12 138 VAL B N 1
ATOM 3232 C CA . VAL B 1 138 ? -10.508 8.594 16.891 1 97.12 138 VAL B CA 1
ATOM 3233 C C . VAL B 1 138 ? -9.406 9.523 17.391 1 97.12 138 VAL B C 1
ATOM 3235 O O . VAL B 1 138 ? -9.25 10.641 16.875 1 97.12 138 VAL B O 1
ATOM 3238 N N . LYS B 1 139 ? -8.672 9.102 18.438 1 97.69 139 LYS B N 1
ATOM 3239 C CA . LYS B 1 139 ? -7.539 9.898 18.891 1 97.69 139 LYS B CA 1
ATOM 3240 C C . LYS B 1 139 ? -6.578 10.188 17.734 1 97.69 139 LYS B C 1
ATOM 3242 O O . LYS B 1 139 ? -6.164 9.273 17.016 1 97.69 139 LYS B O 1
ATOM 3247 N N . SER B 1 140 ? -6.309 11.383 17.5 1 98.44 140 SER B N 1
ATOM 3248 C CA . SER B 1 140 ? -5.496 11.797 16.359 1 98.44 140 SER B CA 1
ATOM 3249 C C . SER B 1 140 ? -4.602 12.977 16.719 1 98.44 140 SER B C 1
ATOM 3251 O O . SER B 1 140 ? -4.957 13.797 17.578 1 98.44 140 SER B O 1
ATOM 3253 N N . LEU B 1 141 ? -3.479 13.016 16.156 1 98.75 141 LEU B N 1
ATOM 3254 C CA . LEU B 1 141 ? -2.512 14.094 16.359 1 98.75 141 LEU B CA 1
ATOM 3255 C C . LEU B 1 141 ? -2.197 14.781 15.031 1 98.75 141 LEU B C 1
ATOM 3257 O O . LEU B 1 141 ? -2.16 14.133 13.977 1 98.75 141 LEU B O 1
ATOM 3261 N N . GLY B 1 142 ? -2.039 16.078 15.039 1 98.69 142 GLY B N 1
ATOM 3262 C CA . GLY B 1 142 ? -1.276 16.828 14.047 1 98.69 142 GLY B CA 1
ATOM 3263 C C . GLY B 1 142 ? 0.146 17.109 14.484 1 98.69 142 GLY B C 1
ATOM 3264 O O . GLY B 1 142 ? 0.519 16.828 15.633 1 98.69 142 GLY B O 1
ATOM 3265 N N . TYR B 1 143 ? 0.919 17.656 13.578 1 98.81 143 TYR B N 1
ATOM 3266 C CA . TYR B 1 143 ? 2.326 17.906 13.859 1 98.81 143 TYR B CA 1
ATOM 3267 C C . TYR B 1 143 ? 2.758 19.266 13.312 1 98.81 143 TYR B C 1
ATOM 3269 O O . TYR B 1 143 ? 2.465 19.594 12.164 1 98.81 143 TYR B O 1
ATOM 3277 N N . LEU B 1 144 ? 3.406 20.031 14.148 1 98.56 144 LEU B N 1
ATOM 3278 C CA . LEU B 1 144 ? 4.074 21.266 13.742 1 98.56 144 LEU B CA 1
ATOM 3279 C C . LEU B 1 144 ? 5.59 21.094 13.781 1 98.56 144 LEU B C 1
ATOM 3281 O O . LEU B 1 144 ? 6.152 20.703 14.805 1 98.56 144 LEU B O 1
ATOM 3285 N N . LEU B 1 145 ? 6.203 21.312 12.688 1 97.75 145 LEU B N 1
ATOM 3286 C CA . LEU B 1 145 ? 7.66 21.297 12.625 1 97.75 145 LEU B CA 1
ATOM 3287 C C . LEU B 1 145 ? 8.227 22.703 12.781 1 97.75 145 LEU B C 1
ATOM 3289 O O . LEU B 1 145 ? 7.84 23.609 12.047 1 97.75 145 LEU B O 1
ATOM 3293 N N . TYR B 1 146 ? 9.047 22.859 13.727 1 96.69 146 TYR B N 1
ATOM 3294 C CA . TYR B 1 146 ? 9.68 24.141 14.031 1 96.69 146 TYR B CA 1
ATOM 3295 C C . TYR B 1 146 ? 11.109 24.188 13.516 1 96.69 146 TYR B C 1
ATOM 3297 O O . TYR B 1 146 ? 11.852 23.219 13.664 1 96.69 146 TYR B O 1
ATOM 3305 N N . ARG B 1 147 ? 11.438 25.234 12.93 1 95.12 147 ARG B N 1
ATOM 3306 C CA . ARG B 1 147 ? 12.812 25.469 12.484 1 95.12 147 ARG B CA 1
ATOM 3307 C C . ARG B 1 147 ? 13.555 26.375 13.469 1 95.12 147 ARG B C 1
ATOM 3309 O O . ARG B 1 147 ? 13 27.359 13.961 1 95.12 147 ARG B O 1
ATOM 3316 N N . SER B 1 148 ? 14.734 25.922 13.719 1 91.81 148 SER B N 1
ATOM 3317 C CA . SER B 1 148 ? 15.562 26.703 14.625 1 91.81 148 SER B CA 1
ATOM 3318 C C . SER B 1 148 ? 16.812 27.25 13.922 1 91.81 148 SER B C 1
ATOM 3320 O O . SER B 1 148 ? 17.375 26.562 13.062 1 91.81 148 SER B O 1
ATOM 3322 N N . TYR B 1 149 ? 17.094 28.5 14.156 1 87.69 149 TYR B N 1
ATOM 3323 C CA . TYR B 1 149 ? 18.344 29.141 13.766 1 87.69 149 TYR B CA 1
ATOM 3324 C C . TYR B 1 149 ? 19.141 29.562 14.984 1 87.69 149 TYR B C 1
ATOM 3326 O O . TYR B 1 149 ? 18.578 29.766 16.062 1 87.69 149 TYR B O 1
ATOM 3334 N N . PRO B 1 150 ? 20.484 29.625 14.703 1 86.19 150 PRO B N 1
ATOM 3335 C CA . PRO B 1 150 ? 21.281 30.141 15.828 1 86.19 150 PRO B CA 1
ATOM 3336 C C . PRO B 1 150 ? 20.797 31.5 16.328 1 86.19 150 PRO B C 1
ATOM 3338 O O . PRO B 1 150 ? 20.5 32.375 15.523 1 86.19 150 PRO B O 1
ATOM 3341 N N . ASN B 1 151 ? 20.547 31.688 17.594 1 86.75 151 ASN B N 1
ATOM 3342 C CA . ASN B 1 151 ? 20.234 32.938 18.312 1 86.75 151 ASN B CA 1
ATOM 3343 C C . ASN B 1 151 ? 18.844 33.438 17.953 1 86.75 151 ASN B C 1
ATOM 3345 O O . ASN B 1 151 ? 18.609 34.656 17.922 1 86.75 151 ASN B O 1
ATOM 3349 N N . SER B 1 152 ? 18.047 32.594 17.438 1 86.75 152 SER B N 1
ATOM 3350 C CA . SER B 1 152 ? 16.656 32.969 17.172 1 86.75 152 SER B CA 1
ATOM 3351 C C . SER B 1 152 ? 15.695 31.953 17.75 1 86.75 152 SER B C 1
ATOM 3353 O O . SER B 1 152 ? 16.047 30.781 17.938 1 86.75 152 SER B O 1
ATOM 3355 N N . ASP B 1 153 ? 14.562 32.469 18.156 1 90.44 153 ASP B N 1
ATOM 3356 C CA . ASP B 1 153 ? 13.523 31.531 18.609 1 90.44 153 ASP B CA 1
ATOM 3357 C C . ASP B 1 153 ? 13.023 30.672 17.453 1 90.44 153 ASP B C 1
ATOM 3359 O O . ASP B 1 153 ? 12.898 31.141 16.312 1 90.44 153 ASP B O 1
ATOM 3363 N N . PRO B 1 154 ? 12.766 29.375 17.797 1 92.5 154 PRO B N 1
ATOM 3364 C CA . PRO B 1 154 ? 12.203 28.531 16.734 1 92.5 154 PRO B CA 1
ATOM 3365 C C . PRO B 1 154 ? 10.844 29.016 16.25 1 92.5 154 PRO B C 1
ATOM 3367 O O . PRO B 1 154 ? 10.086 29.625 17.016 1 92.5 154 PRO B O 1
ATOM 3370 N N . TYR B 1 155 ? 10.602 28.875 15.023 1 94.31 155 TYR B N 1
ATOM 3371 C CA . TYR B 1 155 ? 9.297 29.219 14.477 1 94.31 155 TYR B CA 1
ATOM 3372 C C . TYR B 1 155 ? 8.68 28.016 13.758 1 94.31 155 TYR B C 1
ATOM 3374 O O . TYR B 1 155 ? 9.391 27.203 13.188 1 94.31 155 TYR B O 1
ATOM 3382 N N . ALA B 1 156 ? 7.348 27.969 13.852 1 96.38 156 ALA B N 1
ATOM 3383 C CA . ALA B 1 156 ? 6.629 26.906 13.164 1 96.38 156 ALA B CA 1
ATOM 3384 C C . ALA B 1 156 ? 6.672 27.109 11.648 1 96.38 156 ALA B C 1
ATOM 3386 O O . ALA B 1 156 ? 6.281 28.156 11.148 1 96.38 156 ALA B O 1
ATOM 3387 N N . GLU B 1 157 ? 7.176 26.141 10.977 1 96.94 157 GLU B N 1
ATOM 3388 C CA . GLU B 1 157 ? 7.387 26.297 9.539 1 96.94 157 GLU B CA 1
ATOM 3389 C C . GLU B 1 157 ? 6.434 25.406 8.742 1 96.94 157 GLU B C 1
ATOM 3391 O O . GLU B 1 157 ? 5.898 25.828 7.715 1 96.94 157 GLU B O 1
ATOM 3396 N N . ILE B 1 158 ? 6.281 24.156 9.133 1 98.12 158 ILE B N 1
ATOM 3397 C CA . ILE B 1 158 ? 5.434 23.188 8.453 1 98.12 158 ILE B CA 1
ATOM 3398 C C . ILE B 1 158 ? 4.414 22.609 9.438 1 98.12 158 ILE B C 1
ATOM 3400 O O . ILE B 1 158 ? 4.746 22.328 10.594 1 98.12 158 ILE B O 1
ATOM 3404 N N . ALA B 1 159 ? 3.207 22.422 9 1 98.75 159 ALA B N 1
ATOM 3405 C CA . ALA B 1 159 ? 2.191 21.766 9.812 1 98.75 159 ALA B CA 1
ATOM 3406 C C . ALA B 1 159 ? 1.447 20.703 9.016 1 98.75 159 ALA B C 1
ATOM 3408 O O . ALA B 1 159 ? 1.156 20.906 7.828 1 98.75 159 ALA B O 1
ATOM 3409 N N . TYR B 1 160 ? 1.21 19.625 9.609 1 98.88 160 TYR B N 1
ATOM 3410 C CA . TYR B 1 160 ? 0.4 18.531 9.086 1 98.88 160 TYR B CA 1
ATOM 3411 C C . TYR B 1 160 ? -0.721 18.172 10.055 1 98.88 160 TYR B C 1
ATOM 3413 O O . TYR B 1 160 ? -0.467 17.859 11.219 1 98.88 160 TYR B O 1
ATOM 3421 N N . LEU B 1 161 ? -1.973 18.141 9.562 1 98.62 161 LEU B N 1
ATOM 3422 C CA . LEU B 1 161 ? -3.086 18 10.492 1 98.62 161 LEU B CA 1
ATOM 3423 C C . LEU B 1 161 ? -3.729 16.609 10.367 1 98.62 161 LEU B C 1
ATOM 3425 O O . LEU B 1 161 ? -4.547 16.234 11.203 1 98.62 161 LEU B O 1
ATOM 3429 N N . GLY B 1 162 ? -3.385 15.766 9.352 1 97.88 162 GLY B N 1
ATOM 3430 C CA . GLY B 1 162 ? -4.109 14.523 9.148 1 97.88 162 GLY B CA 1
ATOM 3431 C C . GLY B 1 162 ? -5.602 14.727 8.945 1 97.88 162 GLY B C 1
ATOM 3432 O O . GLY B 1 162 ? -6.02 15.711 8.336 1 97.88 162 GLY B O 1
ATOM 3433 N N . ASP B 1 163 ? -6.383 13.727 9.422 1 98.56 163 ASP B N 1
ATOM 3434 C CA . ASP B 1 163 ? -7.836 13.828 9.375 1 98.56 163 ASP B CA 1
ATOM 3435 C C . ASP B 1 163 ? -8.375 14.617 10.57 1 98.56 163 ASP B C 1
ATOM 3437 O O . ASP B 1 163 ? -8.023 14.328 11.711 1 98.56 163 ASP B O 1
ATOM 3441 N N . SER B 1 164 ? -9.172 15.609 10.266 1 98.5 164 SER B N 1
ATOM 3442 C CA . SER B 1 164 ? -9.727 16.406 11.352 1 98.5 164 SER B CA 1
ATOM 3443 C C . SER B 1 164 ? -10.953 17.203 10.891 1 98.5 164 SER B C 1
ATOM 3445 O O . SER B 1 164 ? -11 17.656 9.75 1 98.5 164 SER B O 1
ATOM 3447 N N . ARG B 1 165 ? -11.852 17.344 11.859 1 97.94 165 ARG B N 1
ATOM 3448 C CA . ARG B 1 165 ? -12.867 18.375 11.648 1 97.94 165 ARG B CA 1
ATOM 3449 C C . ARG B 1 165 ? -12.25 19.766 11.594 1 97.94 165 ARG B C 1
ATOM 3451 O O . ARG B 1 165 ? -11.195 20 12.18 1 97.94 165 ARG B O 1
ATOM 3458 N N . PHE B 1 166 ? -12.969 20.625 10.914 1 97.19 166 PHE B N 1
ATOM 3459 C CA . PHE B 1 166 ? -12.469 21.984 10.734 1 97.19 166 PHE B CA 1
ATOM 3460 C C . PHE B 1 166 ? -12.461 22.75 12.062 1 97.19 166 PHE B C 1
ATOM 3462 O O . PHE B 1 166 ? -11.797 23.781 12.188 1 97.19 166 PHE B O 1
ATOM 3469 N N . SER B 1 167 ? -13.156 22.281 13.016 1 96.44 167 SER B N 1
ATOM 3470 C CA . SER B 1 167 ? -13.227 22.922 14.32 1 96.44 167 SER B CA 1
ATOM 3471 C C . SER B 1 167 ? -11.836 23.156 14.906 1 96.44 167 SER B C 1
ATOM 3473 O O . SER B 1 167 ? -11.602 24.141 15.602 1 96.44 167 SER B O 1
ATOM 3475 N N . PHE B 1 168 ? -10.945 22.25 14.609 1 97.69 168 PHE B N 1
ATOM 3476 C CA . PHE B 1 168 ? -9.578 22.406 15.109 1 97.69 168 PHE B CA 1
ATOM 3477 C C . PHE B 1 168 ? -8.945 23.672 14.539 1 97.69 168 PHE B C 1
ATOM 3479 O O . PHE B 1 168 ? -8.344 24.453 15.273 1 97.69 168 PHE B O 1
ATOM 3486 N N . VAL B 1 169 ? -9.086 23.891 13.242 1 97.88 169 VAL B N 1
ATOM 3487 C CA . VAL B 1 169 ? -8.523 25.062 12.578 1 97.88 169 VAL B CA 1
ATOM 3488 C C . VAL B 1 169 ? -9.258 26.312 13.016 1 97.88 169 VAL B C 1
ATOM 3490 O O . VAL B 1 169 ? -8.641 27.359 13.266 1 97.88 169 VAL B O 1
ATOM 3493 N N . GLN B 1 170 ? -10.539 26.156 13.148 1 96.38 170 GLN B N 1
ATOM 3494 C CA . GLN B 1 170 ? -11.359 27.281 13.555 1 96.38 170 GLN B CA 1
ATOM 3495 C C . GLN B 1 170 ? -10.938 27.812 14.922 1 96.38 170 GLN B C 1
ATOM 3497 O O . GLN B 1 170 ? -10.984 29.016 15.164 1 96.38 170 GLN B O 1
ATOM 3502 N N . ASN B 1 171 ? -10.5 26.938 15.75 1 96.62 171 ASN B N 1
ATOM 3503 C CA . ASN B 1 171 ? -10.148 27.312 17.109 1 96.62 171 ASN B CA 1
ATOM 3504 C C . ASN B 1 171 ? -8.648 27.516 17.266 1 96.62 171 ASN B C 1
ATOM 3506 O O . ASN B 1 171 ? -8.148 27.688 18.391 1 96.62 171 ASN B O 1
ATOM 3510 N N . ALA B 1 172 ? -7.934 27.547 16.219 1 96.12 172 ALA B N 1
ATOM 3511 C CA . ALA B 1 172 ? -6.473 27.516 16.266 1 96.12 172 ALA B CA 1
ATOM 3512 C C . ALA B 1 172 ? -5.926 28.844 16.797 1 96.12 172 ALA B C 1
ATOM 3514 O O . ALA B 1 172 ? -4.863 28.875 17.422 1 96.12 172 ALA B O 1
ATOM 3515 N N . LEU B 1 173 ? -6.637 29.938 16.609 1 93.69 173 LEU B N 1
ATOM 3516 C CA . LEU B 1 173 ? -6.184 31.234 17.109 1 93.69 173 LEU B CA 1
ATOM 3517 C C . LEU B 1 173 ? -5.953 31.172 18.625 1 93.69 173 LEU B C 1
ATOM 3519 O O . LEU B 1 173 ? -5.027 31.797 19.141 1 93.69 173 LEU B O 1
ATOM 3523 N N . ASN B 1 174 ? -6.715 30.359 19.266 1 93.81 174 ASN B N 1
ATOM 3524 C CA . ASN B 1 174 ? -6.648 30.266 20.719 1 93.81 174 ASN B CA 1
ATOM 3525 C C . ASN B 1 174 ? -5.789 29.094 21.172 1 93.81 174 ASN B C 1
ATOM 3527 O O . ASN B 1 174 ? -5.055 29.188 22.156 1 93.81 174 ASN B O 1
ATOM 3531 N N . ASN B 1 175 ? -5.816 28.047 20.438 1 92.44 175 ASN B N 1
ATOM 3532 C CA . ASN B 1 175 ? -5.273 26.797 20.938 1 92.44 175 ASN B CA 1
ATOM 3533 C C . ASN B 1 175 ? -3.936 26.453 20.297 1 92.44 175 ASN B C 1
ATOM 3535 O O . ASN B 1 175 ? -3.154 25.672 20.828 1 92.44 175 ASN B O 1
ATOM 3539 N N . CYS B 1 176 ? -3.668 26.969 19.141 1 95.38 176 CYS B N 1
ATOM 3540 C CA . CYS B 1 176 ? -2.469 26.656 18.359 1 95.38 176 CYS B CA 1
ATOM 3541 C C . CYS B 1 176 ? -2.188 27.75 17.328 1 95.38 176 CYS B C 1
ATOM 3543 O O . CYS B 1 176 ? -2.182 27.469 16.125 1 95.38 176 CYS B O 1
ATOM 3545 N N . PRO B 1 177 ? -1.946 28.969 17.797 1 95.38 177 PRO B N 1
ATOM 3546 C CA . PRO B 1 177 ? -1.82 30.094 16.875 1 95.38 177 PRO B CA 1
ATOM 3547 C C . PRO B 1 177 ? -0.711 29.891 15.836 1 95.38 177 PRO B C 1
ATOM 3549 O O . PRO B 1 177 ? -0.805 30.391 14.719 1 95.38 177 PRO B O 1
ATOM 3552 N N . ASP B 1 178 ? 0.333 29.156 16.141 1 96.62 178 ASP B N 1
ATOM 3553 C CA . ASP B 1 178 ? 1.449 28.906 15.242 1 96.62 178 ASP B CA 1
ATOM 3554 C C . ASP B 1 178 ? 0.976 28.203 13.969 1 96.62 178 ASP B C 1
ATOM 3556 O O . ASP B 1 178 ? 1.587 28.359 12.906 1 96.62 178 ASP B O 1
ATOM 3560 N N . LEU B 1 179 ? -0.122 27.438 14.125 1 97.75 179 LEU B N 1
ATOM 3561 C CA . LEU B 1 179 ? -0.686 26.719 12.984 1 97.75 179 LEU B CA 1
ATOM 3562 C C . LEU B 1 179 ? -1.012 27.672 11.844 1 97.75 179 LEU B C 1
ATOM 3564 O O . LEU B 1 179 ? -0.88 27.312 10.672 1 97.75 179 LEU B O 1
ATOM 3568 N N . LEU B 1 180 ? -1.367 28.891 12.156 1 97.62 180 LEU B N 1
ATOM 3569 C CA . LEU B 1 180 ? -1.939 29.812 11.188 1 97.62 180 LEU B CA 1
ATOM 3570 C C . LEU B 1 180 ? -0.864 30.734 10.609 1 97.62 180 LEU B C 1
ATOM 3572 O O . LEU B 1 180 ? -1.17 31.656 9.859 1 97.62 180 LEU B O 1
ATOM 3576 N N . THR B 1 181 ? 0.381 30.5 10.891 1 97.38 181 THR B N 1
ATOM 3577 C CA . THR B 1 181 ? 1.454 31.359 10.391 1 97.38 181 THR B CA 1
ATOM 3578 C C . THR B 1 181 ? 2.543 30.516 9.727 1 97.38 181 THR B C 1
ATOM 3580 O O . THR B 1 181 ? 3.635 31.016 9.445 1 97.38 181 THR B O 1
ATOM 3583 N N . VAL B 1 182 ? 2.316 29.266 9.477 1 98.12 182 VAL B N 1
ATOM 3584 C CA . VAL B 1 182 ? 3.32 28.375 8.914 1 98.12 182 VAL B CA 1
ATOM 3585 C C . VAL B 1 182 ? 3.518 28.672 7.434 1 98.12 182 VAL B C 1
ATOM 3587 O O . VAL B 1 182 ? 2.672 29.312 6.809 1 98.12 182 VAL B O 1
ATOM 3590 N N . GLN B 1 183 ? 4.656 28.219 6.91 1 97.75 183 GLN B N 1
ATOM 3591 C CA . GLN B 1 183 ? 4.98 28.375 5.496 1 97.75 183 GLN B CA 1
ATOM 3592 C C . GLN B 1 183 ? 4.281 27.312 4.648 1 97.75 183 GLN B C 1
ATOM 3594 O O . GLN B 1 183 ? 3.992 27.547 3.475 1 97.75 183 GLN B O 1
ATOM 3599 N N . LEU B 1 184 ? 4.066 26.172 5.23 1 98.56 184 LEU B N 1
ATOM 3600 C CA . LEU B 1 184 ? 3.375 25.078 4.57 1 98.56 184 LEU B CA 1
ATOM 3601 C C . LEU B 1 184 ? 2.396 24.391 5.523 1 98.56 184 LEU B C 1
ATOM 3603 O O . LEU B 1 184 ? 2.811 23.781 6.512 1 98.56 184 LEU B O 1
ATOM 3607 N N . LEU B 1 185 ? 1.139 24.562 5.238 1 98.81 185 LEU B N 1
ATOM 3608 C CA . LEU B 1 185 ? 0.084 23.875 5.977 1 98.81 185 LEU B CA 1
ATOM 3609 C C . LEU B 1 185 ? -0.528 22.766 5.137 1 98.81 185 LEU B C 1
ATOM 3611 O O . LEU B 1 185 ? -1.105 23.016 4.078 1 98.81 185 LEU B O 1
ATOM 3615 N N . ILE B 1 186 ? -0.373 21.531 5.582 1 98.88 186 ILE B N 1
ATOM 3616 C CA . ILE B 1 186 ? -0.964 20.359 4.926 1 98.88 186 ILE B CA 1
ATOM 3617 C C . ILE B 1 186 ? -2.188 19.891 5.711 1 98.88 186 ILE B C 1
ATOM 3619 O O . ILE B 1 186 ? -2.074 19.5 6.875 1 98.88 186 ILE B O 1
ATOM 3623 N N . MET B 1 187 ? -3.344 19.938 5.117 1 98.81 187 MET B N 1
ATOM 3624 C CA . MET B 1 187 ? -4.57 19.516 5.793 1 98.81 187 MET B CA 1
ATOM 3625 C C . MET B 1 187 ? -5.543 18.875 4.809 1 98.81 187 MET B C 1
ATOM 3627 O O . MET B 1 187 ? -5.348 18.953 3.596 1 98.81 187 MET B O 1
ATOM 3631 N N . GLU B 1 188 ? -6.543 18.266 5.328 1 98.62 188 GLU B N 1
ATOM 3632 C CA . GLU B 1 188 ? -7.496 17.547 4.473 1 98.62 188 GLU B CA 1
ATOM 3633 C C . GLU B 1 188 ? -8.617 18.484 4.016 1 98.62 188 GLU B C 1
ATOM 3635 O O . GLU B 1 188 ? -8.867 19.516 4.637 1 98.62 188 GLU B O 1
ATOM 3640 N N . ALA B 1 189 ? -9.148 18.172 2.928 1 96.56 189 ALA B N 1
ATOM 3641 C CA . ALA B 1 189 ? -10.469 18.594 2.463 1 96.56 189 ALA B CA 1
ATOM 3642 C C . ALA B 1 189 ? -11.227 17.422 1.836 1 96.56 189 ALA B C 1
ATOM 3644 O O . ALA B 1 189 ? -11.445 17.406 0.622 1 96.56 189 ALA B O 1
ATOM 3645 N N . THR B 1 190 ? -11.68 16.531 2.664 1 96.94 190 THR B N 1
ATOM 3646 C CA . THR B 1 190 ? -12.242 15.25 2.236 1 96.94 190 THR B CA 1
ATOM 3647 C C . THR B 1 190 ? -13.484 15.469 1.383 1 96.94 190 THR B C 1
ATOM 3649 O O . THR B 1 190 ? -13.68 14.789 0.372 1 96.94 190 THR B O 1
ATOM 3652 N N . PHE B 1 191 ? -14.273 16.516 1.808 1 95.5 191 PHE B N 1
ATOM 3653 C CA . PHE B 1 191 ? -15.531 16.797 1.115 1 95.5 191 PHE B CA 1
ATOM 3654 C C . PHE B 1 191 ? -15.445 18.141 0.386 1 95.5 191 PHE B C 1
ATOM 3656 O O . PHE B 1 191 ? -14.93 19.125 0.929 1 95.5 191 PHE B O 1
ATOM 3663 N N . LEU B 1 192 ? -15.852 18.297 -0.882 1 91.62 192 LEU B N 1
ATOM 3664 C CA . LEU B 1 192 ? -15.703 19.5 -1.686 1 91.62 192 LEU B CA 1
ATOM 3665 C C . LEU B 1 192 ? -17.062 20.094 -2.029 1 91.62 192 LEU B C 1
ATOM 3667 O O . LEU B 1 192 ? -17.219 21.312 -2.066 1 91.62 192 LEU B O 1
ATOM 3671 N N . ASP B 1 193 ? -17.797 19.578 -3.189 1 74.56 193 ASP B N 1
ATOM 3672 C CA . ASP B 1 193 ? -18.828 20.328 -3.904 1 74.56 193 ASP B CA 1
ATOM 3673 C C . ASP B 1 193 ? -20.234 19.844 -3.508 1 74.56 193 ASP B C 1
ATOM 3675 O O . ASP B 1 193 ? -21.203 20.578 -3.646 1 74.56 193 ASP B O 1
ATOM 3679 N N . GLN B 1 194 ? -21.109 19.25 -2.736 1 63.16 194 GLN B N 1
ATOM 3680 C CA . GLN B 1 194 ? -22.547 19.031 -2.844 1 63.16 194 GLN B CA 1
ATOM 3681 C C . GLN B 1 194 ? -23.281 19.609 -1.646 1 63.16 194 GLN B C 1
ATOM 3683 O O . GLN B 1 194 ? -22.672 19.969 -0.644 1 63.16 194 GLN B O 1
ATOM 3688 N N . PRO B 1 195 ? -24.688 19.469 -1.768 1 60.59 195 PRO B N 1
ATOM 3689 C CA . PRO B 1 195 ? -25.672 20.047 -0.844 1 60.59 195 PRO B CA 1
ATOM 3690 C C . PRO B 1 195 ? -25.344 19.766 0.62 1 60.59 195 PRO B C 1
ATOM 3692 O O . PRO B 1 195 ? -24.406 19 0.91 1 60.59 195 PRO B O 1
ATOM 3695 N N . GLN B 1 196 ? -26.078 20.406 1.57 1 58.53 196 GLN B N 1
ATOM 3696 C CA . GLN B 1 196 ? -26.125 20.391 3.027 1 58.53 196 GLN B CA 1
ATOM 3697 C C . GLN B 1 196 ? -25.797 19 3.564 1 58.53 196 GLN B C 1
ATOM 3699 O O . GLN B 1 196 ? -25.109 18.859 4.586 1 58.53 196 GLN B O 1
ATOM 3704 N N . LYS B 1 197 ? -25.938 17.938 2.703 1 71.56 197 LYS B N 1
ATOM 3705 C CA . LYS B 1 197 ? -25.812 16.578 3.182 1 71.56 197 LYS B CA 1
ATOM 3706 C C . LYS B 1 197 ? -24.344 16.188 3.35 1 71.56 197 LYS B C 1
ATOM 3708 O O . LYS B 1 197 ? -24 15.461 4.281 1 71.56 197 LYS B O 1
ATOM 3713 N N . LEU B 1 198 ? -23.422 16.875 2.656 1 78 198 LEU B N 1
ATOM 3714 C CA . LEU B 1 198 ? -22.016 16.469 2.73 1 78 198 LEU B CA 1
ATOM 3715 C C . LEU B 1 198 ? -21.312 17.188 3.869 1 78 198 LEU B C 1
ATOM 3717 O O . LEU B 1 198 ? -20.328 16.672 4.41 1 78 198 LEU B O 1
ATOM 3721 N N . LEU B 1 199 ? -21.828 18.266 4.262 1 82.5 199 LEU B N 1
ATOM 3722 C CA . LEU B 1 199 ? -21.281 18.953 5.43 1 82.5 199 LEU B CA 1
ATOM 3723 C C . LEU B 1 199 ? -21.562 18.156 6.703 1 82.5 199 LEU B C 1
ATOM 3725 O O . LEU B 1 199 ? -20.688 18.016 7.555 1 82.5 199 LEU B O 1
ATOM 3729 N N . GLU B 1 200 ? -22.734 17.703 6.762 1 85.69 200 GLU B N 1
ATOM 3730 C CA . GLU B 1 200 ? -23.109 16.891 7.914 1 85.69 200 GLU B CA 1
ATOM 3731 C C . GLU B 1 200 ? -22.281 15.609 7.977 1 85.69 200 GLU B C 1
ATOM 3733 O O . GLU B 1 200 ? -21.859 15.18 9.055 1 85.69 200 GLU B O 1
ATOM 3738 N N . ARG B 1 201 ? -22.109 15.039 6.848 1 88 201 ARG B N 1
ATOM 3739 C CA . ARG B 1 201 ? -21.312 13.812 6.793 1 88 201 ARG B CA 1
ATOM 3740 C C . ARG B 1 201 ? -19.859 14.086 7.188 1 88 201 ARG B C 1
ATOM 3742 O O . ARG B 1 201 ? -19.234 13.266 7.855 1 88 201 ARG B O 1
ATOM 3749 N N . ALA B 1 202 ? -19.344 15.188 6.711 1 91.44 202 ALA B N 1
ATOM 3750 C CA . ALA B 1 202 ? -17.984 15.586 7.082 1 91.44 202 ALA B CA 1
ATOM 3751 C C . ALA B 1 202 ? -17.828 15.68 8.594 1 91.44 202 ALA B C 1
ATOM 3753 O O . ALA B 1 202 ? -16.891 15.141 9.172 1 91.44 202 ALA B O 1
ATOM 3754 N N . GLN B 1 203 ? -18.781 16.344 9.203 1 90.94 203 GLN B N 1
ATOM 3755 C CA . GLN B 1 203 ? -18.75 16.516 10.648 1 90.94 203 GLN B CA 1
ATOM 3756 C C . GLN B 1 203 ? -18.922 15.172 11.359 1 90.94 203 GLN B C 1
ATOM 3758 O O . GLN B 1 203 ? -18.188 14.867 12.305 1 90.94 203 GLN B O 1
ATOM 3763 N N . LYS B 1 204 ? -19.828 14.43 10.914 1 91.81 204 LYS B N 1
ATOM 3764 C CA . LYS B 1 204 ? -20.141 13.141 11.539 1 91.81 204 LYS B CA 1
ATOM 3765 C C . LYS B 1 204 ? -18.922 12.211 11.492 1 91.81 204 LYS B C 1
ATOM 3767 O O . LYS B 1 204 ? -18.656 11.492 12.453 1 91.81 204 LYS B O 1
ATOM 3772 N N . HIS B 1 205 ? -18.141 12.281 10.414 1 92.31 205 HIS B N 1
ATOM 3773 C CA . HIS B 1 205 ? -17.062 11.328 10.219 1 92.31 205 HIS B CA 1
ATOM 3774 C C . HIS B 1 205 ? -15.703 11.938 10.578 1 92.31 205 HIS B C 1
ATOM 3776 O O . HIS B 1 205 ? -14.664 11.32 10.375 1 92.31 205 HIS B O 1
ATOM 3782 N N . GLY B 1 206 ? -15.742 13.133 11.078 1 96.88 206 GLY B N 1
ATOM 3783 C CA . GLY B 1 206 ? -14.523 13.742 11.602 1 96.88 206 GLY B CA 1
ATOM 3784 C C . GLY B 1 206 ? -13.617 14.305 10.523 1 96.88 206 GLY B C 1
ATOM 3785 O O . GLY B 1 206 ? -12.398 14.148 10.594 1 96.88 206 GLY B O 1
ATOM 3786 N N . HIS B 1 207 ? -14.242 14.945 9.508 1 97.88 207 HIS B N 1
ATOM 3787 C CA . HIS B 1 207 ? -13.461 15.453 8.383 1 97.88 207 HIS B CA 1
ATOM 3788 C C . HIS B 1 207 ? -13.781 16.906 8.102 1 97.88 207 HIS B C 1
ATOM 3790 O O . HIS B 1 207 ? -14.711 17.469 8.688 1 97.88 207 HIS B O 1
ATOM 3796 N N . THR B 1 208 ? -13.016 17.547 7.285 1 97.12 208 THR B N 1
ATOM 3797 C CA . THR B 1 208 ? -13.18 18.922 6.859 1 97.12 208 THR B CA 1
ATOM 3798 C C . THR B 1 208 ? -13.875 19 5.504 1 97.12 208 THR B C 1
ATOM 3800 O O . THR B 1 208 ? -13.578 18.203 4.602 1 97.12 208 THR B O 1
ATOM 3803 N N . HIS B 1 209 ? -14.82 19.891 5.418 1 95.94 209 HIS B N 1
ATOM 3804 C CA . HIS B 1 209 ? -15.438 20.234 4.141 1 95.94 209 HIS B CA 1
ATOM 3805 C C . HIS B 1 209 ? -14.812 21.5 3.557 1 95.94 209 HIS B C 1
ATOM 3807 O O . HIS B 1 209 ? -14.547 22.469 4.285 1 95.94 209 HIS B O 1
ATOM 3813 N N . LEU B 1 210 ? -14.625 21.484 2.258 1 95.25 210 LEU B N 1
ATOM 3814 C CA . LEU B 1 210 ? -13.992 22.594 1.568 1 95.25 210 LEU B CA 1
ATOM 3815 C C . LEU B 1 210 ? -14.727 23.906 1.85 1 95.25 210 LEU B C 1
ATOM 3817 O O . LEU B 1 210 ? -14.102 24.969 1.952 1 95.25 210 LEU B O 1
ATOM 3821 N N . GLN B 1 211 ? -16 23.859 2.025 1 93.19 211 GLN B N 1
ATOM 3822 C CA . GLN B 1 211 ? -16.812 25.047 2.299 1 93.19 211 GLN B CA 1
ATOM 3823 C C . GLN B 1 211 ? -16.375 25.734 3.59 1 93.19 211 GLN B C 1
ATOM 3825 O O . GLN B 1 211 ? -16.438 26.953 3.699 1 93.19 211 GLN B O 1
ATOM 3830 N N . GLU B 1 212 ? -15.945 24.969 4.543 1 94.81 212 GLU B N 1
ATOM 3831 C CA . GLU B 1 212 ? -15.477 25.531 5.805 1 94.81 212 GLU B CA 1
ATOM 3832 C C . GLU B 1 212 ? -14.203 26.344 5.609 1 94.81 212 GLU B C 1
ATOM 3834 O O . GLU B 1 212 ? -14.031 27.406 6.223 1 94.81 212 GLU B O 1
ATOM 3839 N N . ILE B 1 213 ? -13.359 25.906 4.758 1 95.06 213 ILE B N 1
ATOM 3840 C CA . ILE B 1 213 ? -12.148 26.641 4.422 1 95.06 213 ILE B CA 1
ATOM 3841 C C . ILE B 1 213 ? -12.508 27.953 3.725 1 95.06 213 ILE B C 1
ATOM 3843 O O . ILE B 1 213 ? -11.969 29.016 4.059 1 95.06 213 ILE B O 1
ATOM 3847 N N . ARG B 1 214 ? -13.477 27.875 2.844 1 93.81 214 ARG B N 1
ATOM 3848 C CA . ARG B 1 214 ? -13.93 29.062 2.119 1 93.81 214 ARG B CA 1
ATOM 3849 C C . ARG B 1 214 ? -14.508 30.094 3.072 1 93.81 214 ARG B C 1
ATOM 3851 O O . ARG B 1 214 ? -14.18 31.281 2.988 1 93.81 214 ARG B O 1
ATOM 3858 N N . GLN B 1 215 ? -15.305 29.625 3.951 1 93.19 215 GLN B N 1
ATOM 3859 C CA . GLN B 1 215 ? -16.031 30.5 4.863 1 93.19 215 GLN B CA 1
ATOM 3860 C C . GLN B 1 215 ? -15.078 31.156 5.867 1 93.19 215 GLN B C 1
ATOM 3862 O O . GLN B 1 215 ? -15.367 32.25 6.391 1 93.19 215 GLN B O 1
ATOM 3867 N N . HIS B 1 216 ? -14.008 30.5 6.121 1 96.12 216 HIS B N 1
ATOM 3868 C CA . HIS B 1 216 ? -13.062 31.016 7.109 1 96.12 216 HIS B CA 1
ATOM 3869 C C . HIS B 1 216 ? -11.711 31.312 6.477 1 96.12 216 HIS B C 1
ATOM 3871 O O . HIS B 1 216 ? -10.664 31.078 7.086 1 96.12 216 HIS B O 1
ATOM 3877 N N . ALA B 1 217 ? -11.75 31.781 5.293 1 96.62 217 ALA B N 1
ATOM 3878 C CA . ALA B 1 217 ? -10.547 32.031 4.496 1 96.62 217 ALA B CA 1
ATOM 3879 C C . ALA B 1 217 ? -9.586 32.969 5.219 1 96.62 217 ALA B C 1
ATOM 3881 O O . ALA B 1 217 ? -8.367 32.844 5.078 1 96.62 217 ALA B O 1
ATOM 3882 N N . SER B 1 218 ? -10.047 33.875 5.988 1 96.56 218 SER B N 1
ATOM 3883 C CA . SER B 1 218 ? -9.234 34.875 6.66 1 96.56 218 SER B CA 1
ATOM 3884 C C . SER B 1 218 ? -8.266 34.25 7.648 1 96.56 218 SER B C 1
ATOM 3886 O O . SER B 1 218 ? -7.238 34.844 7.996 1 96.56 218 SER B O 1
ATOM 3888 N N . LEU B 1 219 ? -8.562 33.031 8.141 1 97.5 219 LEU B N 1
ATOM 3889 C CA . LEU B 1 219 ? -7.691 32.312 9.07 1 97.5 219 LEU B CA 1
ATOM 3890 C C . LEU B 1 219 ? -6.359 31.969 8.422 1 97.5 219 LEU B C 1
ATOM 3892 O O . LEU B 1 219 ? -5.359 31.75 9.109 1 97.5 219 LEU B O 1
ATOM 3896 N N . PHE B 1 220 ? -6.328 32 7.09 1 97.81 220 PHE B N 1
ATOM 3897 C CA . PHE B 1 220 ? -5.16 31.5 6.379 1 97.81 220 PHE B CA 1
ATOM 3898 C C . PHE B 1 220 ? -4.344 32.656 5.797 1 97.81 220 PHE B C 1
ATOM 3900 O O . PHE B 1 220 ? -3.477 32.438 4.949 1 97.81 220 PHE B O 1
ATOM 3907 N N . LYS B 1 221 ? -4.609 33.875 6.188 1 96.75 221 LYS B N 1
ATOM 3908 C CA . LYS B 1 221 ? -3.982 35.062 5.602 1 96.75 221 LYS B CA 1
ATOM 3909 C C . LYS B 1 221 ? -2.463 35 5.738 1 96.75 221 LYS B C 1
ATOM 3911 O O . LYS B 1 221 ? -1.737 35.469 4.863 1 96.75 221 LYS B O 1
ATOM 3916 N N . SER B 1 222 ? -2 34.375 6.797 1 97.31 222 SER B N 1
ATOM 3917 C CA . SER B 1 222 ? -0.563 34.375 7.051 1 97.31 222 SER B CA 1
ATOM 3918 C C . SER B 1 222 ? 0.048 33.031 6.707 1 97.31 222 SER B C 1
ATOM 3920 O O . SER B 1 222 ? 1.215 32.781 7.012 1 97.31 222 SER B O 1
ATOM 3922 N N . VAL B 1 223 ? -0.704 32.094 6.184 1 98 223 VAL B N 1
ATOM 3923 C CA . VAL B 1 223 ? -0.203 30.812 5.703 1 98 223 VAL B CA 1
ATOM 3924 C C . VAL B 1 223 ? 0.339 30.969 4.281 1 98 223 VAL B C 1
ATOM 3926 O O . VAL B 1 223 ? -0.35 31.484 3.402 1 98 223 VAL B O 1
ATOM 3929 N N . ALA B 1 224 ? 1.566 30.562 4.055 1 98 224 ALA B N 1
ATOM 3930 C CA . ALA B 1 224 ? 2.203 30.812 2.764 1 98 224 ALA B CA 1
ATOM 3931 C C . ALA B 1 224 ? 1.684 29.844 1.702 1 98 224 ALA B C 1
ATOM 3933 O O . ALA B 1 224 ? 1.419 30.25 0.566 1 98 224 ALA B O 1
ATOM 3934 N N . ASN B 1 225 ? 1.612 28.578 2.02 1 98.12 225 ASN B N 1
ATOM 3935 C CA . ASN B 1 225 ? 1.102 27.531 1.135 1 98.12 225 ASN B CA 1
ATOM 3936 C C . ASN B 1 225 ? 0.123 26.609 1.859 1 98.12 225 ASN B C 1
ATOM 3938 O O . ASN B 1 225 ? 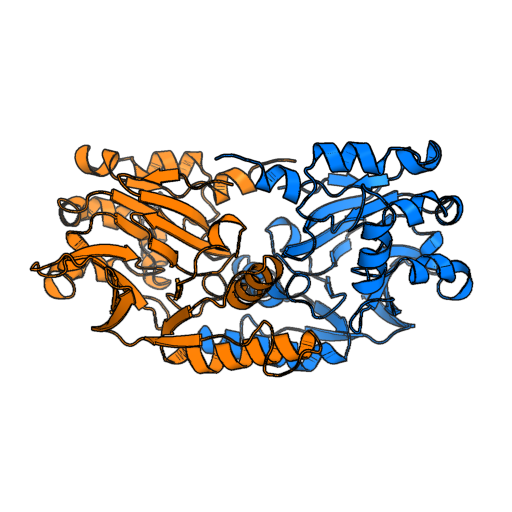0.445 26.062 2.914 1 98.12 225 ASN B O 1
ATOM 3942 N N . LEU B 1 226 ? -1.04 26.469 1.278 1 98.44 226 LEU B N 1
ATOM 3943 C CA . LEU B 1 226 ? -2.057 25.562 1.791 1 98.44 226 LEU B CA 1
ATOM 3944 C C . LEU B 1 226 ? -2.17 24.312 0.911 1 98.44 226 LEU B C 1
ATOM 3946 O O . LEU B 1 226 ? -2.684 24.391 -0.207 1 98.44 226 LEU B O 1
ATOM 3950 N N . TYR B 1 227 ? -1.654 23.203 1.35 1 98.69 227 TYR B N 1
ATOM 3951 C CA . TYR B 1 227 ? -1.649 21.938 0.608 1 98.69 227 TYR B CA 1
ATOM 3952 C C . TYR B 1 227 ? -2.793 21.047 1.055 1 98.69 227 TYR B C 1
ATOM 3954 O O . TYR B 1 227 ? -2.809 20.562 2.191 1 98.69 227 TYR B O 1
ATOM 3962 N N . LEU B 1 228 ? -3.744 20.781 0.166 1 98.56 228 LEU B N 1
ATOM 3963 C CA . LEU B 1 228 ? -4.945 20.031 0.521 1 98.56 228 LEU B CA 1
ATOM 3964 C C . LEU B 1 228 ? -4.848 18.578 0.055 1 98.56 228 LEU B C 1
ATOM 3966 O O . LEU B 1 228 ? -4.484 18.312 -1.094 1 98.56 228 LEU B O 1
ATOM 3970 N N . ILE B 1 229 ? -5.219 17.656 0.959 1 98.69 229 ILE B N 1
ATOM 3971 C CA . ILE B 1 229 ? -5.105 16.234 0.676 1 98.69 229 ILE B CA 1
ATOM 3972 C C . ILE B 1 229 ? -6.41 15.531 1.049 1 98.69 229 ILE B C 1
ATOM 3974 O O . ILE B 1 229 ? -7.395 16.188 1.402 1 98.69 229 ILE B O 1
ATOM 3978 N N . HIS B 1 230 ? -6.398 14.195 0.889 1 98.62 230 HIS B N 1
ATOM 3979 C CA . HIS B 1 230 ? -7.398 13.289 1.438 1 98.62 230 HIS B CA 1
ATOM 3980 C C . HIS B 1 230 ? -8.766 13.531 0.807 1 98.62 230 HIS B C 1
ATOM 3982 O O . HIS B 1 230 ? -9.789 13.492 1.497 1 98.62 230 HIS B O 1
ATOM 3988 N N . PHE B 1 231 ? -8.797 13.898 -0.479 1 97.5 231 PHE B N 1
ATOM 3989 C CA . PHE B 1 231 ? -10.047 14.031 -1.217 1 97.5 231 PHE B CA 1
ATOM 3990 C C . PHE B 1 231 ? -10.742 12.672 -1.356 1 97.5 231 PHE B C 1
ATOM 3992 O O . PHE B 1 231 ? -10.078 11.656 -1.582 1 97.5 231 PHE B O 1
ATOM 3999 N N . SER B 1 232 ? -12.062 12.734 -1.274 1 95.19 232 SER B N 1
ATOM 4000 C CA . SER B 1 232 ? -12.844 11.516 -1.492 1 95.19 232 SER B CA 1
ATOM 4001 C C . SER B 1 232 ? -12.609 10.961 -2.891 1 95.19 232 SER B C 1
ATOM 4003 O O . SER B 1 232 ? -12.445 11.711 -3.85 1 95.19 232 SER B O 1
ATOM 4005 N N . ALA B 1 233 ? -12.711 9.648 -2.977 1 92.88 233 ALA B N 1
ATOM 4006 C CA . ALA B 1 233 ? -12.5 8.961 -4.246 1 92.88 233 ALA B CA 1
ATOM 4007 C C . ALA B 1 233 ? -13.594 9.312 -5.25 1 92.88 233 ALA B C 1
ATOM 4009 O O . ALA B 1 233 ? -13.461 9.031 -6.445 1 92.88 233 ALA B O 1
ATOM 4010 N N . ARG B 1 234 ? -14.641 9.906 -4.828 1 90.81 234 ARG B N 1
ATOM 4011 C CA . ARG B 1 234 ? -15.766 10.234 -5.695 1 90.81 234 ARG B CA 1
ATOM 4012 C C . ARG B 1 234 ? -15.398 11.359 -6.66 1 90.81 234 ARG B C 1
ATOM 4014 O O . ARG B 1 234 ? -16.094 11.578 -7.652 1 90.81 234 ARG B O 1
ATOM 4021 N N . TYR B 1 235 ? -14.359 12.109 -6.348 1 93.38 235 TYR B N 1
ATOM 4022 C CA . TYR B 1 235 ? -13.938 13.227 -7.18 1 93.38 235 TYR B CA 1
ATOM 4023 C C . TYR B 1 235 ? -12.766 12.836 -8.078 1 93.38 235 TYR B C 1
ATOM 4025 O O . TYR B 1 235 ? -11.852 12.125 -7.641 1 93.38 235 TYR B O 1
ATOM 4033 N N . ASP B 1 236 ? -12.844 13.25 -9.273 1 94.06 236 ASP B N 1
ATOM 4034 C CA . ASP B 1 236 ? -11.664 13.078 -10.117 1 94.06 236 ASP B CA 1
ATOM 4035 C C . ASP B 1 236 ? -10.75 14.305 -10.047 1 94.06 236 ASP B C 1
ATOM 4037 O O . ASP B 1 236 ? -11.109 15.32 -9.445 1 94.06 236 ASP B O 1
ATOM 4041 N N . ALA B 1 237 ? -9.594 14.164 -10.641 1 95.81 237 ALA B N 1
ATOM 4042 C CA . ALA B 1 237 ? -8.555 15.18 -10.508 1 95.81 237 ALA B CA 1
ATOM 4043 C C . ALA B 1 237 ? -9.039 16.531 -11.047 1 95.81 237 ALA B C 1
ATOM 4045 O O . ALA B 1 237 ? -8.828 17.562 -10.414 1 95.81 237 ALA B O 1
ATOM 4046 N N . ASN B 1 238 ? -9.656 16.547 -12.172 1 95.25 238 ASN B N 1
ATOM 4047 C CA . ASN B 1 238 ? -10.125 17.797 -12.781 1 95.25 238 ASN B CA 1
ATOM 4048 C C . ASN B 1 238 ? -11.18 18.469 -11.922 1 95.25 238 ASN B C 1
ATOM 4050 O O . ASN B 1 238 ? -11.148 19.688 -11.742 1 95.25 238 ASN B O 1
ATOM 4054 N N . HIS B 1 239 ? -12.109 17.672 -11.43 1 94.75 239 HIS B N 1
ATOM 4055 C CA . HIS B 1 239 ? -13.148 18.203 -10.555 1 94.75 239 HIS B CA 1
ATOM 4056 C C . HIS B 1 239 ? -12.555 18.797 -9.281 1 94.75 239 HIS B C 1
ATOM 4058 O O . HIS B 1 239 ? -12.969 19.875 -8.836 1 94.75 239 HIS B O 1
ATOM 4064 N N . ILE B 1 240 ? -11.602 18.094 -8.703 1 96.38 240 ILE B N 1
ATOM 4065 C CA . ILE B 1 240 ? -10.945 18.578 -7.496 1 96.38 240 ILE B CA 1
ATOM 4066 C C . ILE B 1 240 ? -10.273 19.922 -7.781 1 96.38 240 ILE B C 1
ATOM 4068 O O . ILE B 1 240 ? -10.461 20.891 -7.035 1 96.38 240 ILE B O 1
ATOM 4072 N N . GLU B 1 241 ? -9.5 19.984 -8.812 1 95 241 GLU B N 1
ATOM 4073 C CA . GLU B 1 241 ? -8.766 21.188 -9.172 1 95 241 GLU B CA 1
ATOM 4074 C C . GLU B 1 241 ? -9.711 22.375 -9.352 1 95 241 GLU B C 1
ATOM 4076 O O . GLU B 1 241 ? -9.438 23.469 -8.867 1 95 241 GLU B O 1
ATOM 4081 N N . GLN B 1 242 ? -10.781 22.156 -10 1 93.44 242 GLN B N 1
ATOM 4082 C CA . GLN B 1 242 ? -11.758 23.203 -10.25 1 93.44 242 GLN B CA 1
ATOM 4083 C C . GLN B 1 242 ? -12.422 23.672 -8.953 1 93.44 242 GLN B C 1
ATOM 4085 O O . GLN B 1 242 ? -12.531 24.875 -8.703 1 93.44 242 GLN B O 1
ATOM 4090 N N . LEU B 1 243 ? -12.844 22.734 -8.164 1 93.19 243 LEU B N 1
ATOM 4091 C CA . LEU B 1 243 ? -13.594 23.047 -6.957 1 93.19 243 LEU B CA 1
ATOM 4092 C C . LEU B 1 243 ? -12.703 23.75 -5.934 1 93.19 243 LEU B C 1
ATOM 4094 O O . LEU B 1 243 ? -13.148 24.688 -5.254 1 93.19 243 LEU B O 1
ATOM 4098 N N . VAL B 1 244 ? -11.477 23.328 -5.773 1 94.25 244 VAL B N 1
ATOM 4099 C CA . VAL B 1 244 ? -10.578 23.844 -4.742 1 94.25 244 VAL B CA 1
ATOM 4100 C C . VAL B 1 244 ? -10.305 25.328 -4.977 1 94.25 244 VAL B C 1
ATOM 4102 O O . VAL B 1 244 ? -10.203 26.094 -4.023 1 94.25 244 VAL B O 1
ATOM 4105 N N . ARG B 1 245 ? -10.273 25.734 -6.145 1 89.38 245 ARG B N 1
ATOM 4106 C CA . ARG B 1 245 ? -9.93 27.125 -6.43 1 89.38 245 ARG B CA 1
ATOM 4107 C C . ARG B 1 245 ? -11.188 27.984 -6.598 1 89.38 245 ARG B C 1
ATOM 4109 O O . ARG B 1 245 ? -11.133 29.203 -6.488 1 89.38 245 ARG B O 1
ATOM 4116 N N . SER B 1 246 ? -12.219 27.266 -6.746 1 89.31 246 SER B N 1
ATOM 4117 C CA . SER B 1 246 ? -13.461 28 -6.953 1 89.31 246 SER B CA 1
ATOM 4118 C C . SER B 1 246 ? -13.945 28.641 -5.66 1 89.31 246 SER B C 1
ATOM 4120 O O . SER B 1 246 ? -13.883 28.031 -4.594 1 89.31 246 SER B O 1
ATOM 4122 N N . ASN B 1 247 ? -14.359 29.922 -5.699 1 87.38 247 ASN B N 1
ATOM 4123 C CA . ASN B 1 247 ? -15.016 30.656 -4.625 1 87.38 247 ASN B CA 1
ATOM 4124 C C . ASN B 1 247 ? -14.055 30.922 -3.465 1 87.38 247 ASN B C 1
ATOM 4126 O O . ASN B 1 247 ? -14.477 31.016 -2.312 1 87.38 247 ASN B O 1
ATOM 4130 N N . LEU B 1 248 ? -12.781 30.797 -3.596 1 92.56 248 LEU B N 1
ATOM 4131 C CA . LEU B 1 248 ? -11.766 31.266 -2.666 1 92.56 248 LEU B CA 1
ATOM 4132 C C . LEU B 1 248 ? -11.305 32.688 -3.047 1 92.56 248 LEU B C 1
ATOM 4134 O O . LEU B 1 248 ? -11.289 33.031 -4.227 1 92.56 248 LEU B O 1
ATOM 4138 N N . PRO B 1 249 ? -11.039 33.531 -2.033 1 94.69 249 PRO B N 1
ATOM 4139 C CA . PRO B 1 249 ? -10.391 34.781 -2.404 1 94.69 249 PRO B CA 1
ATOM 4140 C C . PRO B 1 249 ? -9.133 34.562 -3.242 1 94.69 249 PRO B C 1
ATOM 4142 O O . PRO B 1 249 ? -8.406 33.594 -3.037 1 94.69 249 PRO B O 1
ATOM 4145 N N . GLY B 1 250 ? -8.859 35.5 -4.16 1 94.62 250 GLY B N 1
ATOM 4146 C CA . GLY B 1 250 ? -7.762 35.375 -5.109 1 94.62 250 GLY B CA 1
ATOM 4147 C C . GLY B 1 250 ? -6.434 35.062 -4.449 1 94.62 250 GLY B C 1
ATOM 4148 O O . GLY B 1 250 ? -5.691 34.188 -4.91 1 94.62 250 GLY B O 1
ATOM 4149 N N . TRP B 1 251 ? -6.199 35.781 -3.408 1 94.88 251 TRP B N 1
ATOM 4150 C CA . TRP B 1 251 ? -4.91 35.594 -2.744 1 94.88 251 TRP B CA 1
ATOM 4151 C C . TRP B 1 251 ? -4.781 34.188 -2.189 1 94.88 251 TRP B C 1
ATOM 4153 O O . TRP B 1 251 ? -3.688 33.594 -2.186 1 94.88 251 TRP B O 1
ATOM 4163 N N . LEU B 1 252 ? -5.863 33.562 -1.641 1 95.94 252 LEU B N 1
ATOM 4164 C CA . LEU B 1 252 ? -5.812 32.219 -1.11 1 95.94 252 LEU B CA 1
ATOM 4165 C C . LEU B 1 252 ? -5.82 31.188 -2.238 1 95.94 252 LEU B C 1
ATOM 4167 O O . LEU B 1 252 ? -5.137 30.172 -2.16 1 95.94 252 LEU B O 1
ATOM 4171 N N . ALA B 1 253 ? -6.57 31.5 -3.285 1 95.25 253 ALA B N 1
ATOM 4172 C CA . ALA B 1 253 ? -6.641 30.594 -4.438 1 95.25 253 ALA B CA 1
ATOM 4173 C C . ALA B 1 253 ? -5.258 30.375 -5.047 1 95.25 253 ALA B C 1
ATOM 4175 O O . ALA B 1 253 ? -4.957 29.297 -5.547 1 95.25 253 ALA B O 1
ATOM 4176 N N . LEU B 1 254 ? -4.43 31.375 -4.973 1 94.44 254 LEU B N 1
ATOM 4177 C CA . LEU B 1 254 ? -3.088 31.312 -5.543 1 94.44 254 LEU B CA 1
ATOM 4178 C C . LEU B 1 254 ? -2.156 30.484 -4.66 1 94.44 254 LEU B C 1
ATOM 4180 O O . LEU B 1 254 ? -1.094 30.047 -5.109 1 94.44 254 LEU B O 1
ATOM 4184 N N . ARG B 1 255 ? -2.57 30.25 -3.398 1 96.25 255 ARG B N 1
ATOM 4185 C CA . ARG B 1 255 ? -1.68 29.625 -2.434 1 96.25 255 ARG B CA 1
ATOM 4186 C C . ARG B 1 255 ? -2.125 28.188 -2.135 1 96.25 255 ARG B C 1
ATOM 4188 O O . ARG B 1 255 ? -1.44 27.453 -1.419 1 96.25 255 ARG B O 1
ATOM 4195 N N . VAL B 1 256 ? -3.246 27.812 -2.658 1 97.44 256 VAL B N 1
ATOM 4196 C CA . VAL B 1 256 ? -3.777 26.469 -2.398 1 97.44 256 VAL B CA 1
ATOM 4197 C C . VAL B 1 256 ? -3.232 25.484 -3.432 1 97.44 256 VAL B C 1
ATOM 4199 O O . VAL B 1 256 ? -3.207 25.781 -4.629 1 97.44 256 VAL B O 1
ATOM 4202 N N . VAL B 1 257 ? -2.752 24.359 -3.033 1 97.44 257 VAL B N 1
ATOM 4203 C CA . VAL B 1 257 ? -2.244 23.297 -3.895 1 97.44 257 VAL B CA 1
ATOM 4204 C C . VAL B 1 257 ? -2.953 21.984 -3.566 1 97.44 257 VAL B C 1
ATOM 4206 O O . VAL B 1 257 ? -2.756 21.422 -2.49 1 97.44 257 VAL B O 1
ATOM 4209 N N . PRO B 1 258 ? -3.762 21.5 -4.488 1 97.81 258 PRO B N 1
ATOM 4210 C CA . PRO B 1 258 ? -4.434 20.219 -4.23 1 97.81 258 PRO B CA 1
ATOM 4211 C C . PRO B 1 258 ? -3.559 19.016 -4.57 1 97.81 258 PRO B C 1
ATOM 4213 O O . PRO B 1 258 ? -2.826 19.031 -5.562 1 97.81 258 PRO B O 1
ATOM 4216 N N . SER B 1 259 ? -3.543 18.031 -3.67 1 97.5 259 SER B N 1
ATOM 4217 C CA . SER B 1 259 ? -2.922 16.75 -3.959 1 97.5 259 SER B CA 1
ATOM 4218 C C . SER B 1 259 ? -3.719 15.977 -5.004 1 97.5 259 SER B C 1
ATOM 4220 O O . SER B 1 259 ? -4.805 15.469 -4.715 1 97.5 259 SER B O 1
ATOM 4222 N N . LEU B 1 260 ? -3.156 15.812 -6.207 1 96.19 260 LEU B N 1
ATOM 4223 C CA . LEU B 1 260 ? -3.959 15.242 -7.285 1 96.19 260 LEU B CA 1
ATOM 4224 C C . LEU B 1 260 ? -3.301 13.984 -7.848 1 96.19 260 LEU B C 1
ATOM 4226 O O . LEU B 1 260 ? -3.869 13.312 -8.711 1 96.19 260 LEU B O 1
ATOM 4230 N N . ARG B 1 261 ? -2.18 13.648 -7.375 1 94.5 261 ARG B N 1
ATOM 4231 C CA . ARG B 1 261 ? -1.377 12.586 -7.973 1 94.5 261 ARG B CA 1
ATOM 4232 C C . ARG B 1 261 ? -2.131 11.258 -7.969 1 94.5 261 ARG B C 1
ATOM 4234 O O . ARG B 1 261 ? -2.238 10.594 -9.008 1 94.5 261 ARG B O 1
ATOM 4241 N N . ALA B 1 262 ? -2.588 10.844 -6.824 1 93.62 262 ALA B N 1
ATOM 4242 C CA . ALA B 1 262 ? -3.273 9.562 -6.723 1 93.62 262 ALA B CA 1
ATOM 4243 C C . ALA B 1 262 ? -4.473 9.5 -7.664 1 93.62 262 ALA B C 1
ATOM 4245 O O . ALA B 1 262 ? -4.668 8.508 -8.367 1 93.62 262 ALA B O 1
ATOM 4246 N N . GLN B 1 263 ? -5.262 10.633 -7.719 1 94.12 263 GLN B N 1
ATOM 4247 C CA . GLN B 1 263 ? -6.422 10.695 -8.602 1 94.12 263 GLN B CA 1
ATOM 4248 C C . GLN B 1 263 ? -6.008 10.531 -10.062 1 94.12 263 GLN B C 1
ATOM 4250 O O . GLN B 1 263 ? -6.652 9.805 -10.82 1 94.12 263 GLN B O 1
ATOM 4255 N N . ARG B 1 264 ? -4.988 11.195 -10.391 1 93.25 264 ARG B N 1
ATOM 4256 C CA . ARG B 1 264 ? -4.531 11.164 -11.773 1 93.25 264 ARG B CA 1
ATOM 4257 C C . ARG B 1 264 ? -4.004 9.789 -12.148 1 93.25 264 ARG B C 1
ATOM 4259 O O . ARG B 1 264 ? -4.305 9.273 -13.227 1 93.25 264 ARG B O 1
ATOM 4266 N N . VAL B 1 265 ? -3.256 9.172 -11.266 1 90.44 265 VAL B N 1
ATOM 4267 C CA . VAL B 1 265 ? -2.639 7.879 -11.531 1 90.44 265 VAL B CA 1
ATOM 4268 C C . VAL B 1 265 ? -3.717 6.801 -11.625 1 90.44 265 VAL B C 1
ATOM 4270 O O . VAL B 1 265 ? -3.678 5.949 -12.516 1 90.44 265 VAL B O 1
ATOM 4273 N N . LEU B 1 266 ? -4.629 6.852 -10.703 1 86.56 266 LEU B N 1
ATOM 4274 C CA . LEU B 1 266 ? -5.664 5.828 -10.648 1 86.56 266 LEU B CA 1
ATOM 4275 C C . LEU B 1 266 ? -6.578 5.91 -11.867 1 86.56 266 LEU B C 1
ATOM 4277 O O . LEU B 1 266 ? -7.293 4.953 -12.18 1 86.56 266 LEU B O 1
ATOM 4281 N N . ALA B 1 267 ? -6.535 7.039 -12.57 1 88.44 267 ALA B N 1
ATOM 4282 C CA . ALA B 1 267 ? -7.371 7.227 -13.75 1 88.44 267 ALA B CA 1
ATOM 4283 C C . ALA B 1 267 ? -6.676 6.707 -15 1 88.44 267 ALA B C 1
ATOM 4285 O O . ALA B 1 267 ? -7.289 6.617 -16.062 1 88.44 267 ALA B O 1
ATOM 4286 N N . LEU B 1 268 ? -5.402 6.418 -14.852 1 85.69 268 LEU B N 1
ATOM 4287 C CA . LEU B 1 268 ? -4.652 5.949 -16.016 1 85.69 268 LEU B CA 1
ATOM 4288 C C . LEU B 1 268 ? -5.09 4.547 -16.406 1 85.69 268 LEU B C 1
ATOM 4290 O O . LEU B 1 268 ? -5.469 3.742 -15.555 1 85.69 268 LEU B O 1
ATOM 4294 N N . ASP B 1 269 ? -5.188 4.324 -17.75 1 76.38 269 ASP B N 1
ATOM 4295 C CA . ASP B 1 269 ? -5.496 3.01 -18.297 1 76.38 269 ASP B CA 1
ATOM 4296 C C . ASP B 1 269 ? -4.266 2.377 -18.938 1 76.38 269 ASP B C 1
ATOM 4298 O O . ASP B 1 269 ? -3.789 2.846 -19.969 1 76.38 269 ASP B O 1
ATOM 4302 N N . PHE B 1 270 ? -3.424 1.759 -18.172 1 65.69 270 PHE B N 1
ATOM 4303 C CA . PHE B 1 270 ? -2.297 1.074 -18.797 1 65.69 270 PHE B CA 1
ATOM 4304 C C . PHE B 1 270 ? -2.705 -0.312 -19.266 1 65.69 270 PHE B C 1
ATOM 4306 O O . PHE B 1 270 ? -3.596 -0.939 -18.688 1 65.69 270 PHE B O 1
#

InterPro domains:
  IPR001279 Metallo-beta-lactamase [PF12706] (45-231)
  IPR036866 Ribonuclease Z/Hydroxyacylglutathione hydrolase-like [G3DSA:3.60.15.10] (13-255)
  IPR036866 Ribonuclease Z/Hydroxyacylglutathione hydrolase-like [SSF56281] (18-244)

Organism: Fasciola hepatica (NCBI:txid6192)

Sequence (540 aa):
MKYQPVGNYEVFSWSIAGNETCVGVRAGGLRVAFDMGFAPLPLIECDHVFVSHGHADHIGAITQHMKKRRLNGLPKAVYYMPECLVEHMHTVCKAFAAMSELDEDNEYACTLVPMLPRSRIKISDRWSVEAVETDHAVKSLGYLLYRSYPNSDPYAEIAYLGDSRFSFVQNALNNCPDLLTVQLLIMEATFLDQPQKLLERAQKHGHTHLQEIRQHASLFKSVANLYLIHFSARYDANHIEQLVRSNLPGWLALRVVPSLRAQRVLALDFMKYQPVGNYEVFSWSIAGNETCVGVRAGGLRVAFDMGFAPLPLIECDHVFVSHGHADHIGAITQHMKKRRLNGLPKAVYYMPECLVEHMHTVCKAFAAMSELDEDNEYACTLVPMLPRSRIKISDRWSVEAVETDHAVKSLGYLLYRSYPNSDPYAEIAYLGDSRFSFVQNALNNCPDLLTVQLLIMEATFLDQPQKLLERAQKHGHTHLQEIRQHASLFKSVANLYLIHFSARYDANHIEQLVRSNLPGWLALRVVPSLRAQRVLALDF

Nearest PDB structures (foldseek):
  7xgt-assembly1_A  TM=9.005E-01  e=2.029E-22  Oryza sativa
  7xgt-assembly1_B  TM=8.968E-01  e=8.250E-22  Oryza sativa
  7u2r-assembly1_A-2  TM=6.941E-01  e=6.486E-13  Paenibacillus sp. J14
  2e7y-assembly1_A  TM=7.268E-01  e=1.340E-10  Thermotoga maritima
  7u2s-assembly1_B  TM=7.130E-01  e=1.340E-10  Paenibacillus xerothermodurans